Protein AF-0000000073278041 (afdb_homodimer)

Radius of gyration: 28.86 Å; Cα contacts (8 Å, |Δi|>4): 1407; chains: 2; bounding box: 75×80×63 Å

Nearest PDB structures (foldseek):
  3akk-assembly1_A  TM=7.877E-01  e=2.070E-10  Helicobacter pylori J99
  3akj-assembly1_A  TM=7.693E-01  e=2.182E-10  Helicobacter pylori J99
  3akl-assembly1_B  TM=7.565E-01  e=1.056E-09  Helicobacter pylori J99
  3akk-assembly2_D  TM=7.597E-01  e=1.984E-09  Helicobacter pylori J99
  3dnt-assembly2_B  TM=6.581E-01  e=1.490E-06  Escherichia coli K-12

pLDDT: mean 91.09, std 11.78, range [44.31, 98.88]

Secondary structure (DSSP, 8-state):
-BTTB--EEE-SS--TTSSPPEEEES-GGG--HHHHTTS--HHHHHHHHSPPTT-TTHHHHHHHHT-SS---HHHHHHHTTT--SS-SB----SS--TTS-TT--HHHH-TTTS----HHHHHHHH---TTTTS---GGG---GGGG---SS-EEEEEETTEEEEEEE---SSTT-S-HHHHHHHHHHHHHHTT--B--EEEEEETTEEEEEEE----SSEEEEEHHHHHHHH-S-GGG--HHHHHHHS-HHHHHHHHHHHHHHHHHT-S---TTS-EEEEETTT--EEEEPPB---TT-TTTT--GGGGGS-TTT--PBPSSSSSBHHHHHHHHHTT-HHHHHHHHHHHHHHGGGS--TT--HHHHHHHHHHHHHHHHHHHH-/-BTTB--EEE-SS--TTSSPPEEEES-GGG--HHHHTTS--HHHHHHHHSPPTT-TTHHHHHHHHT-SS---HHHHHHHTTT--SS-SB----SS--TTS-TT--HHHH-TTTS----HHHHHHHH---TTTTS---GGG---GGGG---SS-EEEEEETTEEEEEEE---SSTT-S-HHHHHHHHHHHHHHTT--B--EEEEEETTEEEEEEE----SSEEEEEHHHHHHHH-S-GGG--HHHHHHHS-HHHHHHHHHHHHHHHHHT-S---TTS-EEEEETTT--EEEEPPB---TT-TTTT--GGGGGS-TTT--PBPSSSSSBHHHHHHHHHTT-HHHHHHHHHHHHHHGGGS--TT--HHHHHHHHHHHHHHHHHHHH-

Solvent-accessible surface area (backbone atoms only — not comparable to full-atom values): 41383 Å² total; per-residue (Å²): 50,46,53,89,41,68,24,60,44,65,45,97,54,68,46,79,48,51,34,40,48,73,74,42,78,72,28,75,63,50,36,56,59,45,56,63,57,65,55,33,52,56,52,51,50,35,51,74,39,26,43,43,88,73,21,49,44,40,68,56,50,45,61,37,62,66,64,91,56,89,74,51,47,61,58,53,29,62,32,41,30,43,39,28,80,41,42,37,46,34,57,75,73,85,72,80,44,94,58,48,66,93,76,71,47,43,92,73,60,35,59,87,87,32,89,60,53,52,64,62,23,46,25,36,48,66,54,50,59,72,81,45,85,57,73,56,74,52,64,65,37,48,38,54,60,55,33,38,69,63,47,65,28,40,31,68,43,80,55,97,92,36,55,30,40,39,34,40,50,61,74,92,48,93,40,41,66,31,25,24,51,23,28,20,35,49,22,43,55,31,47,74,66,69,47,66,40,51,65,40,39,70,48,67,59,95,88,34,64,18,24,35,32,64,66,89,46,46,73,56,34,15,70,41,40,35,50,59,58,43,38,54,75,44,48,45,66,75,63,58,15,50,63,54,45,58,69,68,43,55,78,92,38,35,61,62,52,53,50,47,44,40,47,31,36,51,39,47,40,53,56,55,31,46,75,48,43,38,26,26,23,30,47,64,61,54,44,82,72,44,64,41,59,46,49,79,44,28,55,8,60,60,28,66,48,52,78,72,60,63,68,49,68,62,79,75,58,60,54,53,28,61,57,38,84,44,33,26,55,59,56,22,48,61,54,35,75,75,42,50,70,62,52,45,48,48,34,53,44,47,74,72,44,59,87,74,51,68,63,82,85,52,57,68,63,55,54,52,38,42,50,51,46,41,53,41,41,35,52,54,59,67,70,103,50,47,53,90,40,70,23,59,43,66,45,99,52,69,47,79,49,54,36,38,47,73,75,42,78,72,28,75,63,50,35,56,59,45,56,64,55,65,56,32,54,56,51,51,51,36,52,73,38,25,44,44,88,74,22,50,43,41,69,56,50,46,62,38,60,65,64,90,58,90,73,52,47,60,58,54,30,60,31,40,28,44,38,27,79,42,40,35,45,34,57,74,73,83,73,80,45,94,57,48,65,91,77,72,46,44,91,74,61,36,60,86,87,35,90,60,54,52,64,63,24,45,25,35,48,67,54,50,59,71,82,45,87,56,73,54,75,54,64,66,37,49,38,52,59,57,32,39,67,63,45,66,29,39,29,68,43,80,55,97,92,35,54,30,40,40,34,40,51,61,74,92,47,92,40,41,67,30,24,25,49,23,28,19,37,49,23,44,54,30,46,75,67,69,46,66,42,50,65,39,38,70,48,68,60,96,88,33,66,18,24,36,31,65,68,90,45,46,71,54,33,15,70,41,39,34,49,59,58,44,37,54,76,45,48,44,67,74,63,58,14,51,62,55,47,58,71,67,44,55,78,92,37,35,63,63,51,54,49,47,44,40,48,32,35,49,40,48,41,51,55,55,30,47,73,48,44,37,26,26,23,30,47,64,62,56,44,81,73,44,63,42,58,47,53,79,44,28,56,9,59,60,27,66,47,52,76,70,59,65,70,51,67,63,82,76,59,59,55,53,28,61,58,37,84,45,33,26,57,59,54,21,48,61,52,37,73,74,43,51,69,62,53,46,48,47,36,52,44,46,75,72,44,59,86,74,52,70,63,83,84,53,55,66,63,55,54,54,38,42,50,50,46,41,51,41,40,35,51,53,57,67,71,103

Structure (mmCIF, N/CA/C/O backbone):
data_AF-0000000073278041-model_v1
#
loop_
_entity.id
_entity.type
_entity.pdbx_description
1 polymer 'Protein kinase'
#
loop_
_atom_site.group_PDB
_atom_site.id
_atom_site.type_symbol
_atom_site.label_atom_id
_atom_site.label_alt_id
_atom_site.label_comp_id
_atom_site.label_asym_id
_atom_site.label_entity_id
_atom_site.label_seq_id
_atom_site.pdbx_PDB_ins_code
_atom_site.Cartn_x
_atom_site.Cartn_y
_atom_site.Cartn_z
_atom_site.occupancy
_atom_site.B_iso_or_equiv
_atom_site.auth_seq_id
_atom_site.auth_comp_id
_atom_site.auth_asym_id
_atom_site.auth_atom_id
_atom_site.pdbx_PDB_model_num
ATOM 1 N N . MET A 1 1 ? 20.578 -1.178 -20.719 1 97.44 1 MET A N 1
ATOM 2 C CA . MET A 1 1 ? 20.891 -2.129 -21.781 1 97.44 1 MET A CA 1
ATOM 3 C C . MET A 1 1 ? 19.859 -3.25 -21.844 1 97.44 1 MET A C 1
ATOM 5 O O . MET A 1 1 ? 19.328 -3.654 -20.812 1 97.44 1 MET A O 1
ATOM 9 N N . ASN A 1 2 ? 19.516 -3.744 -22.938 1 98.38 2 ASN A N 1
ATOM 10 C CA . ASN A 1 2 ? 18.859 -5.023 -23.188 1 98.38 2 ASN A CA 1
ATOM 11 C C . ASN A 1 2 ? 19.734 -5.953 -24.016 1 98.38 2 ASN A C 1
ATOM 13 O O . ASN A 1 2 ? 19.844 -5.797 -25.234 1 98.38 2 ASN A O 1
ATOM 17 N N . LYS A 1 3 ? 20.312 -6.914 -23.297 1 97.62 3 LYS A N 1
ATOM 18 C CA . LYS A 1 3 ? 21.406 -7.664 -23.906 1 97.62 3 LYS A CA 1
ATOM 19 C C . LYS A 1 3 ? 22.5 -6.73 -24.406 1 97.62 3 LYS A C 1
ATOM 21 O O . LYS A 1 3 ? 23.078 -5.977 -23.625 1 97.62 3 LYS A O 1
ATOM 26 N N . ASP A 1 4 ? 22.75 -6.707 -25.703 1 95.25 4 ASP A N 1
ATOM 27 C CA . ASP A 1 4 ? 23.828 -5.863 -26.219 1 95.25 4 ASP A CA 1
ATOM 28 C C . ASP A 1 4 ? 23.266 -4.57 -26.828 1 95.25 4 ASP A C 1
ATOM 30 O O . ASP A 1 4 ? 24.016 -3.785 -27.406 1 95.25 4 ASP A O 1
ATOM 34 N N . ILE A 1 5 ? 22.047 -4.27 -26.641 1 96.62 5 ILE A N 1
ATOM 35 C CA . ILE A 1 5 ? 21.391 -3.109 -27.234 1 96.62 5 ILE A CA 1
ATOM 36 C C . ILE A 1 5 ? 21.234 -2.01 -26.188 1 96.62 5 ILE A C 1
ATOM 38 O O . ILE A 1 5 ? 20.578 -2.211 -25.172 1 96.62 5 ILE A O 1
ATOM 42 N N . PRO A 1 6 ? 21.812 -0.836 -26.422 1 97.25 6 PRO A N 1
ATOM 43 C CA . PRO A 1 6 ? 21.516 0.283 -25.531 1 97.25 6 PRO A CA 1
ATOM 44 C C . PRO A 1 6 ? 20.047 0.702 -25.562 1 97.25 6 PRO A C 1
ATOM 46 O O . PRO A 1 6 ? 19.469 0.828 -26.641 1 97.25 6 PRO A O 1
ATOM 49 N N . VAL A 1 7 ? 19.484 0.922 -24.406 1 98.38 7 VAL A N 1
ATOM 50 C CA . VAL A 1 7 ? 18.062 1.232 -24.328 1 98.38 7 VAL A CA 1
ATOM 51 C C . VAL A 1 7 ? 17.875 2.705 -23.969 1 98.38 7 VAL A C 1
ATOM 53 O O . VAL A 1 7 ? 17.188 3.439 -24.688 1 98.38 7 VAL A O 1
ATOM 56 N N . LEU A 1 8 ? 18.438 3.174 -22.906 1 98.5 8 LEU A N 1
ATOM 57 C CA . LEU A 1 8 ? 18.328 4.562 -22.484 1 98.5 8 LEU A CA 1
ATOM 58 C C . LEU A 1 8 ? 19.516 4.945 -21.594 1 98.5 8 LEU A C 1
ATOM 60 O O . LEU A 1 8 ? 20.234 4.074 -21.094 1 98.5 8 LEU A O 1
ATOM 64 N N . ILE A 1 9 ? 19.766 6.273 -21.484 1 98.12 9 ILE A N 1
ATOM 65 C CA . ILE A 1 9 ? 20.75 6.852 -20.578 1 98.12 9 ILE A CA 1
ATOM 66 C C . ILE A 1 9 ? 20.047 7.609 -19.453 1 98.12 9 ILE A C 1
ATOM 68 O O . ILE A 1 9 ? 19.078 8.344 -19.719 1 98.12 9 ILE A O 1
ATOM 72 N N . PHE A 1 10 ? 20.422 7.352 -18.188 1 97.94 10 PHE A N 1
ATOM 73 C CA . PHE A 1 10 ? 19.781 8.039 -17.062 1 97.94 10 PHE A CA 1
ATOM 74 C C . PHE A 1 10 ? 20.812 8.555 -16.078 1 97.94 10 PHE A C 1
ATOM 76 O O . PHE A 1 10 ? 21.969 8.125 -16.109 1 97.94 10 PHE A O 1
ATOM 83 N N . SER A 1 11 ? 20.375 9.484 -15.211 1 96.69 11 SER A N 1
ATOM 84 C CA . SER A 1 11 ? 21.172 9.969 -14.094 1 96.69 11 SER A CA 1
ATOM 85 C C . SER A 1 11 ? 20.922 9.148 -12.836 1 96.69 11 SER A C 1
ATOM 87 O O . SER A 1 11 ? 19.766 8.805 -12.531 1 96.69 11 SER A O 1
ATOM 89 N N . ASP A 1 12 ? 22.016 8.805 -12.062 1 94.44 12 ASP A N 1
ATOM 90 C CA . ASP A 1 12 ? 21.844 8.039 -10.828 1 94.44 12 ASP A CA 1
ATOM 91 C C . ASP A 1 12 ? 21.562 8.961 -9.641 1 94.44 12 ASP A C 1
ATOM 93 O O . ASP A 1 12 ? 21.625 8.531 -8.492 1 94.44 12 ASP A O 1
ATOM 97 N N . LYS A 1 13 ? 21.281 10.234 -9.938 1 93.62 13 LYS A N 1
ATOM 98 C CA . LYS A 1 13 ? 20.859 11.188 -8.914 1 93.62 13 LYS A CA 1
ATOM 99 C C . LYS A 1 13 ? 19.375 11.484 -9.008 1 93.62 13 LYS A C 1
ATOM 101 O O . LYS A 1 13 ? 18.844 11.727 -10.094 1 93.62 13 LYS A O 1
ATOM 106 N N . LEU A 1 14 ? 18.75 11.508 -7.844 1 94.62 14 LEU A N 1
ATOM 107 C CA . LEU A 1 14 ? 17.328 11.758 -7.809 1 94.62 14 LEU A CA 1
ATOM 108 C C . LEU A 1 14 ? 17.016 13.211 -8.18 1 94.62 14 LEU A C 1
ATOM 110 O O . LEU A 1 14 ? 17.75 14.117 -7.801 1 94.62 14 LEU A O 1
ATOM 114 N N . ASN A 1 15 ? 15.945 13.453 -8.906 1 96.5 15 ASN A N 1
ATOM 115 C CA . ASN A 1 15 ? 15.445 14.805 -9.133 1 96.5 15 ASN A CA 1
ATOM 116 C C . ASN A 1 15 ? 14.422 15.211 -8.086 1 96.5 15 ASN A C 1
ATOM 118 O O . ASN A 1 15 ? 14.195 14.492 -7.113 1 96.5 15 ASN A O 1
ATOM 122 N N . ILE A 1 16 ? 13.727 16.344 -8.227 1 96.75 16 ILE A N 1
ATOM 123 C CA . ILE A 1 16 ? 12.859 16.922 -7.211 1 96.75 16 ILE A CA 1
ATOM 124 C C . ILE A 1 16 ? 11.57 16.125 -7.109 1 96.75 16 ILE A C 1
ATOM 126 O O . ILE A 1 16 ? 10.828 16.234 -6.125 1 96.75 16 ILE A O 1
ATOM 130 N N . ASN A 1 17 ? 11.242 15.336 -8.109 1 96.38 17 ASN A N 1
ATOM 131 C CA . ASN A 1 17 ? 10.086 14.453 -8.062 1 96.38 17 ASN A CA 1
ATOM 132 C C . ASN A 1 17 ? 10.438 13.109 -7.426 1 96.38 17 ASN A C 1
ATOM 134 O O . ASN A 1 17 ? 9.586 12.219 -7.34 1 96.38 17 ASN A O 1
ATOM 138 N N . GLY A 1 18 ? 11.68 12.969 -6.973 1 94.44 18 GLY A N 1
ATOM 139 C CA . GLY A 1 18 ? 12.102 11.734 -6.332 1 94.44 18 GLY A CA 1
ATOM 140 C C . GLY A 1 18 ? 12.289 10.594 -7.309 1 94.44 18 GLY A C 1
ATOM 141 O O . GLY A 1 18 ? 12.062 9.43 -6.965 1 94.44 18 GLY A O 1
ATOM 142 N N . ASP A 1 19 ? 12.586 10.883 -8.555 1 95.5 19 ASP A N 1
ATOM 143 C CA . ASP A 1 19 ? 12.852 9.875 -9.578 1 95.5 19 ASP A CA 1
ATOM 144 C C . ASP A 1 19 ? 14.219 10.086 -10.219 1 95.5 19 ASP A C 1
ATOM 146 O O . ASP A 1 19 ? 14.82 11.156 -10.07 1 95.5 19 ASP A O 1
ATOM 150 N N . TYR A 1 20 ? 14.773 9.055 -10.836 1 97.12 20 TYR A N 1
ATOM 151 C CA . TYR A 1 20 ? 16 9.156 -11.602 1 97.12 20 TYR A CA 1
ATOM 152 C C . TYR A 1 20 ? 15.727 9.68 -13.008 1 97.12 20 TYR A C 1
ATOM 154 O O . TYR A 1 20 ? 15.008 9.047 -13.781 1 97.12 20 TYR A O 1
ATOM 162 N N . PRO A 1 21 ? 16.266 10.805 -13.406 1 97.44 21 PRO A N 1
ATOM 163 C CA . PRO A 1 21 ? 15.953 11.398 -14.711 1 97.44 21 PRO A CA 1
ATOM 164 C C . PRO A 1 21 ? 16.484 10.578 -15.875 1 97.44 21 PRO A C 1
ATOM 166 O O . PRO A 1 21 ? 17.641 10.133 -15.844 1 97.44 21 PRO A O 1
ATOM 169 N N . ILE A 1 22 ? 15.672 10.32 -16.844 1 97.94 22 ILE A N 1
ATOM 170 C CA . ILE A 1 22 ? 16.109 9.758 -18.109 1 97.94 22 ILE A CA 1
ATOM 171 C C . ILE A 1 22 ? 16.672 10.859 -19 1 97.94 22 ILE A C 1
ATOM 173 O O . ILE A 1 22 ? 15.961 11.797 -19.375 1 97.94 22 ILE A O 1
ATOM 177 N N . ILE A 1 23 ? 17.859 10.773 -19.359 1 98 23 ILE A N 1
ATOM 178 C CA . ILE A 1 23 ? 18.578 11.789 -20.141 1 98 23 ILE A CA 1
ATOM 179 C C . ILE A 1 23 ? 18.281 11.602 -21.625 1 98 23 ILE A C 1
ATOM 181 O O . ILE A 1 23 ? 18.078 12.578 -22.344 1 98 23 ILE A O 1
ATOM 185 N N . LYS A 1 24 ? 18.328 10.352 -22.062 1 97.94 24 LYS A N 1
ATOM 186 C CA . LYS A 1 24 ? 18.125 10.031 -23.484 1 97.94 24 LYS A CA 1
ATOM 187 C C . LYS A 1 24 ? 17.531 8.633 -23.641 1 97.94 24 LYS A C 1
ATOM 189 O O . LYS A 1 24 ? 18.016 7.676 -23.031 1 97.94 24 LYS A O 1
ATOM 194 N N . ILE A 1 25 ? 16.516 8.555 -24.422 1 98.19 25 ILE A N 1
ATOM 195 C CA . ILE A 1 25 ? 16.016 7.254 -24.844 1 98.19 25 ILE A CA 1
ATOM 196 C C . ILE A 1 25 ? 16.641 6.859 -26.188 1 98.19 25 ILE A C 1
ATOM 198 O O . ILE A 1 25 ? 16.516 7.578 -27.172 1 98.19 25 ILE A O 1
ATOM 202 N N . ILE A 1 26 ? 17.312 5.824 -26.219 1 98.06 26 ILE A N 1
ATOM 203 C CA . ILE A 1 26 ? 18.047 5.387 -27.406 1 98.06 26 ILE A CA 1
ATOM 204 C C . ILE A 1 26 ? 17.188 4.426 -28.219 1 98.06 26 ILE A C 1
ATOM 206 O O . ILE A 1 26 ? 17.156 4.504 -29.453 1 98.06 26 ILE A O 1
ATOM 210 N N . ASN A 1 27 ? 16.562 3.461 -27.547 1 97.06 27 ASN A N 1
ATOM 211 C CA . ASN A 1 27 ? 15.711 2.473 -28.188 1 97.06 27 ASN A CA 1
ATOM 212 C C . ASN A 1 27 ? 14.352 2.377 -27.5 1 97.06 27 ASN A C 1
ATOM 214 O O . ASN A 1 27 ? 14.188 1.622 -26.547 1 97.06 27 ASN A O 1
ATOM 218 N N . GLU A 1 28 ? 13.406 3.01 -28.047 1 95.69 28 GLU A N 1
ATOM 219 C CA . GLU A 1 28 ? 12.078 3.096 -27.453 1 95.69 28 GLU A CA 1
ATOM 220 C C . GLU A 1 28 ? 11.391 1.732 -27.438 1 95.69 28 GLU A C 1
ATOM 222 O O . GLU A 1 28 ? 10.656 1.413 -26.5 1 95.69 28 GLU A O 1
ATOM 227 N N . GLN A 1 29 ? 11.641 0.968 -28.406 1 94.12 29 GLN A N 1
ATOM 228 C CA . GLN A 1 29 ? 10.984 -0.327 -28.547 1 94.12 29 GLN A CA 1
ATOM 229 C C . GLN A 1 29 ? 11.438 -1.3 -27.469 1 94.12 29 GLN A C 1
ATOM 231 O O . GLN A 1 29 ? 10.695 -2.205 -27.078 1 94.12 29 GLN A O 1
ATOM 236 N N . SER A 1 30 ? 12.594 -1.088 -26.938 1 95.62 30 SER A N 1
ATOM 237 C CA . SER A 1 30 ? 13.18 -2.021 -25.984 1 95.62 30 SER A CA 1
ATOM 238 C C . SER A 1 30 ? 13 -1.535 -24.562 1 95.62 30 SER A C 1
ATOM 240 O O . SER A 1 30 ? 13.57 -2.105 -23.625 1 95.62 30 SER A O 1
ATOM 242 N N . LEU A 1 31 ? 12.219 -0.479 -24.422 1 98.06 31 LEU A N 1
ATOM 243 C CA . LEU A 1 31 ? 11.977 -0.006 -23.062 1 98.06 31 LEU A CA 1
ATOM 244 C C . LEU A 1 31 ? 11.289 -1.081 -22.219 1 98.06 31 LEU A C 1
ATOM 246 O O . LEU A 1 31 ? 10.398 -1.776 -22.703 1 98.06 31 LEU A O 1
ATOM 250 N N . PRO A 1 32 ? 11.727 -1.247 -20.922 1 97.81 32 PRO A N 1
ATOM 251 C CA . PRO A 1 32 ? 11.008 -2.191 -20.062 1 97.81 32 PRO A CA 1
ATOM 252 C C . PRO A 1 32 ? 9.531 -1.847 -19.906 1 97.81 32 PRO A C 1
ATOM 254 O O . PRO A 1 32 ? 9.141 -0.689 -20.078 1 97.81 32 PRO A O 1
ATOM 257 N N . TYR A 1 33 ? 8.742 -2.781 -19.562 1 98.25 33 TYR A N 1
ATOM 258 C CA . TYR A 1 33 ? 7.289 -2.695 -19.547 1 98.25 33 TYR A CA 1
ATOM 259 C C . TYR A 1 33 ? 6.82 -1.512 -18.719 1 98.25 33 TYR A C 1
ATOM 261 O O . TYR A 1 33 ? 5.941 -0.755 -19.141 1 98.25 33 TYR A O 1
ATOM 269 N N . ILE A 1 34 ? 7.387 -1.271 -17.531 1 97.88 34 ILE A N 1
ATOM 270 C CA . ILE A 1 34 ? 6.992 -0.229 -16.594 1 97.88 34 ILE A CA 1
ATOM 271 C C . ILE A 1 34 ? 7.172 1.145 -17.234 1 97.88 34 ILE A C 1
ATOM 273 O O . ILE A 1 34 ? 6.301 2.012 -17.125 1 97.88 34 ILE A O 1
ATOM 277 N N . LEU A 1 35 ? 8.297 1.343 -17.891 1 97.94 35 LEU A N 1
ATOM 278 C CA . LEU A 1 35 ? 8.57 2.615 -18.562 1 97.94 35 LEU A CA 1
ATOM 279 C C . LEU A 1 35 ? 7.754 2.748 -19.844 1 97.94 35 LEU A C 1
ATOM 281 O O . LEU A 1 35 ? 7.188 3.811 -20.109 1 97.94 35 LEU A O 1
ATOM 285 N N . LYS A 1 36 ? 7.68 1.667 -20.578 1 97.69 36 LYS A N 1
ATOM 286 C CA . LYS A 1 36 ? 7.012 1.653 -21.875 1 97.69 36 LYS A CA 1
ATOM 287 C C . LYS A 1 36 ? 5.535 2.016 -21.75 1 97.69 36 LYS A C 1
ATOM 289 O O . LYS A 1 36 ? 4.984 2.719 -22.594 1 97.69 36 LYS A O 1
ATOM 294 N N . HIS A 1 37 ? 4.883 1.55 -20.734 1 97.31 37 HIS A N 1
ATOM 295 C CA . HIS A 1 37 ? 3.453 1.767 -20.547 1 97.31 37 HIS A CA 1
ATOM 296 C C . HIS A 1 37 ? 3.191 2.877 -19.547 1 97.31 37 HIS A C 1
ATOM 298 O O . HIS A 1 37 ? 2.062 3.041 -19.078 1 97.31 37 HIS A O 1
ATOM 304 N N . GLU A 1 38 ? 4.219 3.568 -19.047 1 95.31 38 GLU A N 1
ATOM 305 C CA . GLU A 1 38 ? 4.148 4.738 -18.172 1 95.31 38 GLU A CA 1
ATOM 306 C C . GLU A 1 38 ? 3.467 4.402 -16.844 1 95.31 38 GLU A C 1
ATOM 308 O O . GLU A 1 38 ? 2.654 5.184 -16.344 1 95.31 38 GLU A O 1
ATOM 313 N N . ILE A 1 39 ? 3.723 3.195 -16.406 1 95.62 39 ILE A N 1
ATOM 314 C CA . ILE A 1 39 ? 3.238 2.73 -15.117 1 95.62 39 ILE A CA 1
ATOM 315 C C . ILE A 1 39 ? 4.062 3.363 -14 1 95.62 39 ILE A C 1
ATOM 317 O O . ILE A 1 39 ? 3.598 3.48 -12.867 1 95.62 39 ILE A O 1
ATOM 321 N N . GLY A 1 40 ? 5.207 3.738 -14.211 1 96.69 40 GLY A N 1
ATOM 322 C CA . GLY A 1 40 ? 6.18 4.309 -13.289 1 96.69 40 GLY A CA 1
ATOM 323 C C . GLY A 1 40 ? 7.469 4.734 -13.977 1 96.69 40 GLY A C 1
ATOM 324 O O . GLY A 1 40 ? 7.613 4.574 -15.188 1 96.69 40 GLY A O 1
ATOM 325 N N . GLY A 1 41 ? 8.367 5.293 -13.203 1 96.88 41 GLY A N 1
ATOM 326 C CA . GLY A 1 41 ? 9.672 5.691 -13.711 1 96.88 41 GLY A CA 1
ATOM 327 C C . GLY A 1 41 ? 10.766 4.688 -13.398 1 96.88 41 GLY A C 1
ATOM 328 O O . GLY A 1 41 ? 10.484 3.514 -13.148 1 96.88 41 GLY A O 1
ATOM 329 N N . LEU A 1 42 ? 12.039 5.145 -13.484 1 97.88 42 LEU A N 1
ATOM 330 C CA . LEU A 1 42 ? 13.18 4.273 -13.258 1 97.88 42 LEU A CA 1
ATOM 331 C C . LEU A 1 42 ? 13.234 3.807 -11.812 1 97.88 42 LEU A C 1
ATOM 333 O O . LEU A 1 42 ? 13.594 2.66 -11.531 1 97.88 42 LEU A O 1
ATOM 337 N N . LYS A 1 43 ? 12.867 4.699 -10.953 1 96.12 43 LYS A N 1
ATOM 338 C CA . LYS A 1 43 ? 12.828 4.316 -9.539 1 96.12 43 LYS A CA 1
ATOM 339 C C . LYS A 1 43 ? 11.914 3.113 -9.32 1 96.12 43 LYS A C 1
ATOM 341 O O . LYS A 1 43 ? 12.258 2.197 -8.578 1 96.12 43 LYS A O 1
ATOM 346 N N . ASP A 1 44 ? 10.781 3.121 -9.938 1 96.25 44 ASP A N 1
ATOM 347 C CA . ASP A 1 44 ? 9.812 2.039 -9.812 1 96.25 44 ASP A CA 1
ATOM 348 C C . ASP A 1 44 ? 10.32 0.765 -10.484 1 96.25 44 ASP A C 1
ATOM 350 O O . ASP A 1 44 ? 10.109 -0.338 -9.977 1 96.25 44 ASP A O 1
ATOM 354 N N . TRP A 1 45 ? 10.961 0.939 -11.625 1 97.62 45 TRP A N 1
ATOM 355 C CA . TRP A 1 45 ? 11.539 -0.22 -12.297 1 97.62 45 TRP A CA 1
ATOM 356 C C . TRP A 1 45 ? 12.625 -0.862 -11.445 1 97.62 45 TRP A C 1
ATOM 358 O O . TRP A 1 45 ? 12.68 -2.088 -11.32 1 97.62 45 TRP A O 1
ATOM 368 N N . PHE A 1 46 ? 13.484 -0.031 -10.828 1 96.69 46 PHE A N 1
ATOM 369 C CA . PHE A 1 46 ? 14.523 -0.549 -9.945 1 96.69 46 PHE A CA 1
ATOM 370 C C . PHE A 1 46 ? 13.914 -1.333 -8.789 1 96.69 46 PHE A C 1
ATOM 372 O O . PHE A 1 46 ? 14.359 -2.441 -8.484 1 96.69 46 PHE A O 1
ATOM 379 N N . LYS A 1 47 ? 12.898 -0.801 -8.242 1 94.19 47 LYS A N 1
ATOM 380 C CA . LYS A 1 47 ? 12.25 -1.433 -7.098 1 94.19 47 LYS A CA 1
ATOM 381 C C . LYS A 1 47 ? 11.609 -2.76 -7.496 1 94.19 47 LYS A C 1
ATOM 383 O O . LYS A 1 47 ? 11.555 -3.693 -6.691 1 94.19 47 LYS A O 1
ATOM 388 N N . SER A 1 48 ? 11.094 -2.832 -8.695 1 94.88 48 SER A N 1
ATOM 389 C CA . SER A 1 48 ? 10.398 -4.023 -9.172 1 94.88 48 SER A CA 1
ATOM 390 C C . SER A 1 48 ? 11.359 -5.191 -9.344 1 94.88 48 SER A C 1
ATOM 392 O O . SER A 1 48 ? 10.938 -6.34 -9.484 1 94.88 48 SER A O 1
ATOM 394 N N . ARG A 1 49 ? 12.617 -4.926 -9.289 1 92.81 49 ARG A N 1
ATOM 395 C CA . ARG A 1 49 ? 13.562 -5.965 -9.688 1 92.81 49 ARG A CA 1
ATOM 396 C C . ARG A 1 49 ? 14.461 -6.359 -8.516 1 92.81 49 ARG A C 1
ATOM 398 O O . ARG A 1 49 ? 15.016 -7.457 -8.5 1 92.81 49 ARG A O 1
ATOM 405 N N . VAL A 1 50 ? 14.523 -5.477 -7.527 1 90.62 50 VAL A N 1
ATOM 406 C CA . VAL A 1 50 ? 15.477 -5.691 -6.441 1 90.62 50 VAL A CA 1
ATOM 407 C C . VAL A 1 50 ? 14.852 -6.586 -5.375 1 90.62 50 VAL A C 1
ATOM 409 O O . VAL A 1 50 ? 13.625 -6.703 -5.293 1 90.62 50 VAL A O 1
ATOM 412 N N . ILE A 1 51 ? 15.688 -7.191 -4.633 1 85.75 51 ILE A N 1
ATOM 413 C CA . ILE A 1 51 ? 15.273 -7.973 -3.471 1 85.75 51 ILE A CA 1
ATOM 414 C C . ILE A 1 51 ? 14.438 -7.109 -2.537 1 85.75 51 ILE A C 1
ATOM 416 O O . ILE A 1 51 ? 14.805 -5.973 -2.23 1 85.75 51 ILE A O 1
ATOM 420 N N . PRO A 1 52 ? 13.352 -7.617 -2.158 1 83.06 52 PRO A N 1
ATOM 421 C CA . PRO A 1 52 ? 12.469 -6.797 -1.328 1 83.06 52 PRO A CA 1
ATOM 422 C C . PRO A 1 52 ? 13.062 -6.5 0.049 1 83.06 52 PRO A C 1
ATOM 424 O O . PRO A 1 52 ? 13.828 -7.309 0.583 1 83.06 52 PRO A O 1
ATOM 427 N N . THR A 1 53 ? 12.602 -5.398 0.614 1 74.5 53 THR A N 1
ATOM 428 C CA . THR A 1 53 ? 13.133 -4.93 1.89 1 74.5 53 THR A CA 1
ATOM 429 C C . THR A 1 53 ? 12.688 -5.844 3.027 1 74.5 53 THR A C 1
ATOM 431 O O . THR A 1 53 ? 13.32 -5.875 4.086 1 74.5 53 THR A O 1
ATOM 434 N N . ASN A 1 54 ? 11.633 -6.547 2.793 1 71.94 54 ASN A N 1
ATOM 435 C CA . ASN A 1 54 ? 11.117 -7.414 3.846 1 71.94 54 ASN A CA 1
ATOM 436 C C . ASN A 1 54 ? 11.547 -8.867 3.641 1 71.94 54 ASN A C 1
ATOM 438 O O . ASN A 1 54 ? 10.969 -9.773 4.234 1 71.94 54 ASN A O 1
ATOM 442 N N . ARG A 1 55 ? 12.492 -9.016 2.76 1 75.06 55 ARG A N 1
ATOM 443 C CA . ARG A 1 55 ? 13.047 -10.359 2.568 1 75.06 55 ARG A CA 1
ATOM 444 C C . ARG A 1 55 ? 13.633 -10.898 3.867 1 75.06 55 ARG A C 1
ATOM 446 O O . ARG A 1 55 ? 14.305 -10.172 4.602 1 75.06 55 ARG A O 1
ATOM 453 N N . ASN A 1 56 ? 13.328 -12.109 4.152 1 69 56 ASN A N 1
ATOM 454 C CA . ASN A 1 56 ? 13.953 -12.75 5.305 1 69 56 ASN A CA 1
ATOM 455 C C . ASN A 1 56 ? 15.477 -12.688 5.223 1 69 56 ASN A C 1
ATOM 457 O O . ASN A 1 56 ? 16.047 -12.898 4.156 1 69 56 ASN A O 1
ATOM 461 N N . HIS A 1 57 ? 16.172 -12.281 6.246 1 68.69 57 HIS A N 1
ATOM 462 C CA . HIS A 1 57 ? 17.625 -12.273 6.414 1 68.69 57 HIS A CA 1
ATOM 463 C C . HIS A 1 57 ? 18.25 -11.141 5.613 1 68.69 57 HIS A C 1
ATOM 465 O O . HIS A 1 57 ? 19.453 -11.172 5.344 1 68.69 57 HIS A O 1
ATOM 471 N N . LEU A 1 58 ? 17.422 -10.18 5.121 1 71.88 58 LEU A N 1
ATOM 472 C CA . LEU A 1 58 ? 17.969 -9.07 4.34 1 71.88 58 LEU A CA 1
ATOM 473 C C . LEU A 1 58 ? 19.031 -8.312 5.121 1 71.88 58 LEU A C 1
ATOM 475 O O . LEU A 1 58 ? 20.031 -7.891 4.555 1 71.88 58 LEU A O 1
ATOM 479 N N . GLU A 1 59 ? 18.703 -8.18 6.422 1 72.06 59 GLU A N 1
ATOM 480 C CA . GLU A 1 59 ? 19.656 -7.453 7.266 1 72.06 59 GLU A CA 1
ATOM 481 C C . GLU A 1 59 ? 21.031 -8.102 7.238 1 72.06 59 GLU A C 1
ATOM 483 O O . GLU A 1 59 ? 22.047 -7.41 7.211 1 72.06 59 GLU A O 1
ATOM 488 N N . LYS A 1 60 ? 21.047 -9.43 7.199 1 72.75 60 LYS A N 1
ATOM 489 C CA . LYS A 1 60 ? 22.297 -10.172 7.137 1 72.75 60 LYS A CA 1
ATOM 490 C C . LYS A 1 60 ? 22.984 -9.961 5.793 1 72.75 60 LYS A C 1
ATOM 492 O O . LYS A 1 60 ? 24.219 -9.875 5.727 1 72.75 60 LYS A O 1
ATOM 497 N N . LEU A 1 61 ? 22.219 -9.891 4.844 1 72.38 61 LEU A N 1
ATOM 498 C CA . LEU A 1 61 ? 22.766 -9.633 3.512 1 72.38 61 LEU A CA 1
ATOM 499 C C . LEU A 1 61 ? 23.375 -8.234 3.436 1 72.38 61 LEU A C 1
ATOM 501 O O . LEU A 1 61 ? 24.484 -8.062 2.91 1 72.38 61 LEU A O 1
ATOM 505 N N . ILE A 1 62 ? 22.641 -7.246 3.994 1 74.62 62 ILE A N 1
ATOM 506 C CA . ILE A 1 62 ? 23.109 -5.859 3.998 1 74.62 62 ILE A CA 1
ATOM 507 C C . ILE A 1 62 ? 24.422 -5.758 4.758 1 74.62 62 ILE A C 1
ATOM 509 O O . ILE A 1 62 ? 25.344 -5.066 4.32 1 74.62 62 ILE A O 1
ATOM 513 N N . GLU A 1 63 ? 24.422 -6.383 5.867 1 73.69 63 GLU A N 1
ATOM 514 C CA . GLU A 1 63 ? 25.656 -6.391 6.664 1 73.69 63 GLU A CA 1
ATOM 515 C C . GLU A 1 63 ? 26.828 -6.953 5.863 1 73.69 63 GLU A C 1
ATOM 517 O O . GLU A 1 63 ? 27.953 -6.457 5.965 1 73.69 63 GLU A O 1
ATOM 522 N N . SER A 1 64 ? 26.484 -7.914 5.117 1 69.38 64 SER A N 1
ATOM 523 C CA . SER A 1 64 ? 27.531 -8.562 4.32 1 69.38 64 SER A CA 1
ATOM 524 C C . SER A 1 64 ? 28.016 -7.645 3.199 1 69.38 64 SER A C 1
ATOM 526 O O . SER A 1 64 ? 29.156 -7.758 2.748 1 69.38 64 SER A O 1
ATOM 528 N N . LEU A 1 65 ? 27.219 -6.668 2.801 1 71.75 65 LEU A N 1
ATOM 529 C CA . LEU A 1 65 ? 27.531 -5.805 1.667 1 71.75 65 LEU A CA 1
ATOM 530 C C . LEU A 1 65 ? 28.109 -4.48 2.137 1 71.75 65 LEU A C 1
ATOM 532 O O . LEU A 1 65 ? 28.594 -3.684 1.325 1 71.75 65 LEU A O 1
ATOM 536 N N . GLN A 1 66 ? 28.141 -4.102 3.445 1 69.06 66 GLN A N 1
ATOM 537 C CA . GLN A 1 66 ? 28.797 -2.969 4.098 1 69.06 66 GLN A CA 1
ATOM 538 C C . GLN A 1 66 ? 28.328 -1.646 3.488 1 69.06 66 GLN A C 1
ATOM 540 O O . GLN A 1 66 ? 29.156 -0.812 3.107 1 69.06 66 GLN A O 1
ATOM 545 N N . PHE A 1 67 ? 27.047 -1.44 3.406 1 70.25 67 PHE A N 1
ATOM 546 C CA . PHE A 1 67 ? 26.531 -0.154 2.969 1 70.25 67 PHE A CA 1
ATOM 547 C C . PHE A 1 67 ? 26.672 0.896 4.062 1 70.25 67 PHE A C 1
ATOM 549 O O . PHE A 1 67 ? 26.516 0.595 5.246 1 70.25 67 PHE A O 1
ATOM 556 N N . GLU A 1 68 ? 27.078 2.094 3.758 1 62.75 68 GLU A N 1
ATOM 557 C CA . GLU A 1 68 ? 27.25 3.189 4.707 1 62.75 68 GLU A CA 1
ATOM 558 C C . GLU A 1 68 ? 25.906 3.744 5.152 1 62.75 68 GLU A C 1
ATOM 560 O O . GLU A 1 68 ? 25.75 4.18 6.297 1 62.75 68 GLU A O 1
ATOM 565 N N . LYS A 1 69 ? 25.031 3.846 4.258 1 69.88 69 LYS A N 1
ATOM 566 C CA . LYS A 1 69 ? 23.672 4.336 4.508 1 69.88 69 LYS A CA 1
ATOM 567 C C . LYS A 1 69 ? 22.625 3.332 4.027 1 69.88 69 LYS A C 1
ATOM 569 O O . LYS A 1 69 ? 22.969 2.297 3.455 1 69.88 69 LYS A O 1
ATOM 574 N N . LYS A 1 70 ? 21.391 3.629 4.395 1 76.88 70 LYS A N 1
ATOM 575 C CA . LYS A 1 70 ? 20.328 2.748 3.906 1 76.88 70 LYS A CA 1
ATOM 576 C C . LYS A 1 70 ? 20.328 2.695 2.381 1 76.88 70 LYS A C 1
ATOM 578 O O . LYS A 1 70 ? 20.125 3.715 1.72 1 76.88 70 LYS A O 1
ATOM 583 N N . PRO A 1 71 ? 20.688 1.545 1.846 1 85.62 71 PRO A N 1
ATOM 584 C CA . PRO A 1 71 ? 20.828 1.454 0.391 1 85.62 71 PRO A CA 1
ATOM 585 C C . PRO A 1 71 ? 19.5 1.607 -0.345 1 85.62 71 PRO A C 1
ATOM 587 O O . PRO A 1 71 ? 18.469 1.166 0.152 1 85.62 71 PRO A O 1
ATOM 590 N N . THR A 1 72 ? 19.562 2.307 -1.484 1 87.5 72 THR A N 1
ATOM 591 C CA . THR A 1 72 ? 18.406 2.385 -2.383 1 87.5 72 THR A CA 1
ATOM 592 C C . THR A 1 72 ? 18.328 1.146 -3.271 1 87.5 72 THR A C 1
ATOM 594 O O . THR A 1 72 ? 19.25 0.33 -3.287 1 87.5 72 THR A O 1
ATOM 597 N N . ALA A 1 73 ? 17.25 1.027 -3.955 1 91.56 73 ALA A N 1
ATOM 598 C CA . ALA A 1 73 ? 17.109 -0.069 -4.91 1 91.56 73 ALA A CA 1
ATOM 599 C C . ALA A 1 73 ? 18.234 -0.031 -5.945 1 91.56 73 ALA A C 1
ATOM 601 O O . ALA A 1 73 ? 18.797 -1.068 -6.293 1 91.56 73 ALA A O 1
ATOM 602 N N . LEU A 1 74 ? 18.562 1.168 -6.43 1 92.75 74 LEU A N 1
ATOM 603 C CA . LEU A 1 74 ? 19.609 1.316 -7.422 1 92.75 74 LEU A CA 1
ATOM 604 C C . LEU A 1 74 ? 20.969 0.886 -6.852 1 92.75 74 LEU A C 1
ATOM 606 O O . LEU A 1 74 ? 21.781 0.304 -7.562 1 92.75 74 LEU A O 1
ATOM 610 N N . ASP A 1 75 ? 21.203 1.139 -5.574 1 88.25 75 ASP A N 1
ATOM 611 C CA . ASP A 1 75 ? 22.453 0.734 -4.926 1 88.25 75 ASP A CA 1
ATOM 612 C C . ASP A 1 75 ? 22.625 -0.782 -4.973 1 88.25 75 ASP A C 1
ATOM 614 O O . ASP A 1 75 ? 23.719 -1.278 -5.238 1 88.25 75 ASP A O 1
ATOM 618 N N . TYR A 1 76 ? 21.547 -1.501 -4.77 1 86.44 76 TYR A N 1
ATOM 619 C CA . TYR A 1 76 ? 21.594 -2.957 -4.855 1 86.44 76 TYR A CA 1
ATOM 620 C C . TYR A 1 76 ? 21.891 -3.408 -6.281 1 86.44 76 TYR A C 1
ATOM 622 O O . TYR A 1 76 ? 22.719 -4.297 -6.5 1 86.44 76 TYR A O 1
ATOM 630 N N . LEU A 1 77 ? 21.234 -2.764 -7.18 1 90.5 77 LEU A N 1
ATOM 631 C CA . LEU A 1 77 ? 21.359 -3.182 -8.57 1 90.5 77 LEU A CA 1
ATOM 632 C C . LEU A 1 77 ? 22.766 -2.91 -9.094 1 90.5 77 LEU A C 1
ATOM 634 O O . LEU A 1 77 ? 23.266 -3.641 -9.953 1 90.5 77 LEU A O 1
ATOM 638 N N . LYS A 1 78 ? 23.406 -1.88 -8.562 1 87.62 78 LYS A N 1
ATOM 639 C CA . LYS A 1 78 ? 24.766 -1.553 -8.984 1 87.62 78 LYS A CA 1
ATOM 640 C C . LYS A 1 78 ? 25.734 -2.668 -8.625 1 87.62 78 LYS A C 1
ATOM 642 O O . LYS A 1 78 ? 26.781 -2.822 -9.258 1 87.62 78 LYS A O 1
ATOM 647 N N . LEU A 1 79 ? 25.391 -3.459 -7.664 1 84.06 79 LEU A N 1
ATOM 648 C CA . LEU A 1 79 ? 26.281 -4.512 -7.195 1 84.06 79 LEU A CA 1
ATOM 649 C C . LEU A 1 79 ? 26.375 -5.641 -8.219 1 84.06 79 LEU A C 1
ATOM 651 O O . LEU A 1 79 ? 27.422 -6.289 -8.344 1 84.06 79 LEU A O 1
ATOM 655 N N . ASN A 1 80 ? 25.375 -5.922 -8.914 1 87.56 80 ASN A N 1
ATOM 656 C CA . ASN A 1 80 ? 25.422 -6.973 -9.922 1 87.56 80 ASN A CA 1
ATOM 657 C C . ASN A 1 80 ? 25 -6.449 -11.297 1 87.56 80 ASN A C 1
ATOM 659 O O . ASN A 1 80 ? 24.562 -7.219 -12.148 1 87.56 80 ASN A O 1
ATOM 663 N N . ASN A 1 81 ? 24.953 -5.137 -11.406 1 91.12 81 ASN A N 1
ATOM 664 C CA . ASN A 1 81 ? 24.688 -4.438 -12.656 1 91.12 81 ASN A CA 1
ATOM 665 C C . ASN A 1 81 ? 23.25 -4.672 -13.133 1 91.12 81 ASN A C 1
ATOM 667 O O . ASN A 1 81 ? 22.953 -4.57 -14.328 1 91.12 81 ASN A O 1
ATOM 671 N N . GLY A 1 82 ? 22.375 -5.062 -12.227 1 93.06 82 GLY A N 1
ATOM 672 C CA . GLY A 1 82 ? 20.969 -5.199 -12.531 1 93.06 82 GLY A CA 1
ATOM 673 C C . GLY A 1 82 ? 20.625 -6.488 -13.258 1 93.06 82 GLY A C 1
ATOM 674 O O . GLY A 1 82 ? 19.5 -6.676 -13.711 1 93.06 82 GLY A O 1
ATOM 675 N N . PHE A 1 83 ? 21.672 -7.422 -13.414 1 94.81 83 PHE A N 1
ATOM 676 C CA . PHE A 1 83 ? 21.406 -8.703 -14.047 1 94.81 83 PHE A CA 1
ATOM 677 C C . PHE A 1 83 ? 20.375 -9.492 -13.25 1 94.81 83 PHE A C 1
ATOM 679 O O . PHE A 1 83 ? 20.359 -9.43 -12.016 1 94.81 83 PHE A O 1
ATOM 686 N N . SER A 1 84 ? 19.484 -10.18 -13.977 1 95.5 84 SER A N 1
ATOM 687 C CA . SER A 1 84 ? 18.438 -10.961 -13.312 1 95.5 84 SER A CA 1
ATOM 688 C C . SER A 1 84 ? 18.109 -12.227 -14.094 1 95.5 84 SER A C 1
ATOM 690 O O . SER A 1 84 ? 18.625 -12.43 -15.195 1 95.5 84 SER A O 1
ATOM 692 N N . LEU A 1 85 ? 17.375 -13.031 -13.492 1 96.62 85 LEU A N 1
ATOM 693 C CA . LEU A 1 85 ? 16.906 -14.242 -14.148 1 96.62 85 LEU A CA 1
ATOM 694 C C . LEU A 1 85 ? 15.43 -14.109 -14.547 1 96.62 85 LEU A C 1
ATOM 696 O O . LEU A 1 85 ? 14.695 -15.094 -14.57 1 96.62 85 LEU A O 1
ATOM 700 N N . ASN A 1 86 ? 14.984 -12.859 -14.812 1 97.5 86 ASN A N 1
ATOM 701 C CA . ASN A 1 86 ? 13.641 -12.602 -15.305 1 97.5 86 ASN A CA 1
ATOM 702 C C . ASN A 1 86 ? 13.656 -12.047 -16.734 1 97.5 86 ASN A C 1
ATOM 704 O O . ASN A 1 86 ? 12.742 -12.297 -17.516 1 97.5 86 ASN A O 1
ATOM 708 N N . ASP A 1 87 ? 14.633 -11.219 -16.953 1 97.75 87 ASP A N 1
ATOM 709 C CA . ASP A 1 87 ? 14.703 -10.602 -18.266 1 97.75 87 ASP A CA 1
ATOM 710 C C . ASP A 1 87 ? 16.156 -10.344 -18.672 1 97.75 87 ASP A C 1
ATOM 712 O O . ASP A 1 87 ? 17.078 -10.906 -18.078 1 97.75 87 ASP A O 1
ATOM 716 N N . SER A 1 88 ? 16.328 -9.555 -19.766 1 98.06 88 SER A N 1
ATOM 717 C CA . SER A 1 88 ? 17.672 -9.391 -20.328 1 98.06 88 SER A CA 1
ATOM 718 C C . SER A 1 88 ? 18.156 -7.961 -20.172 1 98.06 88 SER A C 1
ATOM 720 O O . SER A 1 88 ? 19.062 -7.527 -20.891 1 98.06 88 SER A O 1
ATOM 722 N N . TYR A 1 89 ? 17.516 -7.191 -19.25 1 98.06 89 TYR A N 1
ATOM 723 C CA . TYR A 1 89 ? 17.953 -5.824 -19 1 98.06 89 TYR A CA 1
ATOM 724 C C . TYR A 1 89 ? 19.094 -5.797 -17.984 1 98.06 89 TYR A C 1
ATOM 726 O O . TYR A 1 89 ? 19.172 -6.652 -17.109 1 98.06 89 TYR A O 1
ATOM 734 N N . TRP A 1 90 ? 19.984 -4.844 -18.109 1 96.44 90 TRP A N 1
ATOM 735 C CA . TRP A 1 90 ? 21.062 -4.621 -17.141 1 96.44 90 TRP A CA 1
ATOM 736 C C . TRP A 1 90 ? 21.594 -3.193 -17.25 1 96.44 90 TRP A C 1
ATOM 738 O O . TRP A 1 90 ? 21.172 -2.428 -18.109 1 96.44 90 TRP A O 1
ATOM 748 N N . ILE A 1 91 ? 22.344 -2.777 -16.266 1 95.19 91 ILE A N 1
ATOM 749 C CA . ILE A 1 91 ? 22.828 -1.403 -16.172 1 95.19 91 ILE A CA 1
ATOM 750 C C . ILE A 1 91 ? 24.328 -1.356 -16.453 1 95.19 91 ILE A C 1
ATOM 752 O O . ILE A 1 91 ? 25.109 -2.045 -15.789 1 95.19 91 ILE A O 1
ATOM 756 N N . LYS A 1 92 ? 24.703 -0.611 -17.422 1 93.5 92 LYS A N 1
ATOM 757 C CA . LYS A 1 92 ? 26.109 -0.387 -17.75 1 93.5 92 LYS A CA 1
ATOM 758 C C . LYS A 1 92 ? 26.547 1.022 -17.359 1 93.5 92 LYS A C 1
ATOM 760 O O . LYS A 1 92 ? 26 2.008 -17.859 1 93.5 92 LYS A O 1
ATOM 765 N N . PRO A 1 93 ? 27.484 1.168 -16.453 1 90.75 93 PRO A N 1
ATOM 766 C CA . PRO A 1 93 ? 27.984 2.504 -16.125 1 90.75 93 PRO A CA 1
ATOM 767 C C . PRO A 1 93 ? 28.688 3.17 -17.312 1 90.75 93 PRO A C 1
ATOM 769 O O . PRO A 1 93 ? 29.375 2.494 -18.094 1 90.75 93 PRO A O 1
ATOM 772 N N . LEU A 1 94 ? 28.438 4.422 -17.516 1 88.69 94 LEU A N 1
ATOM 773 C CA . LEU A 1 94 ? 29.109 5.152 -18.594 1 88.69 94 LEU A CA 1
ATOM 774 C C . LEU A 1 94 ? 30.547 5.48 -18.219 1 88.69 94 LEU A C 1
ATOM 776 O O . LEU A 1 94 ? 31.422 5.496 -19.078 1 88.69 94 LEU A O 1
ATOM 780 N N . ASP A 1 95 ? 30.703 5.93 -16.969 1 78.12 95 ASP A N 1
ATOM 781 C CA . ASP A 1 95 ? 32.062 6.156 -16.484 1 78.12 95 ASP A CA 1
ATOM 782 C C . ASP A 1 95 ? 32.625 4.883 -15.883 1 78.12 95 ASP A C 1
ATOM 784 O O . ASP A 1 95 ? 32.094 4.328 -14.93 1 78.12 95 ASP A O 1
ATOM 788 N N . ILE A 1 96 ? 33.438 4.219 -16.766 1 63.81 96 ILE A N 1
ATOM 789 C CA . ILE A 1 96 ? 34 2.938 -16.328 1 63.81 96 ILE A CA 1
ATOM 790 C C . ILE A 1 96 ? 34.969 3.16 -15.188 1 63.81 96 ILE A C 1
ATOM 792 O O . ILE A 1 96 ? 36.062 3.73 -15.383 1 63.81 96 ILE A O 1
ATOM 796 N N . SER A 1 97 ? 34.406 3.406 -14.062 1 62.75 97 SER A N 1
ATOM 797 C CA . SER A 1 97 ? 35.281 3.48 -12.891 1 62.75 97 SER A CA 1
ATOM 798 C C . SER A 1 97 ? 35.812 2.102 -12.508 1 62.75 97 SER A C 1
ATOM 800 O O . SER A 1 97 ? 35.344 1.087 -13.039 1 62.75 97 SER A O 1
ATOM 802 N N . SER A 1 98 ? 36.781 2.082 -11.633 1 61.5 98 SER A N 1
ATOM 803 C CA . SER A 1 98 ? 37.5 0.914 -11.141 1 61.5 98 SER A CA 1
ATOM 804 C C . SER A 1 98 ? 36.562 -0.073 -10.461 1 61.5 98 SER A C 1
ATOM 806 O O . SER A 1 98 ? 36.938 -1.219 -10.203 1 61.5 98 SER A O 1
ATOM 808 N N . MET A 1 99 ? 35.219 0.279 -10.453 1 66.06 99 MET A N 1
ATOM 809 C CA . MET A 1 99 ? 34.312 -0.604 -9.727 1 66.06 99 MET A CA 1
ATOM 810 C C . MET A 1 99 ? 33.75 -1.668 -10.648 1 66.06 99 MET A C 1
ATOM 812 O O . MET A 1 99 ? 33.281 -2.711 -10.188 1 66.06 99 MET A O 1
ATOM 816 N N . TYR A 1 100 ? 33.969 -1.405 -11.992 1 75.5 100 TYR A N 1
ATOM 817 C CA . TYR A 1 100 ? 33.375 -2.363 -12.922 1 75.5 100 TYR A CA 1
ATOM 818 C C . TYR A 1 100 ? 34.438 -2.957 -13.836 1 75.5 100 TYR A C 1
ATOM 820 O O . TYR A 1 100 ? 35.438 -2.289 -14.18 1 75.5 100 TYR A O 1
ATOM 828 N N . PRO A 1 101 ? 34.219 -4.195 -14.148 1 77.69 101 PRO A N 1
ATOM 829 C CA . PRO A 1 101 ? 35.188 -4.812 -15.062 1 77.69 101 PRO A CA 1
ATOM 830 C C . PRO A 1 101 ? 35.25 -4.113 -16.422 1 77.69 101 PRO A C 1
ATOM 832 O O . PRO A 1 101 ? 34.219 -3.664 -16.922 1 77.69 101 PRO A O 1
ATOM 835 N N . LYS A 1 102 ? 36.438 -4.105 -16.891 1 79.31 102 LYS A N 1
ATOM 836 C CA . LYS A 1 102 ? 36.656 -3.449 -18.188 1 79.31 102 LYS A CA 1
ATOM 837 C C . LYS A 1 102 ? 35.938 -4.191 -19.312 1 79.31 102 LYS A C 1
ATOM 839 O O . LYS A 1 102 ? 35.594 -3.59 -20.328 1 79.31 102 LYS A O 1
ATOM 844 N N . ASP A 1 103 ? 35.688 -5.453 -19.047 1 86.12 103 ASP A N 1
ATOM 845 C CA . ASP A 1 103 ? 35.062 -6.266 -20.094 1 86.12 103 ASP A CA 1
ATOM 846 C C . ASP A 1 103 ? 33.594 -6.535 -19.797 1 86.12 103 ASP A C 1
ATOM 848 O O . ASP A 1 103 ? 33.031 -7.547 -20.234 1 86.12 103 ASP A O 1
ATOM 852 N N . LEU A 1 104 ? 33.031 -5.68 -19.031 1 90 104 LEU A N 1
ATOM 853 C CA . LEU A 1 104 ? 31.609 -5.832 -18.672 1 90 104 LEU A CA 1
ATOM 854 C C . LEU A 1 104 ? 30.734 -5.812 -19.906 1 90 104 LEU A C 1
ATOM 856 O O . LEU A 1 104 ? 30.719 -4.824 -20.641 1 90 104 LEU A O 1
ATOM 860 N N . CYS A 1 105 ? 30.078 -6.938 -20.172 1 92.62 105 CYS A N 1
ATOM 861 C CA . CYS A 1 105 ? 29.172 -7.066 -21.312 1 92.62 105 CYS A CA 1
ATOM 862 C C . CYS A 1 105 ? 28.141 -8.172 -21.062 1 92.62 105 CYS A C 1
ATOM 864 O O . CYS A 1 105 ? 28.312 -8.984 -20.156 1 92.62 105 CYS A O 1
ATOM 866 N N . TRP A 1 106 ? 27.125 -8.227 -21.844 1 95.44 106 TRP A N 1
ATOM 867 C CA . TRP A 1 106 ? 26.031 -9.164 -21.672 1 95.44 106 TRP A CA 1
ATOM 868 C C . TRP A 1 106 ? 26.516 -10.602 -21.797 1 95.44 106 TRP A C 1
ATOM 870 O O . TRP A 1 106 ? 26.219 -11.445 -20.953 1 95.44 106 TRP A O 1
ATOM 880 N N . ASP A 1 107 ? 27.234 -10.906 -22.812 1 94.69 107 ASP A N 1
ATOM 881 C CA . ASP A 1 107 ? 27.625 -12.266 -23.156 1 94.69 107 ASP A CA 1
ATOM 882 C C . ASP A 1 107 ? 28.391 -12.922 -22 1 94.69 107 ASP A C 1
ATOM 884 O O . ASP A 1 107 ? 28.219 -14.109 -21.734 1 94.69 107 ASP A O 1
ATOM 888 N N . LYS A 1 108 ? 29.141 -12.164 -21.312 1 92.5 108 LYS A N 1
ATOM 889 C CA . LYS A 1 108 ? 30.047 -12.711 -20.297 1 92.5 108 LYS A CA 1
ATOM 890 C C . LYS A 1 108 ? 29.375 -12.719 -18.922 1 92.5 108 LYS A C 1
ATOM 892 O O . LYS A 1 108 ? 29.75 -13.508 -18.047 1 92.5 108 LYS A O 1
ATOM 897 N N . TYR A 1 109 ? 28.359 -11.852 -18.781 1 92.19 109 TYR A N 1
ATOM 898 C CA . TYR A 1 109 ? 27.969 -11.633 -17.391 1 92.19 109 TYR A CA 1
ATOM 899 C C . TYR A 1 109 ? 26.5 -11.969 -17.172 1 92.19 109 TYR A C 1
ATOM 901 O O . TYR A 1 109 ? 26.016 -11.984 -16.031 1 92.19 109 TYR A O 1
ATOM 909 N N . ASN A 1 110 ? 25.766 -12.258 -18.266 1 94.69 110 ASN A N 1
ATOM 910 C CA . ASN A 1 110 ? 24.375 -12.602 -18.016 1 94.69 110 ASN A CA 1
ATOM 911 C C . ASN A 1 110 ? 24.25 -13.852 -17.156 1 94.69 110 ASN A C 1
ATOM 913 O O . ASN A 1 110 ? 25.094 -14.742 -17.219 1 94.69 110 ASN A O 1
ATOM 917 N N . LEU A 1 111 ? 23.219 -13.984 -16.453 1 94.06 111 LEU A N 1
ATOM 918 C CA . LEU A 1 111 ? 23.078 -15.016 -15.438 1 94.06 111 LEU A CA 1
ATOM 919 C C . LEU A 1 111 ? 22.5 -16.297 -16.031 1 94.06 111 LEU A C 1
ATOM 921 O O . LEU A 1 111 ? 22.516 -17.344 -15.391 1 94.06 111 LEU A O 1
ATOM 925 N N . TYR A 1 112 ? 21.953 -16.234 -17.25 1 95.38 112 TYR A N 1
ATOM 926 C CA . TYR A 1 112 ? 21.359 -17.406 -17.891 1 95.38 112 TYR A CA 1
ATOM 927 C C . TYR A 1 112 ? 22.438 -18.359 -18.375 1 95.38 112 TYR A C 1
ATOM 929 O O . TYR A 1 112 ? 22.312 -19.578 -18.219 1 95.38 112 TYR A O 1
ATOM 937 N N . ASP A 1 113 ? 23.5 -17.797 -18.938 1 93.44 113 ASP A N 1
ATOM 938 C CA . ASP A 1 113 ? 24.484 -18.609 -19.641 1 93.44 113 ASP A CA 1
ATOM 939 C C . ASP A 1 113 ? 25.734 -18.812 -18.781 1 93.44 113 ASP A C 1
ATOM 941 O O . ASP A 1 113 ? 26.531 -19.719 -19.031 1 93.44 113 ASP A O 1
ATOM 945 N N . ASN A 1 114 ? 25.891 -17.906 -17.828 1 90.69 114 ASN A N 1
ATOM 946 C CA . ASN A 1 114 ? 27.156 -17.906 -17.094 1 90.69 114 ASN A CA 1
ATOM 947 C C . ASN A 1 114 ? 26.984 -18.359 -15.656 1 90.69 114 ASN A C 1
ATOM 949 O O . ASN A 1 114 ? 25.875 -18.281 -15.102 1 90.69 114 ASN A O 1
ATOM 953 N N . LYS A 1 115 ? 28.094 -18.812 -15.07 1 86.56 115 LYS A N 1
ATOM 954 C CA . LYS A 1 115 ? 28.094 -19.203 -13.664 1 86.56 115 LYS A CA 1
ATOM 955 C C . LYS A 1 115 ? 28 -17.984 -12.758 1 86.56 115 LYS A C 1
ATOM 957 O O . LYS A 1 115 ? 28.391 -16.875 -13.148 1 86.56 115 LYS A O 1
ATOM 962 N N . PHE A 1 116 ? 27.312 -18.188 -11.648 1 84.5 116 PHE A N 1
ATOM 963 C CA . PHE A 1 116 ? 27.266 -17.094 -10.672 1 84.5 116 PHE A CA 1
ATOM 964 C C . PHE A 1 116 ? 27.609 -17.609 -9.281 1 84.5 116 PHE A C 1
ATOM 966 O O . PHE A 1 116 ? 27.656 -18.812 -9.055 1 84.5 116 PHE A O 1
ATOM 973 N N . GLU A 1 117 ? 27.953 -16.625 -8.469 1 76.69 117 GLU A N 1
ATOM 974 C CA . GLU A 1 117 ? 28.344 -16.938 -7.094 1 76.69 117 GLU A CA 1
ATOM 975 C C . GLU A 1 117 ? 27.125 -17.375 -6.266 1 76.69 117 GLU A C 1
ATOM 977 O O . GLU A 1 117 ? 26.156 -16.625 -6.152 1 76.69 117 GLU A O 1
ATOM 982 N N . GLU A 1 118 ? 27.312 -18.5 -5.625 1 78.44 118 GLU A N 1
ATOM 983 C CA . GLU A 1 118 ? 26.188 -19.047 -4.863 1 78.44 118 GLU A CA 1
ATOM 984 C C . GLU A 1 118 ? 26.266 -18.625 -3.398 1 78.44 118 GLU A C 1
ATOM 986 O O . GLU A 1 118 ? 25.312 -18.812 -2.641 1 78.44 118 GLU A O 1
ATOM 991 N N . ALA A 1 119 ? 27.266 -17.953 -3.105 1 71.69 119 ALA A N 1
ATOM 992 C CA . ALA A 1 119 ? 27.516 -17.594 -1.71 1 71.69 119 ALA A CA 1
ATOM 993 C C . ALA A 1 119 ? 26.391 -16.719 -1.16 1 71.69 119 ALA A C 1
ATOM 995 O O . ALA A 1 119 ? 25.938 -16.922 -0.031 1 71.69 119 ALA A O 1
ATOM 996 N N . LEU A 1 120 ? 26 -15.812 -1.985 1 76.88 120 LEU A N 1
ATOM 997 C CA . LEU A 1 120 ? 24.922 -14.938 -1.527 1 76.88 120 LEU A CA 1
ATOM 998 C C . LEU A 1 120 ? 23.625 -15.719 -1.354 1 76.88 120 LEU A C 1
ATOM 1000 O O . LEU A 1 120 ? 22.797 -15.391 -0.49 1 76.88 120 LEU A O 1
ATOM 1004 N N . GLY A 1 121 ? 23.484 -16.688 -2.117 1 75.12 121 GLY A N 1
ATOM 1005 C CA . GLY A 1 121 ? 22.344 -17.562 -1.987 1 75.12 121 GLY A CA 1
ATOM 1006 C C . GLY A 1 121 ? 22.297 -18.281 -0.659 1 75.12 121 GLY A C 1
ATOM 1007 O O . GLY A 1 121 ? 21.219 -18.531 -0.112 1 75.12 121 GLY A O 1
ATOM 1008 N N . LEU A 1 122 ? 23.422 -18.609 -0.156 1 72.5 122 LEU A N 1
ATOM 1009 C CA . LEU A 1 122 ? 23.516 -19.25 1.155 1 72.5 122 LEU A CA 1
ATOM 1010 C C . LEU A 1 122 ? 23.016 -18.297 2.248 1 72.5 122 LEU A C 1
ATOM 1012 O O . LEU A 1 122 ? 22.359 -18.734 3.197 1 72.5 122 LEU A O 1
ATOM 1016 N N . VAL A 1 123 ? 23.266 -17.078 2.029 1 73.69 123 VAL A N 1
ATOM 1017 C CA . VAL A 1 123 ? 22.844 -16.078 3.006 1 73.69 123 VAL A CA 1
ATOM 1018 C C . VAL A 1 123 ? 21.328 -15.891 2.93 1 73.69 123 VAL A C 1
ATOM 1020 O O . VAL A 1 123 ? 20.641 -15.914 3.953 1 73.69 123 VAL A O 1
ATOM 1023 N N . THR A 1 124 ? 20.844 -15.758 1.776 1 74.5 124 THR A N 1
ATOM 1024 C CA . THR A 1 124 ? 19.422 -15.477 1.604 1 74.5 124 THR A CA 1
ATOM 1025 C C . THR A 1 124 ? 18.594 -16.703 1.944 1 74.5 124 THR A C 1
ATOM 1027 O O . THR A 1 124 ? 17.453 -16.578 2.395 1 74.5 124 THR A O 1
ATOM 1030 N N . PHE A 1 125 ? 19.219 -17.859 1.815 1 76.88 125 PHE A N 1
ATOM 1031 C CA . PHE A 1 125 ? 18.5 -19.109 2.045 1 76.88 125 PHE A CA 1
ATOM 1032 C C . PHE A 1 125 ? 18.594 -19.516 3.51 1 76.88 125 PHE A C 1
ATOM 1034 O O . PHE A 1 125 ? 17.594 -19.922 4.105 1 76.88 125 PHE A O 1
ATOM 1041 N N . PHE A 1 126 ? 19.75 -19.375 4.156 1 71.75 126 PHE A N 1
ATOM 1042 C CA . PHE A 1 126 ? 19.984 -19.922 5.488 1 71.75 126 PHE A CA 1
ATOM 1043 C C . PHE A 1 126 ? 20.031 -18.828 6.531 1 71.75 126 PHE A C 1
ATOM 1045 O O . PHE A 1 126 ? 19.906 -19.078 7.73 1 71.75 126 PHE A O 1
ATOM 1052 N N . GLY A 1 127 ? 20.234 -17.656 6.199 1 66.88 127 GLY A N 1
ATOM 1053 C CA . GLY A 1 127 ? 20.422 -16.562 7.137 1 66.88 127 GLY A CA 1
ATOM 1054 C C . GLY A 1 127 ? 21.797 -16.562 7.785 1 66.88 127 GLY A C 1
ATOM 1055 O O . GLY A 1 127 ? 22.016 -15.875 8.781 1 66.88 127 GLY A O 1
ATOM 1056 N N . ASN A 1 128 ? 22.609 -17.578 7.594 1 59.88 128 ASN A N 1
ATOM 1057 C CA . ASN A 1 128 ? 23.922 -17.719 8.219 1 59.88 128 ASN A CA 1
ATOM 1058 C C . ASN A 1 128 ? 25 -16.969 7.438 1 59.88 128 ASN A C 1
ATOM 1060 O O . ASN A 1 128 ? 25.234 -17.25 6.258 1 59.88 128 ASN A O 1
ATOM 1064 N N . ASN A 1 129 ? 25.469 -15.891 7.941 1 56.59 129 ASN A N 1
ATOM 1065 C CA . ASN A 1 129 ? 26.516 -15.117 7.266 1 56.59 129 ASN A CA 1
ATOM 1066 C C . ASN A 1 129 ? 27.906 -15.703 7.516 1 56.59 129 ASN A C 1
ATOM 1068 O O . ASN A 1 129 ? 28.906 -15.156 7.059 1 56.59 129 ASN A O 1
ATOM 1072 N N . THR A 1 130 ? 28.031 -16.719 8.422 1 49.38 130 THR A N 1
ATOM 1073 C CA . THR A 1 130 ? 29.344 -17.219 8.805 1 49.38 130 THR A CA 1
ATOM 1074 C C . THR A 1 130 ? 30.031 -17.891 7.629 1 49.38 130 THR A C 1
ATOM 1076 O O . THR A 1 130 ? 31.266 -17.922 7.562 1 49.38 130 THR A O 1
ATOM 1079 N N . SER A 1 131 ? 29.234 -18.547 6.938 1 47.62 131 SER A N 1
ATOM 1080 C CA . SER A 1 131 ? 29.875 -19.328 5.879 1 47.62 131 SER A CA 1
ATOM 1081 C C . SER A 1 131 ? 30.484 -18.422 4.824 1 47.62 131 SER A C 1
ATOM 1083 O O . SER A 1 131 ? 31.234 -18.891 3.959 1 47.62 131 SER A O 1
ATOM 1085 N N . LEU A 1 132 ? 29.953 -17.266 4.793 1 53 132 LEU A N 1
ATOM 1086 C CA . LEU A 1 132 ? 30.578 -16.328 3.863 1 53 132 LEU A CA 1
ATOM 1087 C C . LEU A 1 132 ? 31.859 -15.742 4.453 1 53 132 LEU A C 1
ATOM 1089 O O . LEU A 1 132 ? 31.875 -15.352 5.621 1 53 132 LEU A O 1
ATOM 1093 N N . GLY A 1 133 ? 32.938 -16.469 4.512 1 46.09 133 GLY A N 1
ATOM 1094 C CA . GLY A 1 133 ? 34.25 -15.984 4.93 1 46.09 133 GLY A CA 1
ATOM 1095 C C . GLY A 1 133 ? 34.312 -14.477 5.086 1 46.09 133 GLY A C 1
ATOM 1096 O O . GLY A 1 133 ? 35.344 -13.859 4.902 1 46.09 133 GLY A O 1
ATOM 1097 N N . GLY A 1 134 ? 33.344 -13.836 5.594 1 44.31 134 GLY A N 1
ATOM 1098 C CA . GLY A 1 134 ? 33.25 -12.43 5.957 1 44.31 134 GLY A CA 1
ATOM 1099 C C . GLY A 1 134 ? 32.75 -11.547 4.832 1 44.31 134 GLY A C 1
ATOM 1100 O O . GLY A 1 134 ? 31.547 -11.508 4.562 1 44.31 134 GLY A O 1
ATOM 1101 N N . THR A 1 135 ? 33.75 -10.672 4.141 1 45.62 135 THR A N 1
ATOM 1102 C CA . THR A 1 135 ? 33.531 -9.555 3.229 1 45.62 135 THR A CA 1
ATOM 1103 C C . THR A 1 135 ? 33.25 -10.055 1.813 1 45.62 135 THR A C 1
ATOM 1105 O O . THR A 1 135 ? 34.062 -10.82 1.258 1 45.62 135 THR A O 1
ATOM 1108 N N . VAL A 1 136 ? 31.984 -10.188 1.439 1 47.66 136 VAL A N 1
ATOM 1109 C CA . VAL A 1 136 ? 31.781 -10.352 0.005 1 47.66 136 VAL A CA 1
ATOM 1110 C C . VAL A 1 136 ? 32.438 -9.203 -0.748 1 47.66 136 VAL A C 1
ATOM 1112 O O . VAL A 1 136 ? 32.25 -8.031 -0.411 1 47.66 136 VAL A O 1
ATOM 1115 N N . ASN A 1 137 ? 33.5 -9.484 -1.332 1 45.47 137 ASN A N 1
ATOM 1116 C CA . ASN A 1 137 ? 34.094 -8.438 -2.172 1 45.47 137 ASN A CA 1
ATOM 1117 C C . ASN A 1 137 ? 33.062 -7.875 -3.143 1 45.47 137 ASN A C 1
ATOM 1119 O O . ASN A 1 137 ? 32.406 -8.625 -3.889 1 45.47 137 ASN A O 1
ATOM 1123 N N . THR A 1 138 ? 32.469 -6.699 -2.936 1 47.97 138 THR A N 1
ATOM 1124 C CA . THR A 1 138 ? 31.344 -5.906 -3.422 1 47.97 138 THR A CA 1
ATOM 1125 C C . THR A 1 138 ? 31.328 -5.875 -4.949 1 47.97 138 THR A C 1
ATOM 1127 O O . THR A 1 138 ? 30.266 -6.016 -5.562 1 47.97 138 THR A O 1
ATOM 1130 N N . PRO A 1 139 ? 32.375 -5.234 -5.684 1 49.38 139 PRO A N 1
ATOM 1131 C CA . PRO A 1 139 ? 32.219 -4.695 -7.035 1 49.38 139 PRO A CA 1
ATOM 1132 C C . PRO A 1 139 ? 31.906 -5.781 -8.07 1 49.38 139 PRO A C 1
ATOM 1134 O O . PRO A 1 139 ? 31.703 -5.477 -9.242 1 49.38 139 PRO A O 1
ATOM 1137 N N . LYS A 1 140 ? 31.641 -7.031 -7.574 1 59.22 140 LYS A N 1
ATOM 1138 C CA . LYS A 1 140 ? 31.562 -8.008 -8.656 1 59.22 140 LYS A CA 1
ATOM 1139 C C . LYS A 1 140 ? 30.766 -9.234 -8.227 1 59.22 140 LYS A C 1
ATOM 1141 O O . LYS A 1 140 ? 31.188 -10.375 -8.445 1 59.22 140 LYS A O 1
ATOM 1146 N N . VAL A 1 141 ? 29.547 -8.742 -7.664 1 65.06 141 VAL A N 1
ATOM 1147 C CA . VAL A 1 141 ? 28.828 -9.922 -7.207 1 65.06 141 VAL A CA 1
ATOM 1148 C C . VAL A 1 141 ? 27.938 -10.445 -8.328 1 65.06 141 VAL A C 1
ATOM 1150 O O . VAL A 1 141 ? 26.984 -9.766 -8.742 1 65.06 141 VAL A O 1
ATOM 1153 N N . SER A 1 142 ? 28.406 -11.461 -8.992 1 80.25 142 SER A N 1
ATOM 1154 C CA . SER A 1 142 ? 27.531 -12.156 -9.945 1 80.25 142 SER A CA 1
ATOM 1155 C C . SER A 1 142 ? 26.547 -13.07 -9.219 1 80.25 142 SER A C 1
ATOM 1157 O O . SER A 1 142 ? 26.875 -14.219 -8.906 1 80.25 142 SER A O 1
ATOM 1159 N N . SER A 1 143 ? 25.469 -12.523 -8.734 1 84.81 143 SER A N 1
ATOM 1160 C CA . SER A 1 143 ? 24.484 -13.305 -8.008 1 84.81 143 SER A CA 1
ATOM 1161 C C . SER A 1 143 ? 23.062 -12.891 -8.383 1 84.81 143 SER A C 1
ATOM 1163 O O . SER A 1 143 ? 22.75 -11.695 -8.453 1 84.81 143 SER A O 1
ATOM 1165 N N . PRO A 1 144 ? 22.266 -13.836 -8.594 1 90.12 144 PRO A N 1
ATOM 1166 C CA . PRO A 1 144 ? 20.875 -13.516 -8.898 1 90.12 144 PRO A CA 1
ATOM 1167 C C . PRO A 1 144 ? 20.078 -13.109 -7.66 1 90.12 144 PRO A C 1
ATOM 1169 O O . PRO A 1 144 ? 18.938 -12.625 -7.781 1 90.12 144 PRO A O 1
ATOM 1172 N N . GLU A 1 145 ? 20.578 -13.25 -6.504 1 86.56 145 GLU A N 1
ATOM 1173 C CA . GLU A 1 145 ? 19.844 -13.078 -5.258 1 86.56 145 GLU A CA 1
ATOM 1174 C C . GLU A 1 145 ? 19.422 -11.625 -5.062 1 86.56 145 GLU A C 1
ATOM 1176 O O . GLU A 1 145 ? 18.375 -11.344 -4.473 1 86.56 145 GLU A O 1
ATOM 1181 N N . LEU A 1 146 ? 20.172 -10.727 -5.609 1 86.06 146 LEU A N 1
ATOM 1182 C CA . LEU A 1 146 ? 19.922 -9.305 -5.43 1 86.06 146 LEU A CA 1
ATOM 1183 C C . LEU A 1 146 ? 18.734 -8.852 -6.289 1 86.06 146 LEU A C 1
ATOM 1185 O O . LEU A 1 146 ? 18.188 -7.77 -6.07 1 86.06 146 LEU A O 1
ATOM 1189 N N . THR A 1 147 ? 18.391 -9.68 -7.238 1 90.69 147 THR A N 1
ATOM 1190 C CA . THR A 1 147 ? 17.297 -9.344 -8.133 1 90.69 147 THR A CA 1
ATOM 1191 C C . THR A 1 147 ? 16.203 -10.414 -8.086 1 90.69 147 THR A C 1
ATOM 1193 O O . THR A 1 147 ? 15.477 -10.602 -9.062 1 90.69 147 THR A O 1
ATOM 1196 N N . THR A 1 148 ? 16.156 -11.172 -7.078 1 89.12 148 THR A N 1
ATOM 1197 C CA . THR A 1 148 ? 15.102 -12.156 -6.883 1 89.12 148 THR A CA 1
ATOM 1198 C C . THR A 1 148 ? 14.047 -11.633 -5.922 1 89.12 148 THR A C 1
ATOM 1200 O O . THR A 1 148 ? 14.352 -11.281 -4.777 1 89.12 148 THR A O 1
ATOM 1203 N N . GLN A 1 149 ? 12.859 -11.594 -6.367 1 86.62 149 GLN A N 1
ATOM 1204 C CA . GLN A 1 149 ?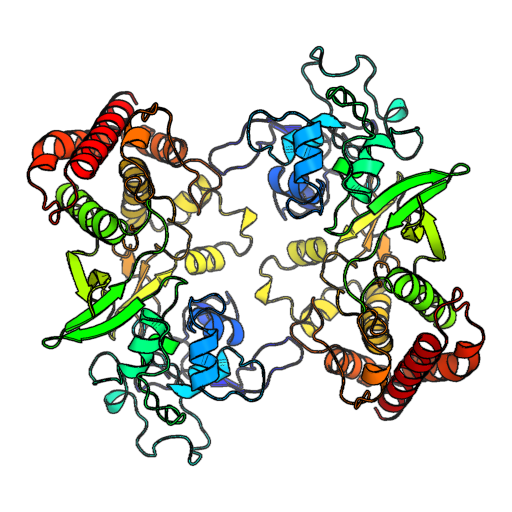 11.766 -11.047 -5.578 1 86.62 149 GLN A CA 1
ATOM 1205 C C . GLN A 1 149 ? 11.164 -12.109 -4.664 1 86.62 149 GLN A C 1
ATOM 1207 O O . GLN A 1 149 ? 11.555 -13.281 -4.715 1 86.62 149 GLN A O 1
ATOM 1212 N N . GLY A 1 150 ? 10.281 -11.617 -3.748 1 85.94 150 GLY A N 1
ATOM 1213 C CA . GLY A 1 150 ? 9.625 -12.516 -2.809 1 85.94 150 GLY A CA 1
ATOM 1214 C C . GLY A 1 150 ? 10.234 -12.469 -1.419 1 85.94 150 GLY A C 1
ATOM 1215 O O . GLY A 1 150 ? 11.453 -12.32 -1.271 1 85.94 150 GLY A O 1
ATOM 1216 N N . VAL A 1 151 ? 9.445 -12.797 -0.436 1 79.44 151 VAL A N 1
ATOM 1217 C CA . VAL A 1 151 ? 9.836 -12.578 0.954 1 79.44 151 VAL A CA 1
ATOM 1218 C C . VAL A 1 151 ? 10.438 -13.859 1.527 1 79.44 151 VAL A C 1
ATOM 1220 O O . VAL A 1 151 ? 11.273 -13.812 2.432 1 79.44 151 VAL A O 1
ATOM 1223 N N . MET A 1 152 ? 10.07 -15.008 1.012 1 80.31 152 MET A N 1
ATOM 1224 C CA . MET A 1 152 ? 10.477 -16.281 1.594 1 80.31 152 MET A CA 1
ATOM 1225 C C . MET A 1 152 ? 11.93 -16.594 1.254 1 80.31 152 MET A C 1
ATOM 1227 O O . MET A 1 152 ? 12.484 -16.047 0.303 1 80.31 152 MET A O 1
ATOM 1231 N N . ASN A 1 153 ? 12.484 -17.484 2.041 1 85.19 153 ASN A N 1
ATOM 1232 C CA . ASN A 1 153 ? 13.867 -17.906 1.813 1 85.19 153 ASN A CA 1
ATOM 1233 C C . ASN A 1 153 ? 14 -18.719 0.532 1 85.19 153 ASN A C 1
ATOM 1235 O O . ASN A 1 153 ? 13.352 -19.766 0.382 1 85.19 153 ASN A O 1
ATOM 1239 N N . LYS A 1 154 ? 14.812 -18.219 -0.361 1 90.44 154 LYS A N 1
ATOM 1240 C CA . LYS A 1 154 ? 15.031 -18.922 -1.618 1 90.44 154 LYS A CA 1
ATOM 1241 C C . LYS A 1 154 ? 16.375 -18.547 -2.238 1 90.44 154 LYS A C 1
ATOM 1243 O O . LYS A 1 154 ? 16.953 -17.516 -1.899 1 90.44 154 LYS A O 1
ATOM 1248 N N . ALA A 1 155 ? 16.812 -19.438 -3.074 1 91.56 155 ALA A N 1
ATOM 1249 C CA . ALA A 1 155 ? 18.078 -19.219 -3.77 1 91.56 155 ALA A CA 1
ATOM 1250 C C . ALA A 1 155 ? 18.109 -19.953 -5.102 1 91.56 155 ALA A C 1
ATOM 1252 O O . ALA A 1 155 ? 17.594 -21.078 -5.215 1 91.56 155 ALA A O 1
ATOM 1253 N N . TRP A 1 156 ? 18.719 -19.344 -6.043 1 93.31 156 TRP A N 1
ATOM 1254 C CA . TRP A 1 156 ? 18.984 -20 -7.324 1 93.31 156 TRP A CA 1
ATOM 1255 C C . TRP A 1 156 ? 20.266 -20.828 -7.266 1 93.31 156 TRP A C 1
ATOM 1257 O O . TRP A 1 156 ? 21.266 -20.391 -6.699 1 93.31 156 TRP A O 1
ATOM 1267 N N . ARG A 1 157 ? 20.188 -21.969 -7.848 1 91.81 157 ARG A N 1
ATOM 1268 C CA . ARG A 1 157 ? 21.344 -22.844 -7.949 1 91.81 157 ARG A CA 1
ATOM 1269 C C . ARG A 1 157 ? 21.484 -23.406 -9.359 1 91.81 157 ARG A C 1
ATOM 1271 O O . ARG A 1 157 ? 20.484 -23.609 -10.047 1 91.81 157 ARG A O 1
ATOM 1278 N N . ARG A 1 158 ? 22.734 -23.547 -9.703 1 90.69 158 ARG A N 1
ATOM 1279 C CA . ARG A 1 158 ? 23.016 -24.234 -10.961 1 90.69 158 ARG A CA 1
ATOM 1280 C C . ARG A 1 158 ? 23.453 -25.672 -10.711 1 90.69 158 ARG A C 1
ATOM 1282 O O . ARG A 1 158 ? 24.484 -25.922 -10.086 1 90.69 158 ARG A O 1
ATOM 1289 N N . THR A 1 159 ? 22.625 -26.562 -11.094 1 87.31 159 THR A N 1
ATOM 1290 C CA . THR A 1 159 ? 22.922 -27.984 -10.961 1 87.31 159 THR A CA 1
ATOM 1291 C C . THR A 1 159 ? 22.75 -28.703 -12.297 1 87.31 159 THR A C 1
ATOM 1293 O O . THR A 1 159 ? 21.672 -28.656 -12.906 1 87.31 159 THR A O 1
ATOM 1296 N N . ASP A 1 160 ? 23.812 -29.469 -12.75 1 87 160 ASP A N 1
ATOM 1297 C CA . ASP A 1 160 ? 23.797 -30.25 -13.984 1 87 160 ASP A CA 1
ATOM 1298 C C . ASP A 1 160 ? 23.312 -29.406 -15.156 1 87 160 ASP A C 1
ATOM 1300 O O . ASP A 1 160 ? 22.422 -29.812 -15.898 1 87 160 ASP A O 1
ATOM 1304 N N . ASN A 1 161 ? 23.688 -28.172 -15.227 1 86.56 161 ASN A N 1
ATOM 1305 C CA . ASN A 1 161 ? 23.438 -27.219 -16.312 1 86.56 161 ASN A CA 1
ATOM 1306 C C . ASN A 1 161 ? 22 -26.719 -16.297 1 86.56 161 ASN A C 1
ATOM 1308 O O . ASN A 1 161 ? 21.516 -26.219 -17.312 1 86.56 161 ASN A O 1
ATOM 1312 N N . LYS A 1 162 ? 21.344 -27 -15.195 1 93.25 162 LYS A N 1
ATOM 1313 C CA . LYS A 1 162 ? 20 -26.469 -15.016 1 93.25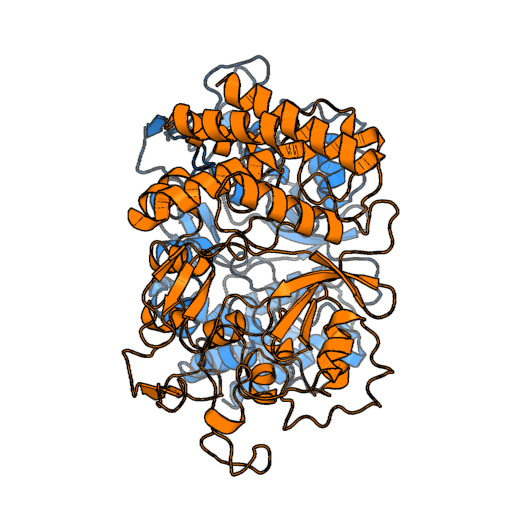 162 LYS A CA 1
ATOM 1314 C C . LYS A 1 162 ? 19.984 -25.359 -13.961 1 93.25 162 LYS A C 1
ATOM 1316 O O . LYS A 1 162 ? 20.75 -25.406 -13 1 93.25 162 LYS A O 1
ATOM 1321 N N . LEU A 1 163 ? 19.188 -24.406 -14.273 1 95.38 163 LEU A N 1
ATOM 1322 C CA . LEU A 1 163 ? 18.938 -23.375 -13.281 1 95.38 163 LEU A CA 1
ATOM 1323 C C . LEU A 1 163 ? 17.719 -23.719 -12.43 1 95.38 163 LEU A C 1
ATOM 1325 O O . LEU A 1 163 ? 16.609 -23.844 -12.953 1 95.38 163 LEU A O 1
ATOM 1329 N N . LEU A 1 164 ? 17.984 -23.906 -11.133 1 96.06 164 LEU A N 1
ATOM 1330 C CA . LEU A 1 164 ? 16.953 -24.375 -10.211 1 96.06 164 LEU A CA 1
ATOM 1331 C C . LEU A 1 164 ? 16.703 -23.344 -9.109 1 96.06 164 LEU A C 1
ATOM 1333 O O . LEU A 1 164 ? 17.656 -22.719 -8.617 1 96.06 164 LEU A O 1
ATOM 1337 N N . LEU A 1 165 ? 15.484 -23.172 -8.805 1 96.12 165 LEU A N 1
ATOM 1338 C CA . LEU A 1 165 ? 15.109 -22.359 -7.656 1 96.12 165 LEU A CA 1
ATOM 1339 C C . LEU A 1 165 ? 14.789 -23.234 -6.453 1 96.12 165 LEU A C 1
ATOM 1341 O O . LEU A 1 165 ? 13.938 -24.125 -6.535 1 96.12 165 LEU A O 1
ATOM 1345 N N . TYR A 1 166 ? 15.516 -23.031 -5.379 1 94.12 166 TYR A N 1
ATOM 1346 C CA . TYR A 1 166 ? 15.266 -23.688 -4.102 1 94.12 166 TYR A CA 1
ATOM 1347 C C . TYR A 1 166 ? 14.516 -22.766 -3.15 1 94.12 166 TYR A C 1
ATOM 1349 O O . TYR A 1 166 ? 14.922 -21.625 -2.932 1 94.12 166 TYR A O 1
ATOM 1357 N N . LYS A 1 167 ? 13.406 -23.203 -2.652 1 93.12 167 LYS A N 1
ATOM 1358 C CA . LYS A 1 167 ? 12.609 -22.391 -1.729 1 93.12 167 LYS A CA 1
ATOM 1359 C C . LYS A 1 167 ? 12.352 -23.141 -0.427 1 93.12 167 LYS A C 1
ATOM 1361 O O . LYS A 1 167 ? 11.906 -24.297 -0.445 1 93.12 167 LYS A O 1
ATOM 1366 N N . ARG A 1 168 ? 12.656 -22.469 0.598 1 86.81 168 ARG A N 1
ATOM 1367 C CA . ARG A 1 168 ? 12.445 -23.062 1.914 1 86.81 168 ARG A CA 1
ATOM 1368 C C . ARG A 1 168 ? 11.148 -22.562 2.539 1 86.81 168 ARG A C 1
ATOM 1370 O O . ARG A 1 168 ? 10.766 -21.406 2.354 1 86.81 168 ARG A O 1
ATOM 1377 N N . GLY A 1 169 ? 10.453 -23.438 3.209 1 78.25 169 GLY A N 1
ATOM 1378 C CA . GLY A 1 169 ? 9.273 -23 3.947 1 78.25 169 GLY A CA 1
ATOM 1379 C C . GLY A 1 169 ? 9.609 -22.406 5.297 1 78.25 169 GLY A C 1
ATOM 1380 O O . GLY A 1 169 ? 10.781 -22.234 5.637 1 78.25 169 GLY A O 1
ATOM 1381 N N . ASN A 1 170 ? 8.594 -21.922 5.914 1 73.81 170 ASN A N 1
ATOM 1382 C CA . ASN A 1 170 ? 8.734 -21.406 7.273 1 73.81 170 ASN A CA 1
ATOM 1383 C C . ASN A 1 170 ? 8.992 -22.531 8.273 1 73.81 170 ASN A C 1
ATOM 1385 O O . ASN A 1 170 ? 8.508 -23.656 8.094 1 73.81 170 ASN A O 1
ATOM 1389 N N . ILE A 1 171 ? 9.875 -22.219 9.188 1 70.31 171 ILE A N 1
ATOM 1390 C CA . ILE A 1 171 ? 10.203 -23.234 10.188 1 70.31 171 ILE A CA 1
ATOM 1391 C C . ILE A 1 171 ? 9.938 -22.688 11.586 1 70.31 171 ILE A C 1
ATOM 1393 O O . ILE A 1 171 ? 9.695 -21.484 11.758 1 70.31 171 ILE A O 1
ATOM 1397 N N . GLY A 1 172 ? 9.906 -23.531 12.562 1 65.19 172 GLY A N 1
ATOM 1398 C CA . GLY A 1 172 ? 9.93 -23.094 13.945 1 65.19 172 GLY A CA 1
ATOM 1399 C C . GLY A 1 172 ? 8.648 -23.422 14.695 1 65.19 172 GLY A C 1
ATOM 1400 O O . GLY A 1 172 ? 8.594 -23.297 15.922 1 65.19 172 GLY A O 1
ATOM 1401 N N . ALA A 1 173 ? 7.582 -23.719 13.883 1 60.56 173 ALA A N 1
ATOM 1402 C CA . ALA A 1 173 ? 6.367 -24.125 14.586 1 60.56 173 ALA A CA 1
ATOM 1403 C C . ALA A 1 173 ? 5.879 -25.484 14.094 1 60.56 173 ALA A C 1
ATOM 1405 O O . ALA A 1 173 ? 6.258 -25.922 13.008 1 60.56 173 ALA A O 1
ATOM 1406 N N . ALA A 1 174 ? 5.188 -26.203 14.984 1 57.12 174 ALA A N 1
ATOM 1407 C CA . ALA A 1 174 ? 4.727 -27.562 14.742 1 57.12 174 ALA A CA 1
ATOM 1408 C C . ALA A 1 174 ? 3.941 -27.656 13.43 1 57.12 174 ALA A C 1
ATOM 1410 O O . ALA A 1 174 ? 3.965 -28.688 12.758 1 57.12 174 ALA A O 1
ATOM 1411 N N . ASN A 1 175 ? 3.436 -26.672 13.125 1 68.62 175 ASN A N 1
ATOM 1412 C CA . ASN A 1 175 ? 2.541 -26.703 11.969 1 68.62 175 ASN A CA 1
ATOM 1413 C C . ASN A 1 175 ? 3.227 -26.156 10.719 1 68.62 175 ASN A C 1
ATOM 1415 O O . ASN A 1 175 ? 2.572 -25.922 9.703 1 68.62 175 ASN A O 1
ATOM 1419 N N . LEU A 1 176 ? 4.508 -26.062 10.953 1 72.38 176 LEU A N 1
ATOM 1420 C CA . LEU A 1 176 ? 5.23 -25.5 9.82 1 72.38 176 LEU A CA 1
ATOM 1421 C C . LEU A 1 176 ? 6.039 -26.578 9.102 1 72.38 176 LEU A C 1
ATOM 1423 O O . LEU A 1 176 ? 5.898 -27.766 9.391 1 72.38 176 LEU A O 1
ATOM 1427 N N . ASP A 1 177 ? 6.562 -26.344 7.992 1 83.25 177 ASP A N 1
ATOM 1428 C CA . ASP A 1 177 ? 7.48 -27.156 7.211 1 83.25 177 ASP A CA 1
ATOM 1429 C C . ASP A 1 177 ? 6.719 -28.156 6.336 1 83.25 177 ASP A C 1
ATOM 1431 O O . ASP A 1 177 ? 7.105 -29.312 6.227 1 83.25 177 ASP A O 1
ATOM 1435 N N . LYS A 1 178 ? 5.578 -27.766 5.789 1 92.31 178 LYS A N 1
ATOM 1436 C CA . LYS A 1 178 ? 4.844 -28.594 4.848 1 92.31 178 LYS A CA 1
ATOM 1437 C C . LYS A 1 178 ? 4.66 -27.891 3.508 1 92.31 178 LYS A C 1
ATOM 1439 O O . LYS A 1 178 ? 4.074 -28.453 2.578 1 92.31 178 LYS A O 1
ATOM 1444 N N . GLU A 1 179 ? 5.176 -26.688 3.416 1 94.12 179 GLU A N 1
ATOM 1445 C CA . GLU A 1 179 ? 5.023 -25.906 2.197 1 94.12 179 GLU A CA 1
ATOM 1446 C C . GLU A 1 179 ? 5.695 -26.578 1.011 1 94.12 179 GLU A C 1
ATOM 1448 O O . GLU A 1 179 ? 5.219 -26.484 -0.122 1 94.12 179 GLU A O 1
ATOM 1453 N N . HIS A 1 180 ? 6.848 -27.312 1.295 1 95.06 180 HIS A N 1
ATOM 1454 C CA . HIS A 1 180 ? 7.52 -28 0.199 1 95.06 180 HIS A CA 1
ATOM 1455 C C . HIS A 1 180 ? 6.672 -29.156 -0.325 1 95.06 180 HIS A C 1
ATOM 1457 O O . HIS A 1 180 ? 6.664 -29.422 -1.527 1 95.06 180 HIS A O 1
ATOM 1463 N N . PHE A 1 181 ? 5.875 -29.781 0.555 1 96.69 181 PHE A N 1
ATOM 1464 C CA . PHE A 1 181 ? 4.938 -30.812 0.118 1 96.69 181 PHE A CA 1
ATOM 1465 C C . PHE A 1 181 ? 3.795 -30.203 -0.683 1 96.69 181 PHE A C 1
ATOM 1467 O O . PHE A 1 181 ? 3.48 -30.672 -1.78 1 96.69 181 PHE A O 1
ATOM 1474 N N . SER A 1 182 ? 3.211 -29.156 -0.099 1 97.44 182 SER A N 1
ATOM 1475 C CA . SER A 1 182 ? 2.051 -28.547 -0.735 1 97.44 182 SER A CA 1
ATOM 1476 C C . SER A 1 182 ? 2.398 -28 -2.119 1 97.44 182 SER A C 1
ATOM 1478 O O . SER A 1 182 ? 1.624 -28.156 -3.064 1 97.44 182 SER A O 1
ATOM 1480 N N . GLU A 1 183 ? 3.555 -27.391 -2.242 1 97.44 183 GLU A N 1
ATOM 1481 C CA . GLU A 1 183 ? 4.023 -26.859 -3.52 1 97.44 183 GLU A CA 1
ATOM 1482 C C . GLU A 1 183 ? 4.125 -27.953 -4.57 1 97.44 183 GLU A C 1
ATOM 1484 O O . GLU A 1 183 ? 3.613 -27.812 -5.684 1 97.44 183 GLU A O 1
ATOM 1489 N N . SER A 1 184 ? 4.738 -29.062 -4.211 1 98.25 184 SER A N 1
ATOM 1490 C CA . SER A 1 184 ? 4.973 -30.172 -5.137 1 98.25 184 SER A CA 1
ATOM 1491 C C . SER A 1 184 ? 3.676 -30.906 -5.457 1 98.25 184 SER A C 1
ATOM 1493 O O . SER A 1 184 ? 3.395 -31.203 -6.621 1 98.25 184 SER A O 1
ATOM 1495 N N . ILE A 1 185 ? 2.887 -31.125 -4.441 1 98.69 185 ILE A N 1
ATOM 1496 C CA . ILE A 1 185 ? 1.633 -31.844 -4.625 1 98.69 185 ILE A CA 1
ATOM 1497 C C . ILE A 1 185 ? 0.669 -31 -5.457 1 98.69 185 ILE A C 1
ATOM 1499 O O . ILE A 1 185 ? 0.001 -31.516 -6.355 1 98.69 185 ILE A O 1
ATOM 1503 N N . ALA A 1 186 ? 0.607 -29.719 -5.219 1 98.69 186 ALA A N 1
ATOM 1504 C CA . ALA A 1 186 ? -0.241 -28.828 -6.004 1 98.69 186 ALA A CA 1
ATOM 1505 C C . ALA A 1 186 ? 0.154 -28.844 -7.477 1 98.69 186 ALA A C 1
ATOM 1507 O O . ALA A 1 186 ? -0.709 -28.812 -8.359 1 98.69 186 ALA A O 1
ATOM 1508 N N . SER A 1 187 ? 1.445 -28.906 -7.719 1 98.5 187 SER A N 1
ATOM 1509 C CA . SER A 1 187 ? 1.901 -28.984 -9.102 1 98.5 187 SER A CA 1
ATOM 1510 C C . SER A 1 187 ? 1.457 -30.281 -9.766 1 98.5 187 SER A C 1
ATOM 1512 O O . SER A 1 187 ? 1.099 -30.281 -10.945 1 98.5 187 SER A O 1
ATOM 1514 N N . GLU A 1 188 ? 1.454 -31.391 -9.023 1 98.69 188 GLU A N 1
ATOM 1515 C CA . GLU A 1 188 ? 0.958 -32.656 -9.539 1 98.69 188 GLU A CA 1
ATOM 1516 C C . GLU A 1 188 ? -0.536 -32.594 -9.844 1 98.69 188 GLU A C 1
ATOM 1518 O O . GLU A 1 188 ? -0.991 -33.094 -10.867 1 98.69 188 GLU A O 1
ATOM 1523 N N . ILE A 1 189 ? -1.26 -31.953 -8.961 1 98.81 189 ILE A N 1
ATOM 1524 C CA . ILE A 1 189 ? -2.699 -31.797 -9.148 1 98.81 189 ILE A CA 1
ATOM 1525 C C . ILE A 1 189 ? -2.973 -30.953 -10.391 1 98.81 189 ILE A C 1
ATOM 1527 O O . ILE A 1 189 ? -3.826 -31.312 -11.211 1 98.81 189 ILE A O 1
ATOM 1531 N N . GLY A 1 190 ? -2.268 -29.844 -10.555 1 98.69 190 GLY A N 1
ATOM 1532 C CA . GLY A 1 190 ? -2.396 -29.031 -11.758 1 98.69 190 GLY A CA 1
ATOM 1533 C C . GLY A 1 190 ? -2.104 -29.812 -13.023 1 98.69 190 GLY A C 1
ATOM 1534 O O . GLY A 1 190 ? -2.816 -29.672 -14.023 1 98.69 190 GLY A O 1
ATOM 1535 N N . LYS A 1 191 ? -1.078 -30.672 -12.938 1 98.19 191 LYS A N 1
ATOM 1536 C CA . LYS A 1 191 ? -0.667 -31.484 -14.086 1 98.19 191 LYS A CA 1
ATOM 1537 C C . LYS A 1 191 ? -1.785 -32.406 -14.523 1 98.19 191 LYS A C 1
ATOM 1539 O O . LYS A 1 191 ? -2.111 -32.5 -15.711 1 98.19 191 LYS A O 1
ATOM 1544 N N . ILE A 1 192 ? -2.398 -33.156 -13.648 1 98.19 192 ILE A N 1
ATOM 1545 C CA . ILE A 1 192 ? -3.416 -34.125 -14.039 1 98.19 192 ILE A CA 1
ATOM 1546 C C . ILE A 1 192 ? -4.656 -33.375 -14.547 1 98.19 192 ILE A C 1
ATOM 1548 O O . ILE A 1 192 ? -5.453 -33.938 -15.305 1 98.19 192 ILE A O 1
ATOM 1552 N N . LEU A 1 193 ? -4.855 -32.094 -14.148 1 98.62 193 LEU A N 1
ATOM 1553 C CA . LEU A 1 193 ? -5.984 -31.297 -14.617 1 98.62 193 LEU A CA 1
ATOM 1554 C C . LEU A 1 193 ? -5.688 -30.672 -15.977 1 98.62 193 LEU A C 1
ATOM 1556 O O . LEU A 1 193 ? -6.551 -30.016 -16.562 1 98.62 193 LEU A O 1
ATOM 1560 N N . GLY A 1 194 ? -4.43 -30.828 -16.453 1 98.12 194 GLY A N 1
ATOM 1561 C CA . GLY A 1 194 ? -4.035 -30.281 -17.734 1 98.12 194 GLY A CA 1
ATOM 1562 C C . GLY A 1 194 ? -3.719 -28.797 -17.688 1 98.12 194 GLY A C 1
ATOM 1563 O O . GLY A 1 194 ? -3.758 -28.109 -18.703 1 98.12 194 GLY A O 1
ATOM 1564 N N . LEU A 1 195 ? -3.504 -28.266 -16.484 1 98.56 195 LEU A N 1
ATOM 1565 C CA . LEU A 1 195 ? -3.139 -26.875 -16.328 1 98.56 195 LEU A CA 1
ATOM 1566 C C . LEU A 1 195 ? -1.646 -26.672 -16.562 1 98.56 195 LEU A C 1
ATOM 1568 O O . LEU A 1 195 ? -0.851 -27.594 -16.359 1 98.56 195 LEU A O 1
ATOM 1572 N N . ASN A 1 196 ? -1.28 -25.5 -17.047 1 98.25 196 ASN A N 1
ATOM 1573 C CA . ASN A 1 196 ? 0.123 -25.141 -17.188 1 98.25 196 ASN A CA 1
ATOM 1574 C C . ASN A 1 196 ? 0.739 -24.734 -15.859 1 98.25 196 ASN A C 1
ATOM 1576 O O . ASN A 1 196 ? 0.774 -23.547 -15.508 1 98.25 196 ASN A O 1
ATOM 1580 N N . CYS A 1 197 ? 1.271 -25.688 -15.133 1 97.94 197 CYS A N 1
ATOM 1581 C CA . CYS A 1 197 ? 1.92 -25.484 -13.844 1 97.94 197 CYS A CA 1
ATOM 1582 C C . CYS A 1 197 ? 3.404 -25.828 -13.922 1 97.94 197 CYS A C 1
ATOM 1584 O O . CYS A 1 197 ? 3.789 -26.812 -14.562 1 97.94 197 CYS A O 1
ATOM 1586 N N . ILE A 1 198 ? 4.18 -25.031 -13.297 1 98 198 ILE A N 1
ATOM 1587 C CA . ILE A 1 198 ? 5.582 -25.406 -13.148 1 98 198 ILE A CA 1
ATOM 1588 C C . ILE A 1 198 ? 5.695 -26.688 -12.328 1 98 198 ILE A C 1
ATOM 1590 O O . ILE A 1 198 ? 5.066 -26.812 -11.281 1 98 198 ILE A O 1
ATOM 1594 N N . PRO A 1 199 ? 6.461 -27.656 -12.828 1 98.25 199 PRO A N 1
ATOM 1595 C CA . PRO A 1 199 ? 6.703 -28.844 -12 1 98.25 199 PRO A CA 1
ATOM 1596 C C . PRO A 1 199 ? 7.59 -28.547 -10.797 1 98.25 199 PRO A C 1
ATOM 1598 O O . PRO A 1 199 ? 8.602 -27.859 -10.922 1 98.25 199 PRO A O 1
ATOM 1601 N N . TYR A 1 200 ? 7.148 -28.969 -9.68 1 98.19 200 TYR A N 1
ATOM 1602 C CA . TYR A 1 200 ? 7.934 -28.875 -8.453 1 98.19 200 TYR A CA 1
ATOM 1603 C C . TYR A 1 200 ? 8.234 -30.266 -7.891 1 98.19 200 TYR A C 1
ATOM 1605 O O . TYR A 1 200 ? 7.492 -31.219 -8.125 1 98.19 200 TYR A O 1
ATOM 1613 N N . TRP A 1 201 ? 9.359 -30.406 -7.168 1 97.31 201 TRP A N 1
ATOM 1614 C CA . TRP A 1 201 ? 9.633 -31.578 -6.352 1 97.31 201 TRP A CA 1
ATOM 1615 C C . TRP A 1 201 ? 10.25 -31.188 -5.016 1 97.31 201 TRP A C 1
ATOM 1617 O O . TRP A 1 201 ? 10.656 -30.031 -4.828 1 97.31 201 TRP A O 1
ATOM 1627 N N . THR A 1 202 ? 10.172 -32.125 -4.055 1 96.38 202 THR A N 1
ATOM 1628 C CA . THR A 1 202 ? 10.758 -31.891 -2.738 1 96.38 202 THR A CA 1
ATOM 1629 C C . THR A 1 202 ? 12.227 -32.312 -2.727 1 96.38 202 THR A C 1
ATOM 1631 O O . THR A 1 202 ? 12.609 -33.281 -3.387 1 96.38 202 THR A O 1
ATOM 1634 N N . ASP A 1 203 ? 13.008 -31.531 -2.076 1 94.25 203 ASP A N 1
ATOM 1635 C CA . ASP A 1 203 ? 14.422 -31.844 -1.888 1 94.25 203 ASP A CA 1
ATOM 1636 C C . ASP A 1 203 ? 14.922 -31.344 -0.531 1 94.25 203 ASP A C 1
ATOM 1638 O O . ASP A 1 203 ? 14.141 -30.828 0.266 1 94.25 203 ASP A O 1
ATOM 1642 N N . LYS A 1 204 ? 16.109 -31.672 -0.25 1 92.44 204 LYS A N 1
ATOM 1643 C CA . LYS A 1 204 ? 16.781 -31.156 0.932 1 92.44 204 LYS A CA 1
ATOM 1644 C C . LYS A 1 204 ? 18.062 -30.422 0.552 1 92.44 204 LYS A C 1
ATOM 1646 O O . LYS A 1 204 ? 18.797 -30.859 -0.335 1 92.44 204 LYS A O 1
ATOM 1651 N N . TRP A 1 205 ? 18.234 -29.312 1.09 1 89.69 205 TRP A N 1
ATOM 1652 C CA . TRP A 1 205 ? 19.484 -28.562 0.969 1 89.69 205 TRP A CA 1
ATOM 1653 C C . TRP A 1 205 ? 20.062 -28.25 2.344 1 89.69 205 TRP A C 1
ATOM 1655 O O . TRP A 1 205 ? 19.453 -27.5 3.117 1 89.69 205 TRP A O 1
ATOM 1665 N N . HIS A 1 206 ? 21.188 -28.781 2.676 1 86.94 206 HIS A N 1
ATOM 1666 C CA . HIS A 1 206 ? 21.812 -28.703 3.996 1 86.94 206 HIS A CA 1
ATOM 1667 C C . HIS A 1 206 ? 20.812 -29.094 5.09 1 86.94 206 HIS A C 1
ATOM 1669 O O . HIS A 1 206 ? 20.609 -28.328 6.035 1 86.94 206 HIS A O 1
ATOM 1675 N N . ASN A 1 207 ? 20.094 -30.109 4.926 1 86.38 207 ASN A N 1
ATOM 1676 C CA . ASN A 1 207 ? 19.188 -30.75 5.875 1 86.38 207 ASN A CA 1
ATOM 1677 C C . ASN A 1 207 ? 17.922 -29.938 6.086 1 86.38 207 ASN A C 1
ATOM 1679 O O . ASN A 1 207 ? 17.219 -30.109 7.086 1 86.38 207 ASN A O 1
ATOM 1683 N N . GLN A 1 208 ? 17.734 -29.016 5.176 1 88.25 208 GLN A N 1
ATOM 1684 C CA . GLN A 1 208 ? 16.469 -28.266 5.203 1 88.25 208 GLN A CA 1
ATOM 1685 C C . GLN A 1 208 ? 15.562 -28.672 4.047 1 88.25 208 GLN A C 1
ATOM 1687 O O . GLN A 1 208 ? 16.016 -28.75 2.9 1 88.25 208 GLN A O 1
ATOM 1692 N N . ASN A 1 209 ? 14.367 -28.938 4.387 1 92.31 209 ASN A N 1
ATOM 1693 C CA . ASN A 1 209 ? 13.391 -29.266 3.352 1 92.31 209 ASN A CA 1
ATOM 1694 C C . ASN A 1 209 ? 13.125 -28.078 2.432 1 92.31 209 ASN A C 1
ATOM 1696 O O . ASN A 1 209 ? 13.047 -26.938 2.893 1 92.31 209 ASN A O 1
ATOM 1700 N N . CYS A 1 210 ? 13.07 -28.328 1.165 1 94.19 210 CYS A N 1
ATOM 1701 C CA . CYS A 1 210 ? 12.789 -27.25 0.228 1 94.19 210 CYS A CA 1
ATOM 1702 C C . CYS A 1 210 ? 12.008 -27.766 -0.979 1 94.19 210 CYS A C 1
ATOM 1704 O O . CYS A 1 210 ? 12.016 -28.969 -1.259 1 94.19 210 CYS A O 1
ATOM 1706 N N . SER A 1 211 ? 11.25 -26.953 -1.538 1 96.19 211 SER A N 1
ATOM 1707 C CA . SER A 1 211 ? 10.688 -27.188 -2.863 1 96.19 211 SER A CA 1
ATOM 1708 C C . SER A 1 211 ? 11.625 -26.688 -3.959 1 96.19 211 SER A C 1
ATOM 1710 O O . SER A 1 211 ? 12.289 -25.672 -3.797 1 96.19 211 SER A O 1
ATOM 1712 N N . VAL A 1 212 ? 11.703 -27.438 -5.066 1 97.06 212 VAL A N 1
ATOM 1713 C CA . VAL A 1 212 ? 12.633 -27.109 -6.145 1 97.06 212 VAL A CA 1
ATOM 1714 C C . VAL A 1 212 ? 11.883 -27.062 -7.477 1 97.06 212 VAL A C 1
ATOM 1716 O O . VAL A 1 212 ? 11 -27.891 -7.727 1 97.06 212 VAL A O 1
ATOM 1719 N N . CYS A 1 213 ? 12.195 -26.156 -8.289 1 97.88 213 CYS A N 1
ATOM 1720 C CA . CYS A 1 213 ? 11.672 -26.094 -9.648 1 97.88 213 CYS A CA 1
ATOM 1721 C C . CYS A 1 213 ? 12.711 -25.516 -10.602 1 97.88 213 CYS A C 1
ATOM 1723 O O . CYS A 1 213 ? 13.68 -24.906 -10.172 1 97.88 213 CYS A O 1
ATOM 1725 N N . GLU A 1 214 ? 12.555 -25.766 -11.828 1 97.69 214 GLU A N 1
ATOM 1726 C CA . GLU A 1 214 ? 13.383 -25.172 -12.867 1 97.69 214 GLU A CA 1
ATOM 1727 C C . GLU A 1 214 ? 12.898 -23.766 -13.227 1 97.69 214 GLU A C 1
ATOM 1729 O O . GLU A 1 214 ? 11.711 -23.469 -13.094 1 97.69 214 GLU A O 1
ATOM 1734 N N . ILE A 1 215 ? 13.812 -22.922 -13.617 1 97.56 215 ILE A N 1
ATOM 1735 C CA . ILE A 1 215 ? 13.469 -21.578 -14.094 1 97.56 215 ILE A CA 1
ATOM 1736 C C . ILE A 1 215 ? 12.5 -21.688 -15.266 1 97.56 215 ILE A C 1
ATOM 1738 O O . ILE A 1 215 ? 12.602 -22.594 -16.094 1 97.56 215 ILE A O 1
ATOM 1742 N N . PHE A 1 216 ? 11.516 -20.734 -15.391 1 98.12 216 PHE A N 1
ATOM 1743 C CA . PHE A 1 216 ? 10.578 -20.797 -16.516 1 98.12 216 PHE A CA 1
ATOM 1744 C C . PHE A 1 216 ? 10.75 -19.609 -17.438 1 98.12 216 PHE A C 1
ATOM 1746 O O . PHE A 1 216 ? 9.961 -19.422 -18.359 1 98.12 216 PHE A O 1
ATOM 1753 N N . THR A 1 217 ? 11.734 -18.734 -17.125 1 98.19 217 THR A N 1
ATOM 1754 C CA . THR A 1 217 ? 12.117 -17.641 -18.016 1 98.19 217 THR A CA 1
ATOM 1755 C C . THR A 1 217 ? 13.422 -17.969 -18.75 1 98.19 217 THR A C 1
ATOM 1757 O O . THR A 1 217 ? 14.062 -18.969 -18.453 1 98.19 217 THR A O 1
ATOM 1760 N N . ASN A 1 218 ? 13.766 -17.234 -19.734 1 97.94 218 ASN A N 1
ATOM 1761 C CA . ASN A 1 218 ? 15.047 -17.281 -20.438 1 97.94 218 ASN A CA 1
ATOM 1762 C C . ASN A 1 218 ? 15.422 -15.914 -21.016 1 97.94 218 ASN A C 1
ATOM 1764 O O . ASN A 1 218 ? 14.797 -14.906 -20.672 1 97.94 218 ASN A O 1
ATOM 1768 N N . LYS A 1 219 ? 16.422 -15.891 -21.797 1 97.38 219 LYS A N 1
ATOM 1769 C CA . LYS A 1 219 ? 16.953 -14.625 -22.297 1 97.38 219 LYS A CA 1
ATOM 1770 C C . LYS A 1 219 ? 15.922 -13.898 -23.156 1 97.38 219 LYS A C 1
ATOM 1772 O O . LYS A 1 219 ? 15.938 -12.664 -23.25 1 97.38 219 LYS A O 1
ATOM 1777 N N . ASP A 1 220 ? 14.992 -14.625 -23.703 1 98.19 220 ASP A N 1
ATOM 1778 C CA . ASP A 1 220 ? 14.07 -14.031 -24.656 1 98.19 220 ASP A CA 1
ATOM 1779 C C . ASP A 1 220 ? 12.672 -13.883 -24.047 1 98.19 220 ASP A C 1
ATOM 1781 O O . ASP A 1 220 ? 11.852 -13.117 -24.562 1 98.19 220 ASP A O 1
ATOM 1785 N N . LYS A 1 221 ? 12.375 -14.695 -23.047 1 98.62 221 LYS A N 1
ATOM 1786 C CA . LYS A 1 221 ? 11.062 -14.695 -22.422 1 98.62 221 LYS A CA 1
ATOM 1787 C C . LYS A 1 221 ? 11.164 -14.414 -20.922 1 98.62 221 LYS A C 1
ATOM 1789 O O . LYS A 1 221 ? 11.922 -15.078 -20.219 1 98.62 221 LYS A O 1
ATOM 1794 N N . GLY A 1 222 ? 10.461 -13.359 -20.531 1 98.44 222 GLY A N 1
ATOM 1795 C CA . GLY A 1 222 ? 10.43 -12.992 -19.125 1 98.44 222 GLY A CA 1
ATOM 1796 C C . GLY A 1 222 ? 9.055 -13.156 -18.5 1 98.44 222 GLY A C 1
ATOM 1797 O O . GLY A 1 222 ? 8.125 -13.625 -19.156 1 98.44 222 GLY A O 1
ATOM 1798 N N . TYR A 1 223 ? 8.969 -12.867 -17.297 1 98.56 223 TYR A N 1
ATOM 1799 C CA . TYR A 1 223 ? 7.738 -12.922 -16.5 1 98.56 223 TYR A CA 1
ATOM 1800 C C . TYR A 1 223 ? 7.258 -11.523 -16.141 1 98.56 223 TYR A C 1
ATOM 1802 O O . TYR A 1 223 ? 8.031 -10.703 -15.641 1 98.56 223 TYR A O 1
ATOM 1810 N N . LEU A 1 224 ? 6.008 -11.227 -16.438 1 98.56 224 LEU A N 1
ATOM 1811 C CA . LEU A 1 224 ? 5.352 -9.977 -16.062 1 98.56 224 LEU A CA 1
ATOM 1812 C C . LEU A 1 224 ? 4.27 -10.219 -15.008 1 98.56 224 LEU A C 1
ATOM 1814 O O . LEU A 1 224 ? 3.191 -10.719 -15.336 1 98.56 224 LEU A O 1
ATOM 1818 N N . PRO A 1 225 ? 4.574 -9.836 -13.75 1 98.25 225 PRO A N 1
ATOM 1819 C CA . PRO A 1 225 ? 3.508 -9.945 -12.75 1 98.25 225 PRO A CA 1
ATOM 1820 C C . PRO A 1 225 ? 2.223 -9.242 -13.18 1 98.25 225 PRO A C 1
ATOM 1822 O O . PRO A 1 225 ? 2.275 -8.172 -13.797 1 98.25 225 PRO A O 1
ATOM 1825 N N . PHE A 1 226 ? 1.131 -9.812 -12.812 1 98.69 226 PHE A N 1
ATOM 1826 C CA . PHE A 1 226 ? -0.192 -9.359 -13.219 1 98.69 226 PHE A CA 1
ATOM 1827 C C . PHE A 1 226 ? -0.43 -7.922 -12.773 1 98.69 226 PHE A C 1
ATOM 1829 O O . PHE A 1 226 ? -1.106 -7.156 -13.469 1 98.69 226 PHE A O 1
ATOM 1836 N N . ARG A 1 227 ? 0.172 -7.516 -11.688 1 98 227 ARG A N 1
ATOM 1837 C CA . ARG A 1 227 ? -0.003 -6.176 -11.133 1 98 227 ARG A CA 1
ATOM 1838 C C . ARG A 1 227 ? 0.371 -5.109 -12.164 1 98 227 ARG A C 1
ATOM 1840 O O . ARG A 1 227 ? -0.322 -4.098 -12.297 1 98 227 ARG A O 1
ATOM 1847 N N . TYR A 1 228 ? 1.444 -5.324 -12.875 1 98.12 228 TYR A N 1
ATOM 1848 C CA . TYR A 1 228 ? 1.899 -4.316 -13.828 1 98.12 228 TYR A CA 1
ATOM 1849 C C . TYR A 1 228 ? 0.987 -4.266 -15.047 1 98.12 228 TYR A C 1
ATOM 1851 O O . TYR A 1 228 ? 0.759 -3.197 -15.617 1 98.12 228 TYR A O 1
ATOM 1859 N N . PHE A 1 229 ? 0.482 -5.422 -15.406 1 98.56 229 PHE A N 1
ATOM 1860 C CA . PHE A 1 229 ? -0.515 -5.469 -16.469 1 98.56 229 PHE A CA 1
ATOM 1861 C C . PHE A 1 229 ? -1.737 -4.637 -16.094 1 98.56 229 PHE A C 1
ATOM 1863 O O . PHE A 1 229 ? -2.193 -3.809 -16.891 1 98.56 229 PHE A O 1
ATOM 1870 N N . LEU A 1 230 ? -2.227 -4.766 -14.875 1 98.44 230 LEU A N 1
ATOM 1871 C CA . LEU A 1 230 ? -3.402 -4.031 -14.422 1 98.44 230 LEU A CA 1
ATOM 1872 C C . LEU A 1 230 ? -3.107 -2.537 -14.336 1 98.44 230 LEU A C 1
ATOM 1874 O O . LEU A 1 230 ? -3.936 -1.712 -14.727 1 98.44 230 LEU A O 1
ATOM 1878 N N . GLU A 1 231 ? -1.95 -2.207 -13.781 1 97.94 231 GLU A N 1
ATOM 1879 C CA . GLU A 1 231 ? -1.583 -0.799 -13.648 1 97.94 231 GLU A CA 1
ATOM 1880 C C . GLU A 1 231 ? -1.563 -0.106 -15.008 1 97.94 231 GLU A C 1
ATOM 1882 O O . GLU A 1 231 ? -1.892 1.077 -15.109 1 97.94 231 GLU A O 1
ATOM 1887 N N . ALA A 1 232 ? -1.156 -0.852 -16.031 1 97.88 232 ALA A N 1
ATOM 1888 C CA . ALA A 1 232 ? -1.102 -0.302 -17.391 1 97.88 232 ALA A CA 1
ATOM 1889 C C . ALA A 1 232 ? -2.504 -0.055 -17.938 1 97.88 232 ALA A C 1
ATOM 1891 O O . ALA A 1 232 ? -2.723 0.893 -18.703 1 97.88 232 ALA A O 1
ATOM 1892 N N . ILE A 1 233 ? -3.422 -0.916 -17.562 1 97.75 233 ILE A N 1
ATOM 1893 C CA . ILE A 1 233 ? -4.789 -0.827 -18.078 1 97.75 233 ILE A CA 1
ATOM 1894 C C . ILE A 1 233 ? -5.574 0.197 -17.25 1 97.75 233 ILE A C 1
ATOM 1896 O O . ILE A 1 233 ? -6.316 1.009 -17.812 1 97.75 233 ILE A O 1
ATOM 1900 N N . GLU A 1 234 ? -5.473 0.104 -15.977 1 97.25 234 GLU A N 1
ATOM 1901 C CA . GLU A 1 234 ? -6.23 0.922 -15.031 1 97.25 234 GLU A CA 1
ATOM 1902 C C . GLU A 1 234 ? -5.398 1.264 -13.805 1 97.25 234 GLU A C 1
ATOM 1904 O O . GLU A 1 234 ? -5.305 0.465 -12.867 1 97.25 234 GLU A O 1
ATOM 1909 N N . PRO A 1 235 ? -4.824 2.477 -13.781 1 95.75 235 PRO A N 1
ATOM 1910 C CA . PRO A 1 235 ? -3.938 2.848 -12.68 1 95.75 235 PRO A CA 1
ATOM 1911 C C . PRO A 1 235 ? -4.66 2.906 -11.336 1 95.75 235 PRO A C 1
ATOM 1913 O O . PRO A 1 235 ? -4.027 2.789 -10.281 1 95.75 235 PRO A O 1
ATOM 1916 N N . ASN A 1 236 ? -5.961 3.117 -11.32 1 95.62 236 ASN A N 1
ATOM 1917 C CA . ASN A 1 236 ? -6.73 3.135 -10.086 1 95.62 236 ASN A CA 1
ATOM 1918 C C . ASN A 1 236 ? -7.02 1.721 -9.586 1 95.62 236 ASN A C 1
ATOM 1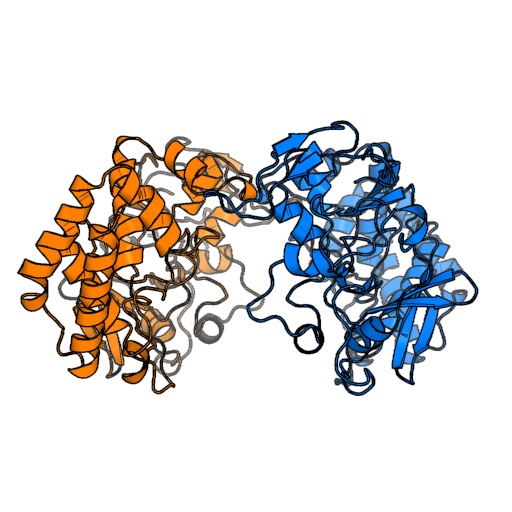920 O O . ASN A 1 236 ? -7.98 1.087 -10.023 1 95.62 236 ASN A O 1
ATOM 1924 N N . ARG A 1 237 ? -6.281 1.246 -8.648 1 95.19 237 ARG A N 1
ATOM 1925 C CA . ARG A 1 237 ? -6.328 -0.122 -8.148 1 95.19 237 ARG A CA 1
ATOM 1926 C C . ARG A 1 237 ? -7.707 -0.454 -7.59 1 95.19 237 ARG A C 1
ATOM 1928 O O . ARG A 1 237 ? -8.086 -1.625 -7.508 1 95.19 237 ARG A O 1
ATOM 1935 N N . LYS A 1 238 ? -8.406 0.543 -7.117 1 94.69 238 LYS A N 1
ATOM 1936 C CA . LYS A 1 238 ? -9.727 0.327 -6.516 1 94.69 238 LYS A CA 1
ATOM 1937 C C . LYS A 1 238 ? -10.727 -0.185 -7.551 1 94.69 238 LYS A C 1
ATOM 1939 O O . LYS A 1 238 ? -11.781 -0.698 -7.191 1 94.69 238 LYS A O 1
ATOM 1944 N N . LYS A 1 239 ? -10.391 -0.064 -8.789 1 95.38 239 LYS A N 1
ATOM 1945 C CA . LYS A 1 239 ? -11.258 -0.507 -9.875 1 95.38 239 LYS A CA 1
ATOM 1946 C C . LYS A 1 239 ? -10.922 -1.937 -10.297 1 95.38 239 LYS A C 1
ATOM 1948 O O . LYS A 1 239 ? -11.586 -2.502 -11.172 1 95.38 239 LYS A O 1
ATOM 1953 N N . TRP A 1 240 ? -9.906 -2.531 -9.641 1 97.44 240 TRP A N 1
ATOM 1954 C CA . TRP A 1 240 ? -9.453 -3.867 -10.016 1 97.44 240 TRP A CA 1
ATOM 1955 C C . TRP A 1 240 ? -10.391 -4.934 -9.461 1 97.44 240 TRP A C 1
ATOM 1957 O O . TRP A 1 240 ? -9.945 -5.918 -8.867 1 97.44 240 TRP A O 1
ATOM 1967 N N . GLY A 1 241 ? -11.695 -4.773 -9.609 1 96.69 241 GLY A N 1
ATOM 1968 C CA . GLY A 1 241 ? -12.648 -5.809 -9.25 1 96.69 241 GLY A CA 1
ATOM 1969 C C . GLY A 1 241 ? -12.562 -7.035 -10.133 1 96.69 241 GLY A C 1
ATOM 1970 O O . GLY A 1 241 ? -12.195 -6.938 -11.305 1 96.69 241 GLY A O 1
ATOM 1971 N N . PHE A 1 242 ? -13 -8.133 -9.617 1 98.25 242 PHE A N 1
ATOM 1972 C CA . PHE A 1 242 ? -12.828 -9.422 -10.266 1 98.25 242 PHE A CA 1
ATOM 1973 C C . PHE A 1 242 ? -13.477 -9.422 -11.648 1 98.25 242 PHE A C 1
ATOM 1975 O O . PHE A 1 242 ? -12.836 -9.773 -12.641 1 98.25 242 PHE A O 1
ATOM 1982 N N . ALA A 1 243 ? -14.695 -8.961 -11.75 1 97.94 243 ALA A N 1
ATOM 1983 C CA . ALA A 1 243 ? -15.414 -8.961 -13.023 1 97.94 243 ALA A CA 1
ATOM 1984 C C . ALA A 1 243 ? -14.758 -8.016 -14.016 1 97.94 243 ALA A C 1
ATOM 1986 O O . ALA A 1 243 ? -14.648 -8.328 -15.203 1 97.94 243 ALA A O 1
ATOM 1987 N N . ASN A 1 244 ? -14.328 -6.812 -13.555 1 97.88 244 ASN A N 1
ATOM 1988 C CA . ASN A 1 244 ? -13.633 -5.871 -14.422 1 97.88 244 ASN A CA 1
ATOM 1989 C C . ASN A 1 244 ? -12.352 -6.477 -14.992 1 97.88 244 ASN A C 1
ATOM 1991 O O . ASN A 1 244 ? -12.078 -6.363 -16.188 1 97.88 244 ASN A O 1
ATOM 1995 N N . VAL A 1 245 ? -11.609 -7.125 -14.117 1 98.44 245 VAL A N 1
ATOM 1996 C CA . VAL A 1 245 ? -10.32 -7.695 -14.484 1 98.44 245 VAL A CA 1
ATOM 1997 C C . VAL A 1 245 ? -10.516 -8.773 -15.547 1 98.44 245 VAL A C 1
ATOM 1999 O O . VAL A 1 245 ? -9.758 -8.844 -16.516 1 98.44 245 VAL A O 1
ATOM 2002 N N . ILE A 1 246 ? -11.547 -9.602 -15.383 1 98.5 246 ILE A N 1
ATOM 2003 C CA . ILE A 1 246 ? -11.836 -10.633 -16.359 1 98.5 246 ILE A CA 1
ATOM 2004 C C . ILE A 1 246 ? -12.008 -10 -17.75 1 98.5 246 ILE A C 1
ATOM 2006 O O . ILE A 1 246 ? -11.516 -10.531 -18.75 1 98.5 246 ILE A O 1
ATOM 2010 N N . GLU A 1 247 ? -12.633 -8.852 -17.781 1 98.19 247 GLU A N 1
ATOM 2011 C CA . GLU A 1 247 ? -12.914 -8.188 -19.062 1 98.19 247 GLU A CA 1
ATOM 2012 C C . GLU A 1 247 ? -11.648 -7.605 -19.672 1 98.19 247 GLU A C 1
ATOM 2014 O O . GLU A 1 247 ? -11.57 -7.434 -20.891 1 98.19 247 GLU A O 1
ATOM 2019 N N . TRP A 1 248 ? -10.656 -7.312 -18.844 1 98.38 248 TRP A N 1
ATOM 2020 C CA . TRP A 1 248 ? -9.453 -6.641 -19.312 1 98.38 248 TRP A CA 1
ATOM 2021 C C . TRP A 1 248 ? -8.445 -7.652 -19.859 1 98.38 248 TRP A C 1
ATOM 2023 O O . TRP A 1 248 ? -7.547 -7.293 -20.609 1 98.38 248 TRP A O 1
ATOM 2033 N N . ILE A 1 249 ? -8.539 -8.922 -19.406 1 98.56 249 ILE A N 1
ATOM 2034 C CA . ILE A 1 249 ? -7.594 -9.953 -19.828 1 98.56 249 ILE A CA 1
ATOM 2035 C C . ILE A 1 249 ? -7.82 -10.289 -21.297 1 98.56 249 ILE A C 1
ATOM 2037 O O . ILE A 1 249 ? -8.961 -10.5 -21.719 1 98.56 249 ILE A O 1
ATOM 2041 N N . PRO A 1 250 ? -6.719 -10.297 -22.109 1 98.12 250 PRO A N 1
ATOM 2042 C CA . PRO A 1 250 ? -6.875 -10.719 -23.5 1 98.12 250 PRO A CA 1
ATOM 2043 C C . PRO A 1 250 ? -7.602 -12.055 -23.641 1 98.12 250 PRO A C 1
ATOM 2045 O O . PRO A 1 250 ? -7.379 -12.969 -22.828 1 98.12 250 PRO A O 1
ATOM 2048 N N . LYS A 1 251 ? -8.414 -12.141 -24.641 1 98 251 LYS A N 1
ATOM 2049 C CA . LYS A 1 251 ? -9.281 -13.297 -24.844 1 98 251 LYS A CA 1
ATOM 2050 C C . LYS A 1 251 ? -8.477 -14.594 -24.844 1 98 251 LYS A C 1
ATOM 2052 O O . LYS A 1 251 ? -8.906 -15.602 -24.281 1 98 251 LYS A O 1
ATOM 2057 N N . GLU A 1 252 ? -7.297 -14.539 -25.391 1 97.75 252 GLU A N 1
ATOM 2058 C CA . GLU A 1 252 ? -6.473 -15.734 -25.562 1 97.75 252 GLU A CA 1
ATOM 2059 C C . GLU A 1 252 ? -5.949 -16.25 -24.219 1 97.75 252 GLU A C 1
ATOM 2061 O O . GLU A 1 252 ? -5.523 -17.391 -24.109 1 97.75 252 GLU A O 1
ATOM 2066 N N . PHE A 1 253 ? -5.93 -15.383 -23.25 1 98.19 253 PHE A N 1
ATOM 2067 C CA . PHE A 1 253 ? -5.359 -15.75 -21.969 1 98.19 253 PHE A CA 1
ATOM 2068 C C . PHE A 1 253 ? -6.453 -15.922 -20.922 1 98.19 253 PHE A C 1
ATOM 2070 O O . PHE A 1 253 ? -6.184 -16.359 -19.797 1 98.19 253 PHE A O 1
ATOM 2077 N N . LYS A 1 254 ? -7.703 -15.586 -21.203 1 98.25 254 LYS A N 1
ATOM 2078 C CA . LYS A 1 254 ? -8.789 -15.477 -20.234 1 98.25 254 LYS A CA 1
ATOM 2079 C C . LYS A 1 254 ? -9.094 -16.828 -19.578 1 98.25 254 LYS A C 1
ATOM 2081 O O . LYS A 1 254 ? -9.266 -16.922 -18.375 1 98.25 254 LYS A O 1
ATOM 2086 N N . GLN A 1 255 ? -9.125 -17.828 -20.391 1 98.5 255 GLN A N 1
ATOM 2087 C CA . GLN A 1 255 ? -9.461 -19.156 -19.859 1 98.5 255 GLN A CA 1
ATOM 2088 C C . GLN A 1 255 ? -8.414 -19.641 -18.859 1 98.5 255 GLN A C 1
ATOM 2090 O O . GLN A 1 255 ? -8.742 -20.266 -17.859 1 98.5 255 GLN A O 1
ATOM 2095 N N . ASP A 1 256 ? -7.109 -19.406 -19.172 1 98.75 256 ASP A N 1
ATOM 2096 C CA . ASP A 1 256 ? -6.047 -19.766 -18.25 1 98.75 256 ASP A CA 1
ATOM 2097 C C . ASP A 1 256 ? -6.254 -19.094 -16.891 1 98.75 256 ASP A C 1
ATOM 2099 O O . ASP A 1 256 ? -6.078 -19.719 -15.844 1 98.75 256 ASP A O 1
ATOM 2103 N N . PHE A 1 257 ? -6.684 -17.859 -16.969 1 98.81 257 PHE A N 1
ATOM 2104 C CA . PHE A 1 257 ? -6.941 -17.109 -15.75 1 98.81 257 PHE A CA 1
ATOM 2105 C C . PHE A 1 257 ? -8.117 -17.703 -14.984 1 98.81 257 PHE A C 1
ATOM 2107 O O . PHE A 1 257 ? -8.031 -17.906 -13.773 1 98.81 257 PHE A O 1
ATOM 2114 N N . LEU A 1 258 ? -9.18 -17.938 -15.672 1 98.88 258 LEU A N 1
ATOM 2115 C CA . LEU A 1 258 ? -10.367 -18.484 -15.031 1 98.88 258 LEU A CA 1
ATOM 2116 C C . LEU A 1 258 ? -10.078 -19.859 -14.438 1 98.88 258 LEU A C 1
ATOM 2118 O O . LEU A 1 258 ? -10.531 -20.172 -13.336 1 98.88 258 LEU A O 1
ATOM 2122 N N . ASP A 1 259 ? -9.281 -20.688 -15.141 1 98.88 259 ASP A N 1
ATOM 2123 C CA . ASP A 1 259 ? -8.883 -22 -14.625 1 98.88 259 ASP A CA 1
ATOM 2124 C C . ASP A 1 259 ? -8.07 -21.844 -13.336 1 98.88 259 ASP A C 1
ATOM 2126 O O . ASP A 1 259 ? -8.219 -22.641 -12.406 1 98.88 259 ASP A O 1
ATOM 2130 N N . MET A 1 260 ? -7.195 -20.828 -13.289 1 98.81 260 MET A N 1
ATOM 2131 C CA . MET A 1 260 ? -6.387 -20.578 -12.102 1 98.81 260 MET A CA 1
ATOM 2132 C C . MET A 1 260 ? -7.27 -20.281 -10.891 1 98.81 260 MET A C 1
ATOM 2134 O O . MET A 1 260 ? -7.016 -20.797 -9.797 1 98.81 260 MET A O 1
ATOM 2138 N N . ILE A 1 261 ? -8.328 -19.5 -11.141 1 98.81 261 ILE A N 1
ATOM 2139 C CA . ILE A 1 261 ? -9.227 -19.125 -10.062 1 98.81 261 ILE A CA 1
ATOM 2140 C C . ILE A 1 261 ? -9.891 -20.359 -9.477 1 98.81 261 ILE A C 1
ATOM 2142 O O . ILE A 1 261 ? -9.93 -20.531 -8.258 1 98.81 261 ILE A O 1
ATOM 2146 N N . VAL A 1 262 ? -10.383 -21.234 -10.312 1 98.88 262 VAL A N 1
ATOM 2147 C CA . VAL A 1 262 ? -11.047 -22.453 -9.844 1 98.88 262 VAL A CA 1
ATOM 2148 C C . VAL A 1 262 ? -10.023 -23.391 -9.203 1 98.88 262 VAL A C 1
ATOM 2150 O O . VAL A 1 262 ? -10.297 -24 -8.172 1 98.88 262 VAL A O 1
ATOM 2153 N N . PHE A 1 263 ? -8.844 -23.484 -9.781 1 98.88 263 PHE A N 1
ATOM 2154 C CA . PHE A 1 263 ? -7.754 -24.297 -9.227 1 98.88 263 PHE A CA 1
ATOM 2155 C C . PHE A 1 263 ? -7.387 -23.812 -7.828 1 98.88 263 PHE A C 1
ATOM 2157 O O . PHE A 1 263 ? -7.207 -24.609 -6.914 1 98.88 263 PHE A O 1
ATOM 2164 N N . ASP A 1 264 ? -7.305 -22.438 -7.645 1 98.69 264 ASP A N 1
ATOM 2165 C CA . ASP A 1 264 ? -6.98 -21.859 -6.344 1 98.69 264 ASP A CA 1
ATOM 2166 C C . ASP A 1 264 ? -8 -22.281 -5.289 1 98.69 264 ASP A C 1
ATOM 2168 O O . ASP A 1 264 ? -7.648 -22.516 -4.129 1 98.69 264 ASP A O 1
ATOM 2172 N N . TYR A 1 265 ? -9.258 -22.375 -5.715 1 98.56 265 TYR A N 1
ATOM 2173 C CA . TYR A 1 265 ? -10.289 -22.844 -4.809 1 98.56 265 TYR A CA 1
ATOM 2174 C C . TYR A 1 265 ? -10.078 -24.312 -4.465 1 98.56 265 TYR A C 1
ATOM 2176 O O . TYR A 1 265 ? -10.133 -24.703 -3.295 1 98.56 265 TYR A O 1
ATOM 2184 N N . ILE A 1 266 ? -9.781 -25.125 -5.457 1 98.81 266 ILE A N 1
ATOM 2185 C CA . ILE A 1 266 ? -9.617 -26.562 -5.277 1 98.81 266 ILE A CA 1
ATOM 2186 C C . ILE A 1 266 ? -8.492 -26.828 -4.289 1 98.81 266 ILE A C 1
ATOM 2188 O O . ILE A 1 266 ? -8.648 -27.641 -3.363 1 98.81 266 ILE A O 1
ATOM 2192 N N . ILE A 1 267 ? -7.402 -26.078 -4.453 1 98.69 267 ILE A N 1
ATOM 2193 C CA . ILE A 1 267 ? -6.254 -26.375 -3.607 1 98.69 267 ILE A CA 1
ATOM 2194 C C . ILE A 1 267 ? -6.227 -25.438 -2.412 1 98.69 267 ILE A C 1
ATOM 2196 O O . ILE A 1 267 ? -5.316 -25.5 -1.583 1 98.69 267 ILE A O 1
ATOM 2200 N N . GLU A 1 268 ? -7.137 -24.5 -2.348 1 97.94 268 GLU A N 1
ATOM 2201 C CA . GLU A 1 268 ? -7.215 -23.484 -1.301 1 97.94 268 GLU A CA 1
ATOM 2202 C C . GLU A 1 268 ? -5.922 -22.672 -1.212 1 97.94 268 GLU A C 1
ATOM 2204 O O . GLU A 1 268 ? -5.312 -22.594 -0.143 1 97.94 268 GLU A O 1
ATOM 2209 N N . ASN A 1 269 ? -5.566 -22.141 -2.361 1 97.56 269 ASN A N 1
ATOM 2210 C CA . ASN A 1 269 ? -4.391 -21.281 -2.389 1 97.56 269 ASN A CA 1
ATOM 2211 C C . ASN A 1 269 ? -4.656 -19.953 -1.676 1 97.56 269 ASN A C 1
ATOM 2213 O O . ASN A 1 269 ? -5.578 -19.219 -2.033 1 97.56 269 ASN A O 1
ATOM 2217 N N . ARG A 1 270 ? -3.809 -19.625 -0.737 1 94.5 270 ARG A N 1
ATOM 2218 C CA . ARG A 1 270 ? -4.055 -18.453 0.095 1 94.5 270 ARG A CA 1
ATOM 2219 C C . ARG A 1 270 ? -3.088 -17.312 -0.251 1 94.5 270 ARG A C 1
ATOM 2221 O O . ARG A 1 270 ? -3.115 -16.25 0.376 1 94.5 270 ARG A O 1
ATOM 2228 N N . ASP A 1 271 ? -2.238 -17.484 -1.232 1 94.88 271 ASP A N 1
ATOM 2229 C CA . ASP A 1 271 ? -1.201 -16.484 -1.489 1 94.88 271 ASP A CA 1
ATOM 2230 C C . ASP A 1 271 ? -1.152 -16.109 -2.969 1 94.88 271 ASP A C 1
ATOM 2232 O O . ASP A 1 271 ? -0.075 -15.883 -3.521 1 94.88 271 ASP A O 1
ATOM 2236 N N . ARG A 1 272 ? -2.275 -16.188 -3.607 1 97.56 272 ARG A N 1
ATOM 2237 C CA . ARG A 1 272 ? -2.365 -15.789 -5.008 1 97.56 272 ARG A CA 1
ATOM 2238 C C . ARG A 1 272 ? -2.465 -14.273 -5.141 1 97.56 272 ARG A C 1
ATOM 2240 O O . ARG A 1 272 ? -3.438 -13.758 -5.695 1 97.56 272 ARG A O 1
ATOM 2247 N N . HIS A 1 273 ? -1.501 -13.562 -4.629 1 96.44 273 HIS A N 1
ATOM 2248 C CA . HIS A 1 273 ? -1.485 -12.117 -4.793 1 96.44 273 HIS A CA 1
ATOM 2249 C C . HIS A 1 273 ? -1.048 -11.727 -6.199 1 96.44 273 HIS A C 1
ATOM 2251 O O . HIS A 1 273 ? -0.595 -12.57 -6.973 1 96.44 273 HIS A O 1
ATOM 2257 N N . LEU A 1 274 ? -1.079 -10.539 -6.562 1 97.62 274 LEU A N 1
ATOM 2258 C CA . LEU A 1 274 ? -0.965 -10.031 -7.93 1 97.62 274 LEU A CA 1
ATOM 2259 C C . LEU A 1 274 ? 0.452 -10.219 -8.461 1 97.62 274 LEU A C 1
ATOM 2261 O O . LEU A 1 274 ? 0.694 -10.07 -9.656 1 97.62 274 LEU A O 1
ATOM 2265 N N . GLY A 1 275 ? 1.36 -10.594 -7.609 1 96.88 275 GLY A N 1
ATOM 2266 C CA . GLY A 1 275 ? 2.727 -10.891 -8.008 1 96.88 275 GLY A CA 1
ATOM 2267 C C . GLY A 1 275 ? 2.949 -12.359 -8.32 1 96.88 275 GLY A C 1
ATOM 2268 O O . GLY A 1 275 ? 3.971 -12.727 -8.906 1 96.88 275 GLY A O 1
ATOM 2269 N N . ASN A 1 276 ? 1.985 -13.211 -8.039 1 97.12 276 ASN A N 1
ATOM 2270 C CA . ASN A 1 276 ? 2.189 -14.656 -8.102 1 97.12 276 ASN A CA 1
ATOM 2271 C C . ASN A 1 276 ? 1.512 -15.266 -9.328 1 97.12 276 ASN A C 1
ATOM 2273 O O . ASN A 1 276 ? 1.329 -16.484 -9.406 1 97.12 276 ASN A O 1
ATOM 2277 N N . PHE A 1 277 ? 1.08 -14.461 -10.203 1 98.38 277 PHE A N 1
ATOM 2278 C CA . PHE A 1 277 ? 0.607 -14.875 -11.516 1 98.38 277 PHE A CA 1
ATOM 2279 C C . PHE A 1 277 ? 0.736 -13.727 -12.516 1 98.38 277 PHE A C 1
ATOM 2281 O O . PHE A 1 277 ? 0.959 -12.578 -12.125 1 98.38 277 PHE A O 1
ATOM 2288 N N . GLY A 1 278 ? 0.645 -14.062 -13.758 1 98.62 278 GLY A N 1
ATOM 2289 C CA . GLY A 1 278 ? 0.82 -13.039 -14.781 1 98.62 278 GLY A CA 1
ATOM 2290 C C . GLY A 1 278 ? 1.069 -13.617 -16.156 1 98.62 278 GLY A C 1
ATOM 2291 O O . GLY A 1 278 ? 0.413 -14.578 -16.562 1 98.62 278 GLY A O 1
ATOM 2292 N N . PHE A 1 279 ? 2.012 -13.031 -16.859 1 98.88 279 PHE A N 1
ATOM 2293 C CA . PHE A 1 279 ? 2.195 -13.391 -18.25 1 98.88 279 PHE A CA 1
ATOM 2294 C C . PHE A 1 279 ? 3.668 -13.641 -18.562 1 98.88 279 PHE A C 1
ATOM 2296 O O . PHE A 1 279 ? 4.547 -13.086 -17.906 1 98.88 279 PHE A O 1
ATOM 2303 N N . ILE A 1 280 ? 3.881 -14.484 -19.5 1 98.81 280 ILE A N 1
ATOM 2304 C CA . ILE A 1 280 ? 5.172 -14.523 -20.172 1 98.81 280 ILE A CA 1
ATOM 2305 C C . ILE A 1 280 ? 5.262 -13.375 -21.188 1 98.81 280 ILE A C 1
ATOM 2307 O O . ILE A 1 280 ? 4.305 -13.109 -21.922 1 98.81 280 ILE A O 1
ATOM 2311 N N . ILE A 1 281 ? 6.332 -12.68 -21.172 1 98.56 281 ILE A N 1
ATOM 2312 C CA . ILE A 1 281 ? 6.492 -11.547 -22.078 1 98.56 281 ILE A CA 1
ATOM 2313 C C . ILE A 1 281 ? 7.754 -11.727 -22.906 1 98.56 281 ILE A C 1
ATOM 2315 O O . ILE A 1 281 ? 8.688 -12.414 -22.484 1 98.56 281 ILE A O 1
ATOM 2319 N N . ASP A 1 282 ? 7.75 -11.117 -24.047 1 98.56 282 ASP A N 1
ATOM 2320 C CA . ASP A 1 282 ? 8.945 -11.055 -24.891 1 98.56 282 ASP A CA 1
ATOM 2321 C C . ASP A 1 282 ? 9.938 -10.023 -24.359 1 98.56 282 ASP A C 1
ATOM 2323 O O . ASP A 1 282 ? 9.625 -8.828 -24.312 1 98.56 282 ASP A O 1
ATOM 2327 N N . ASN A 1 283 ? 11.133 -10.43 -24.016 1 98 283 ASN A N 1
ATOM 2328 C CA . ASN A 1 283 ? 12.109 -9.539 -23.391 1 98 283 ASN A CA 1
ATOM 2329 C C . ASN A 1 283 ? 12.656 -8.523 -24.375 1 98 283 ASN A C 1
ATOM 2331 O O . ASN A 1 283 ? 13.273 -7.527 -23.984 1 98 283 ASN A O 1
ATOM 2335 N N . ASN A 1 284 ? 12.477 -8.742 -25.656 1 97 284 ASN A N 1
ATOM 2336 C CA . ASN A 1 284 ? 12.969 -7.828 -26.688 1 97 284 ASN A CA 1
ATOM 2337 C C . ASN A 1 284 ? 11.945 -6.746 -27.016 1 97 284 ASN A C 1
ATOM 2339 O O . ASN A 1 284 ? 12.312 -5.594 -27.25 1 97 284 ASN A O 1
ATOM 2343 N N . THR A 1 285 ? 10.625 -7.094 -26.953 1 96.5 285 THR A N 1
ATOM 2344 C CA . THR A 1 285 ? 9.594 -6.168 -27.422 1 96.5 285 THR A CA 1
ATOM 2345 C C . THR A 1 285 ? 8.664 -5.781 -26.266 1 96.5 285 THR A C 1
ATOM 2347 O O . THR A 1 285 ? 7.902 -4.82 -26.375 1 96.5 285 THR A O 1
ATOM 2350 N N . GLN A 1 286 ? 8.648 -6.578 -25.234 1 97.31 286 GLN A N 1
ATOM 2351 C CA . GLN A 1 286 ? 7.789 -6.398 -24.062 1 97.31 286 GLN A CA 1
ATOM 2352 C C . GLN A 1 286 ? 6.332 -6.695 -24.391 1 97.31 286 GLN A C 1
ATOM 2354 O O . GLN A 1 286 ? 5.422 -6.184 -23.734 1 97.31 286 GLN A O 1
ATOM 2359 N N . GLU A 1 287 ? 6.074 -7.496 -25.453 1 97.75 287 GLU A N 1
ATOM 2360 C CA . GLU A 1 287 ? 4.727 -7.949 -25.797 1 97.75 287 GLU A CA 1
ATOM 2361 C C . GLU A 1 287 ? 4.348 -9.188 -24.984 1 97.75 287 GLU A C 1
ATOM 2363 O O . GLU A 1 287 ? 5.195 -10.031 -24.703 1 97.75 287 GLU A O 1
ATOM 2368 N N . LEU A 1 288 ? 3.072 -9.297 -24.688 1 98.31 288 LEU A N 1
ATOM 2369 C CA . LEU A 1 288 ? 2.578 -10.484 -24 1 98.31 288 LEU A CA 1
ATOM 2370 C C . LEU A 1 288 ? 2.605 -11.695 -24.922 1 98.31 288 LEU A C 1
ATOM 2372 O O . LEU A 1 288 ? 2.197 -11.609 -26.078 1 98.31 288 LEU A O 1
ATOM 2376 N N . LEU A 1 289 ? 3.102 -12.797 -24.391 1 98.62 289 LEU A N 1
ATOM 2377 C CA . LEU A 1 289 ? 3.209 -14 -25.219 1 98.62 289 LEU A CA 1
ATOM 2378 C C . LEU A 1 289 ? 2.197 -15.055 -24.781 1 98.62 289 LEU A C 1
ATOM 2380 O O . LEU A 1 289 ? 1.582 -15.719 -25.609 1 98.62 289 LEU A O 1
ATOM 2384 N N . SER A 1 290 ? 2.006 -15.234 -23.516 1 98.5 290 SER A N 1
ATOM 2385 C CA . SER A 1 290 ? 1.091 -16.219 -22.953 1 98.5 290 SER A CA 1
ATOM 2386 C C . SER A 1 290 ? 0.828 -15.969 -21.484 1 98.5 290 SER A C 1
ATOM 2388 O O . SER A 1 290 ? 1.487 -15.125 -20.859 1 98.5 290 SER A O 1
ATOM 2390 N N . PHE A 1 291 ? -0.209 -16.609 -20.984 1 98.69 291 PHE A N 1
ATOM 2391 C CA . PHE A 1 291 ? -0.352 -16.688 -19.531 1 98.69 291 PHE A CA 1
ATOM 2392 C C . PHE A 1 291 ? 0.788 -17.484 -18.922 1 98.69 291 PHE A C 1
ATOM 2394 O O . PHE A 1 291 ? 1.195 -18.516 -19.453 1 98.69 291 PHE A O 1
ATOM 2401 N N . ALA A 1 292 ? 1.416 -17 -17.891 1 98.81 292 ALA A N 1
ATOM 2402 C CA . ALA A 1 292 ? 2.553 -17.672 -17.266 1 98.81 292 ALA A CA 1
ATOM 2403 C C . ALA A 1 292 ? 2.125 -18.984 -16.609 1 98.81 292 ALA A C 1
ATOM 2405 O O . ALA A 1 292 ? 0.971 -19.125 -16.203 1 98.81 292 ALA A O 1
ATOM 2406 N N . PRO A 1 293 ? 3.037 -19.953 -16.562 1 98.75 293 PRO A N 1
ATOM 2407 C CA . PRO A 1 293 ? 2.699 -21.141 -15.773 1 98.75 293 PRO A CA 1
ATOM 2408 C C . PRO A 1 293 ? 2.391 -20.812 -14.312 1 98.75 293 PRO A C 1
ATOM 2410 O O . PRO A 1 293 ? 2.959 -19.875 -13.758 1 98.75 293 PRO A O 1
ATOM 2413 N N . LEU A 1 294 ? 1.447 -21.531 -13.75 1 98.69 294 LEU A N 1
ATOM 2414 C CA . LEU A 1 294 ? 1.135 -21.328 -12.336 1 98.69 294 LEU A CA 1
ATOM 2415 C C . LEU A 1 294 ? 2.309 -21.75 -11.453 1 98.69 294 LEU A C 1
ATOM 2417 O O . LEU A 1 294 ? 2.922 -22.797 -11.688 1 98.69 294 LEU A O 1
ATOM 2421 N N . PHE A 1 295 ? 2.666 -20.891 -10.539 1 98 295 PHE A N 1
ATOM 2422 C CA . PHE A 1 295 ? 3.775 -21.125 -9.625 1 98 295 PHE A CA 1
ATOM 2423 C C . PHE A 1 295 ? 3.447 -20.609 -8.227 1 98 295 PHE A C 1
ATOM 2425 O O . PHE A 1 295 ? 2.43 -19.953 -8.031 1 98 295 PHE A O 1
ATOM 2432 N N . ASP A 1 296 ? 4.238 -20.938 -7.32 1 95.69 296 ASP A N 1
ATOM 2433 C CA . ASP A 1 296 ? 4.18 -20.438 -5.953 1 95.69 296 ASP A CA 1
ATOM 2434 C C . ASP A 1 296 ? 2.855 -20.812 -5.289 1 95.69 296 ASP A C 1
ATOM 2436 O O . ASP A 1 296 ? 2.119 -19.938 -4.832 1 95.69 296 ASP A O 1
ATOM 2440 N N . GLN A 1 297 ? 2.656 -22.078 -5.156 1 95.44 297 GLN A N 1
ATOM 2441 C CA . GLN A 1 297 ? 1.437 -22.594 -4.531 1 95.44 297 GLN A CA 1
ATOM 2442 C C . GLN A 1 297 ? 1.738 -23.234 -3.186 1 95.44 297 GLN A C 1
ATOM 2444 O O . GLN A 1 297 ? 1.038 -24.172 -2.77 1 95.44 297 GLN A O 1
ATOM 2449 N N . GLY A 1 298 ? 2.783 -22.844 -2.582 1 94.69 298 GLY A N 1
ATOM 2450 C CA . GLY A 1 298 ? 3.213 -23.469 -1.34 1 94.69 298 GLY A CA 1
ATOM 2451 C C . GLY A 1 298 ? 2.248 -23.25 -0.193 1 94.69 298 GLY A C 1
ATOM 2452 O O . GLY A 1 298 ? 2.174 -24.047 0.734 1 94.69 298 GLY A O 1
ATOM 2453 N N . TYR A 1 299 ? 1.547 -22.141 -0.252 1 94.69 299 TYR A N 1
ATOM 2454 C CA . TYR A 1 299 ? 0.568 -21.828 0.784 1 94.69 299 TYR A CA 1
ATOM 2455 C C . TYR A 1 299 ? -0.825 -22.297 0.373 1 94.69 299 TYR A C 1
ATOM 2457 O O . TYR A 1 299 ? -1.779 -21.516 0.401 1 94.69 299 TYR A O 1
ATOM 2465 N N . SER A 1 300 ? -0.892 -23.531 0.013 1 96.94 300 SER A N 1
ATOM 2466 C CA . SER A 1 300 ? -2.137 -24.203 -0.362 1 96.94 300 SER A CA 1
ATOM 2467 C C . SER A 1 300 ? -2.273 -25.547 0.33 1 96.94 300 SER A C 1
ATOM 2469 O O . SER A 1 300 ? -1.45 -25.906 1.177 1 96.94 300 SER A O 1
ATOM 2471 N N . LEU A 1 301 ? -3.359 -26.203 0.11 1 98.06 301 LEU A N 1
ATOM 2472 C CA . LEU A 1 301 ? -3.611 -27.547 0.595 1 98.06 301 LEU A CA 1
ATOM 2473 C C . LEU A 1 301 ? -3.477 -27.625 2.113 1 98.06 301 LEU A C 1
ATOM 2475 O O . LEU A 1 301 ? -2.971 -28.609 2.652 1 98.06 301 LEU A O 1
ATOM 2479 N N . MET A 1 302 ? -3.762 -26.5 2.73 1 96.12 302 MET A N 1
ATOM 2480 C CA . MET A 1 302 ? -3.742 -26.391 4.188 1 96.12 302 MET A CA 1
ATOM 2481 C C . MET A 1 302 ? -2.373 -26.766 4.742 1 96.12 302 MET A C 1
ATOM 2483 O O . MET A 1 302 ? -2.275 -27.562 5.676 1 96.12 302 MET A O 1
ATOM 2487 N N . ALA A 1 303 ? -1.383 -26.188 4.164 1 94.06 303 ALA A N 1
ATOM 2488 C CA . ALA A 1 303 ? 0.009 -26.469 4.504 1 94.06 303 ALA A CA 1
ATOM 2489 C C . ALA A 1 303 ? 0.298 -26.156 5.965 1 94.06 303 ALA A C 1
ATOM 2491 O O . ALA A 1 303 ? 1.244 -26.688 6.551 1 94.06 303 ALA A O 1
ATOM 2492 N N . ASN A 1 304 ? -0.486 -25.297 6.621 1 91.5 304 ASN A N 1
ATOM 2493 C CA . ASN A 1 304 ? -0.272 -24.938 8.016 1 91.5 304 ASN A CA 1
ATOM 2494 C C . ASN A 1 304 ? -1.231 -25.672 8.945 1 91.5 304 ASN A C 1
ATOM 2496 O O . ASN A 1 304 ? -1.367 -25.312 10.117 1 91.5 304 ASN A O 1
ATOM 2500 N N . ALA A 1 305 ? -1.828 -26.672 8.461 1 91.19 305 ALA A N 1
ATOM 2501 C CA . ALA A 1 305 ? -2.838 -27.375 9.234 1 91.19 305 ALA A CA 1
ATOM 2502 C C . ALA A 1 305 ? -2.203 -28.469 10.086 1 91.19 305 ALA A C 1
ATOM 2504 O O . ALA A 1 305 ? -1.165 -29.031 9.719 1 91.19 305 ALA A O 1
ATOM 2505 N N . LEU A 1 306 ? -2.824 -28.719 11.172 1 92.81 306 LEU A N 1
ATOM 2506 C CA . LEU A 1 306 ? -2.631 -29.969 11.898 1 92.81 306 LEU A CA 1
ATOM 2507 C C . LEU A 1 306 ? -3.662 -31.016 11.477 1 92.81 306 LEU A C 1
ATOM 2509 O O . LEU A 1 306 ? -4.613 -30.703 10.758 1 92.81 306 LEU A O 1
ATOM 2513 N N . GLU A 1 307 ? -3.352 -32.188 11.859 1 93.5 307 GLU A N 1
ATOM 2514 C CA . GLU A 1 307 ? -4.203 -33.281 11.43 1 93.5 307 GLU A CA 1
ATOM 2515 C C . GLU A 1 307 ? -5.672 -33 11.75 1 93.5 307 GLU A C 1
ATOM 2517 O O . GLU A 1 307 ? -6.547 -33.219 10.906 1 93.5 307 GLU A O 1
ATOM 2522 N N . GLU A 1 308 ? -5.961 -32.375 12.867 1 94.06 308 GLU A N 1
ATOM 2523 C CA . GLU A 1 308 ? -7.324 -32.156 13.344 1 94.06 308 GLU A CA 1
ATOM 2524 C C . GLU A 1 308 ? -8.016 -31.062 12.523 1 94.06 308 GLU A C 1
ATOM 2526 O O . GLU A 1 308 ? -9.25 -30.984 12.5 1 94.06 308 GLU A O 1
ATOM 2531 N N . ASP A 1 309 ? -7.234 -30.266 11.836 1 93.88 309 ASP A N 1
ATOM 2532 C CA . ASP A 1 309 ? -7.797 -29.156 11.07 1 93.88 309 ASP A CA 1
ATOM 2533 C C . ASP A 1 309 ? -8.586 -29.672 9.867 1 93.88 309 ASP A C 1
ATOM 2535 O O . ASP A 1 309 ? -9.469 -28.969 9.359 1 93.88 309 ASP A O 1
ATOM 2539 N N . PHE A 1 310 ? -8.352 -30.891 9.461 1 95.88 310 PHE A N 1
ATOM 2540 C CA . PHE A 1 310 ? -9.047 -31.453 8.312 1 95.88 310 PHE A CA 1
ATOM 2541 C C . PHE A 1 310 ? -10.414 -31.984 8.719 1 95.88 310 PHE A C 1
ATOM 2543 O O . PHE A 1 310 ? -11.203 -32.406 7.863 1 95.88 310 PHE A O 1
ATOM 2550 N N . ASN A 1 311 ? -10.703 -31.859 10.031 1 95.06 311 ASN A N 1
ATOM 2551 C CA . ASN A 1 311 ? -12 -32.312 10.516 1 95.06 311 ASN A CA 1
ATOM 2552 C C . ASN A 1 311 ? -13.031 -31.188 10.5 1 95.06 311 ASN A C 1
ATOM 2554 O O . ASN A 1 311 ? -14.219 -31.438 10.727 1 95.06 311 ASN A O 1
ATOM 2558 N N . LYS A 1 312 ? -12.633 -30.062 10.195 1 93.81 312 LYS A N 1
ATOM 2559 C CA . LYS A 1 312 ? -13.586 -28.969 10.125 1 93.81 312 LYS A CA 1
ATOM 2560 C C . LYS A 1 312 ? -14.516 -29.109 8.922 1 93.81 312 LYS A C 1
ATOM 2562 O O . LYS A 1 312 ? -14.359 -30.031 8.125 1 93.81 312 LYS A O 1
ATOM 2567 N N . ASP A 1 313 ? -15.5 -28.25 8.867 1 95.38 313 ASP A N 1
ATOM 2568 C CA . ASP A 1 313 ? -16.391 -28.25 7.715 1 95.38 313 ASP A CA 1
ATOM 2569 C C . ASP A 1 313 ? -15.688 -27.719 6.473 1 95.38 313 ASP A C 1
ATOM 2571 O O . ASP A 1 313 ? -15.703 -26.516 6.211 1 95.38 313 ASP A O 1
ATOM 2575 N N . LEU A 1 314 ? -15.125 -28.578 5.691 1 96.5 314 LEU A N 1
ATOM 2576 C CA . LEU A 1 314 ? -14.305 -28.234 4.539 1 96.5 314 LEU A CA 1
ATOM 2577 C C . LEU A 1 314 ? -15.172 -27.688 3.406 1 96.5 314 LEU A C 1
ATOM 2579 O O . LEU A 1 314 ? -14.664 -27.047 2.486 1 96.5 314 LEU A O 1
ATOM 2583 N N . LYS A 1 315 ? -16.484 -27.922 3.463 1 95.25 315 LYS A N 1
ATOM 2584 C CA . LYS A 1 315 ? -17.391 -27.359 2.467 1 95.25 315 LYS A CA 1
ATOM 2585 C C . LYS A 1 315 ? -17.5 -25.844 2.617 1 95.25 315 LYS A C 1
ATOM 2587 O O . LYS A 1 315 ? -17.547 -25.125 1.622 1 95.25 315 LYS A O 1
ATOM 2592 N N . GLU A 1 316 ? -17.469 -25.438 3.859 1 93.88 316 GLU A N 1
ATOM 2593 C CA . GLU A 1 316 ? -17.625 -24.016 4.156 1 93.88 316 GLU A CA 1
ATOM 2594 C C . GLU A 1 316 ? -16.266 -23.328 4.27 1 93.88 316 GLU A C 1
ATOM 2596 O O . GLU A 1 316 ? -16.172 -22.109 4.133 1 93.88 316 GLU A O 1
ATOM 2601 N N . TYR A 1 317 ? -15.281 -24.109 4.445 1 95.06 317 TYR A N 1
ATOM 2602 C CA . TYR A 1 317 ? -13.953 -23.547 4.645 1 95.06 317 TYR A CA 1
ATOM 2603 C C . TYR A 1 317 ? -13.422 -22.938 3.357 1 95.06 317 TYR A C 1
ATOM 2605 O O . TYR A 1 317 ? -13.266 -23.625 2.35 1 95.06 317 TYR A O 1
ATOM 2613 N N . SER A 1 318 ? -13.188 -21.641 3.35 1 95.5 318 SER A N 1
ATOM 2614 C CA . SER A 1 318 ? -12.602 -20.906 2.227 1 95.5 318 SER A CA 1
ATOM 2615 C C . SER A 1 318 ? -11.945 -19.609 2.689 1 95.5 318 SER A C 1
ATOM 2617 O O . SER A 1 318 ? -12.547 -18.844 3.432 1 95.5 318 SER A O 1
ATOM 2619 N N . GLU A 1 319 ? -10.734 -19.469 2.252 1 92.88 319 GLU A N 1
ATOM 2620 C CA . GLU A 1 319 ? -9.992 -18.266 2.617 1 92.88 319 GLU A CA 1
ATOM 2621 C C . GLU A 1 319 ? -10.172 -17.172 1.575 1 92.88 319 GLU A C 1
ATOM 2623 O O . GLU A 1 319 ? -10.586 -17.438 0.446 1 92.88 319 GLU A O 1
ATOM 2628 N N . SER A 1 320 ? -9.852 -15.945 2.033 1 92.5 320 SER A N 1
ATOM 2629 C CA . SER A 1 320 ? -9.914 -14.805 1.123 1 92.5 320 SER A CA 1
ATOM 2630 C C . SER A 1 320 ? -8.844 -14.898 0.048 1 92.5 320 SER A C 1
ATOM 2632 O O . SER A 1 320 ? -7.699 -15.266 0.333 1 92.5 320 SER A O 1
ATOM 2634 N N . HIS A 1 321 ? -9.273 -14.617 -1.141 1 94.81 321 HIS A N 1
ATOM 2635 C CA . HIS A 1 321 ? -8.305 -14.523 -2.229 1 94.81 321 HIS A CA 1
ATOM 2636 C C . HIS A 1 321 ? -7.492 -13.234 -2.125 1 94.81 321 HIS A C 1
ATOM 2638 O O . HIS A 1 321 ? -8.055 -12.141 -2.043 1 94.81 321 HIS A O 1
ATOM 2644 N N . PRO A 1 322 ? -6.227 -13.32 -2.127 1 93.69 322 PRO A N 1
ATOM 2645 C CA . PRO A 1 322 ? -5.402 -12.148 -1.842 1 93.69 322 PRO A CA 1
ATOM 2646 C C . PRO A 1 322 ? -5.523 -11.062 -2.914 1 93.69 322 PRO A C 1
ATOM 2648 O O . PRO A 1 322 ? -5.27 -9.891 -2.645 1 93.69 322 PRO A O 1
ATOM 2651 N N . SER A 1 323 ? -5.898 -11.406 -4.102 1 95.88 323 SER A N 1
ATOM 2652 C CA . SER A 1 323 ? -5.945 -10.445 -5.199 1 95.88 323 SER A CA 1
ATOM 2653 C C . SER A 1 323 ? -7.32 -9.789 -5.305 1 95.88 323 SER A C 1
ATOM 2655 O O . SER A 1 323 ? -7.449 -8.688 -5.832 1 95.88 323 SER A O 1
ATOM 2657 N N . PHE A 1 324 ? -8.297 -10.688 -4.844 1 93.25 324 PHE A N 1
ATOM 2658 C CA . PHE A 1 324 ? -9.664 -10.227 -5.035 1 93.25 324 PHE A CA 1
ATOM 2659 C C . PHE A 1 324 ? -10.445 -10.273 -3.723 1 93.25 324 PHE A C 1
ATOM 2661 O O . PHE A 1 324 ? -10.094 -11.031 -2.814 1 93.25 324 PHE A O 1
ATOM 2668 N N . VAL A 1 325 ? -10.773 -9.336 -2.977 1 85.69 325 VAL A N 1
ATOM 2669 C CA . VAL A 1 325 ? -11.43 -9.039 -1.709 1 85.69 325 VAL A CA 1
ATOM 2670 C C . VAL A 1 325 ? -12.312 -10.211 -1.293 1 85.69 325 VAL A C 1
ATOM 2672 O O . VAL A 1 325 ? -12.445 -10.508 -0.102 1 85.69 325 VAL A O 1
ATOM 2675 N N . LEU A 1 326 ? -12.75 -11.094 -2.154 1 93.56 326 LEU A N 1
ATOM 2676 C CA . LEU A 1 326 ? -13.703 -12.164 -1.878 1 93.56 326 LEU A CA 1
ATOM 2677 C C . LEU A 1 326 ? -12.977 -13.477 -1.579 1 93.56 326 LEU A C 1
ATOM 2679 O O . LEU A 1 326 ? -11.773 -13.586 -1.802 1 93.56 326 LEU A O 1
ATOM 2683 N N . GLU A 1 327 ? -13.734 -14.43 -1.067 1 95.88 327 GLU A N 1
ATOM 2684 C CA . GLU A 1 327 ? -13.18 -15.75 -0.773 1 95.88 327 GLU A CA 1
ATOM 2685 C C . GLU A 1 327 ? -12.961 -16.562 -2.051 1 95.88 327 GLU A C 1
ATOM 2687 O O . GLU A 1 327 ? -13.648 -16.344 -3.051 1 95.88 327 GLU A O 1
ATOM 2692 N N . ASN A 1 328 ? -12.086 -17.531 -1.964 1 97.62 328 ASN A N 1
ATOM 2693 C CA . ASN A 1 328 ? -11.828 -18.438 -3.08 1 97.62 328 ASN A CA 1
ATOM 2694 C C . ASN A 1 328 ? -13.109 -19.094 -3.576 1 97.62 328 ASN A C 1
ATOM 2696 O O . ASN A 1 328 ? -13.336 -19.188 -4.785 1 97.62 328 ASN A O 1
ATOM 2700 N N . LYS A 1 329 ? -13.961 -19.469 -2.635 1 97.69 329 LYS A N 1
ATOM 2701 C CA . LYS A 1 329 ? -15.188 -20.203 -2.975 1 97.69 329 LYS A CA 1
ATOM 2702 C C . LYS A 1 329 ? -16.125 -19.328 -3.809 1 97.69 329 LYS A C 1
ATOM 2704 O O . LYS A 1 329 ? -16.734 -19.812 -4.77 1 97.69 329 LYS A O 1
ATOM 2709 N N . ASP A 1 330 ? -16.25 -18.062 -3.496 1 97.25 330 ASP A N 1
ATOM 2710 C CA . ASP A 1 330 ? -17.156 -17.156 -4.188 1 97.25 330 ASP A CA 1
ATOM 2711 C C . ASP A 1 330 ? -16.656 -16.859 -5.602 1 97.25 330 ASP A C 1
ATOM 2713 O O . ASP A 1 330 ? -17.453 -16.828 -6.547 1 97.25 330 ASP A O 1
ATOM 2717 N N . LEU A 1 331 ? -15.414 -16.641 -5.742 1 98.38 331 LEU A N 1
ATOM 2718 C CA . LEU A 1 331 ? -14.836 -16.391 -7.059 1 98.38 331 LEU A CA 1
ATOM 2719 C C . LEU A 1 331 ? -14.961 -17.609 -7.953 1 98.38 331 LEU A C 1
ATOM 2721 O O . LEU A 1 331 ? -15.336 -17.5 -9.117 1 98.38 331 LEU A O 1
ATOM 2725 N N . ALA A 1 332 ? -14.609 -18.781 -7.355 1 98.56 332 ALA A N 1
ATOM 2726 C CA . ALA A 1 332 ? -14.719 -20.031 -8.109 1 98.56 332 ALA A CA 1
ATOM 2727 C C . ALA A 1 332 ? -16.156 -20.266 -8.57 1 98.56 332 ALA A C 1
ATOM 2729 O O . ALA A 1 332 ? -16.391 -20.641 -9.719 1 98.56 332 ALA A O 1
ATOM 2730 N N . LYS A 1 333 ? -17.109 -20.062 -7.648 1 98.5 333 LYS A N 1
ATOM 2731 C CA . LYS A 1 333 ? -18.516 -20.234 -7.996 1 98.5 333 LYS A CA 1
ATOM 2732 C C . LYS A 1 333 ? -18.906 -19.359 -9.172 1 98.5 333 LYS A C 1
ATOM 2734 O O . LYS A 1 333 ? -19.594 -19.812 -10.094 1 98.5 333 LYS A O 1
ATOM 2739 N N . TYR A 1 334 ? -18.484 -18.109 -9.141 1 98.44 334 TYR A N 1
ATOM 2740 C CA . TYR A 1 334 ? -18.766 -17.172 -10.211 1 98.44 334 TYR A CA 1
ATOM 2741 C C . TYR A 1 334 ? -18.25 -17.688 -11.555 1 98.44 334 TYR A C 1
ATOM 2743 O O . TYR A 1 334 ? -18.938 -17.578 -12.57 1 98.44 334 TYR A O 1
ATOM 2751 N N . VAL A 1 335 ? -17.062 -18.312 -11.539 1 98.81 335 VAL A N 1
ATOM 2752 C CA . VAL A 1 335 ? -16.438 -18.812 -12.75 1 98.81 335 VAL A CA 1
ATOM 2753 C C . VAL A 1 335 ? -17.125 -20.109 -13.188 1 98.81 335 VAL A C 1
ATOM 2755 O O . VAL A 1 335 ? -17.453 -20.266 -14.367 1 98.81 335 VAL A O 1
ATOM 2758 N N . ILE A 1 336 ? -17.391 -21 -12.273 1 98.81 336 ILE A N 1
ATOM 2759 C CA . ILE A 1 336 ? -17.938 -22.312 -12.555 1 98.81 336 ILE A CA 1
ATOM 2760 C C . ILE A 1 336 ? -19.328 -22.172 -13.156 1 98.81 336 ILE A C 1
ATOM 2762 O O . ILE A 1 336 ? -19.688 -22.891 -14.094 1 98.81 336 ILE A O 1
ATOM 2766 N N . GLU A 1 337 ? -20.109 -21.266 -12.633 1 98.56 337 GLU A N 1
ATOM 2767 C CA . GLU A 1 337 ? -21.469 -21.047 -13.109 1 98.56 337 GLU A CA 1
ATOM 2768 C C . GLU A 1 337 ? -21.484 -20.688 -14.594 1 98.56 337 GLU A C 1
ATOM 2770 O O . GLU A 1 337 ? -22.469 -20.922 -15.289 1 98.56 337 GLU A O 1
ATOM 2775 N N . ARG A 1 338 ? -20.438 -20.203 -15.102 1 97.38 338 ARG A N 1
ATOM 2776 C CA . ARG A 1 338 ? -20.375 -19.734 -16.484 1 97.38 338 ARG A CA 1
ATOM 2777 C C . ARG A 1 338 ? -19.844 -20.797 -17.406 1 97.38 338 ARG A C 1
ATOM 2779 O O . ARG A 1 338 ? -19.953 -20.688 -18.641 1 97.38 338 ARG A O 1
ATOM 2786 N N . ASN A 1 339 ? -19.219 -21.828 -16.875 1 97.94 339 ASN A N 1
ATOM 2787 C CA . ASN A 1 339 ? -18.734 -22.969 -17.641 1 97.94 339 ASN A CA 1
ATOM 2788 C C . ASN A 1 339 ? -18.75 -24.25 -16.812 1 97.94 339 ASN A C 1
ATOM 2790 O O . ASN A 1 339 ? -17.688 -24.828 -16.531 1 97.94 339 ASN A O 1
ATOM 2794 N N . LYS A 1 340 ? -19.875 -24.734 -16.438 1 98.31 340 LYS A N 1
ATOM 2795 C CA . LYS A 1 340 ? -20.078 -25.859 -15.531 1 98.31 340 LYS A CA 1
ATOM 2796 C C . LYS A 1 340 ? -19.453 -27.141 -16.094 1 98.31 340 LYS A C 1
ATOM 2798 O O . LYS A 1 340 ? -18.828 -27.906 -15.359 1 98.31 340 LYS A O 1
ATOM 2803 N N . GLN A 1 341 ? -19.609 -27.344 -17.359 1 98.19 341 GLN A N 1
ATOM 2804 C CA . GLN A 1 341 ? -19.125 -28.562 -17.984 1 98.19 341 GLN A CA 1
ATOM 2805 C C . GLN A 1 341 ? -17.625 -28.719 -17.828 1 98.19 341 GLN A C 1
ATOM 2807 O O . GLN A 1 341 ? -17.125 -29.781 -17.484 1 98.19 341 GLN A O 1
ATOM 2812 N N . ARG A 1 342 ? -16.922 -27.656 -18.031 1 98.31 342 ARG A N 1
ATOM 2813 C CA . ARG A 1 342 ? -15.461 -27.688 -17.938 1 98.31 342 ARG A CA 1
ATOM 2814 C C . ARG A 1 342 ? -15 -28.094 -16.547 1 98.31 342 ARG A C 1
ATOM 2816 O O . ARG A 1 342 ? -14.148 -28.969 -16.406 1 98.31 342 ARG A O 1
ATOM 2823 N N . TYR A 1 343 ? -15.625 -27.594 -15.586 1 98.75 343 TYR A N 1
ATOM 2824 C CA . TYR A 1 343 ? -15.086 -27.781 -14.25 1 98.75 343 TYR A CA 1
ATOM 2825 C C . TYR A 1 343 ? -15.648 -29.047 -13.609 1 98.75 343 TYR A C 1
ATOM 2827 O O . TYR A 1 343 ? -15.078 -29.594 -12.664 1 98.75 343 TYR A O 1
ATOM 2835 N N . LYS A 1 344 ? -16.766 -29.516 -14.133 1 98.38 344 LYS A N 1
ATOM 2836 C CA . LYS A 1 344 ? -17.141 -30.875 -13.82 1 98.38 344 LYS A CA 1
ATOM 2837 C C . LYS A 1 344 ? -16.125 -31.875 -14.359 1 98.38 344 LYS A C 1
ATOM 2839 O O . LYS A 1 344 ? -15.883 -32.938 -13.758 1 98.38 344 LYS A O 1
ATOM 2844 N N . GLY A 1 345 ? -15.562 -31.469 -15.508 1 98.56 345 GLY A N 1
ATOM 2845 C CA . GLY A 1 345 ? -14.445 -32.25 -16.031 1 98.56 345 GLY A CA 1
ATOM 2846 C C . GLY A 1 345 ? -13.266 -32.312 -15.078 1 98.56 345 GLY A C 1
ATOM 2847 O O . GLY A 1 345 ? -12.625 -33.344 -14.93 1 98.56 345 GLY A O 1
ATOM 2848 N N . PHE A 1 346 ? -12.945 -31.172 -14.414 1 98.75 346 PHE A N 1
ATOM 2849 C CA . PHE A 1 346 ? -11.898 -31.156 -13.398 1 98.75 346 PHE A CA 1
ATOM 2850 C C . PHE A 1 346 ? -12.18 -32.188 -12.312 1 98.75 346 PHE A C 1
ATOM 2852 O O . PHE A 1 346 ? -11.297 -32.938 -11.922 1 98.75 346 PHE A O 1
ATOM 2859 N N . THR A 1 347 ? -13.492 -32.25 -11.875 1 98.69 347 THR A N 1
ATOM 2860 C CA . THR A 1 347 ? -13.859 -33.125 -10.773 1 98.69 347 THR A CA 1
ATOM 2861 C C . THR A 1 347 ? -13.727 -34.594 -11.18 1 98.69 347 THR A C 1
ATOM 2863 O O . THR A 1 347 ? -13.258 -35.406 -10.398 1 98.69 347 THR A O 1
ATOM 2866 N N . LYS A 1 348 ? -14.125 -34.906 -12.375 1 98.62 348 LYS A N 1
ATOM 2867 C CA . LYS A 1 348 ? -13.984 -36.25 -12.883 1 98.62 348 LYS A CA 1
ATOM 2868 C C . LYS A 1 348 ? -12.523 -36.688 -12.898 1 98.62 348 LYS A C 1
ATOM 2870 O O . LYS A 1 348 ? -12.188 -37.781 -12.445 1 98.62 348 LYS A O 1
ATOM 2875 N N . THR A 1 349 ? -11.711 -35.844 -13.375 1 98.75 349 THR A N 1
ATOM 2876 C CA . THR A 1 349 ? -10.281 -36.125 -13.461 1 98.75 349 THR A CA 1
ATOM 2877 C C . THR A 1 349 ? -9.688 -36.312 -12.07 1 98.75 349 THR A C 1
ATOM 2879 O O . THR A 1 349 ? -8.93 -37.25 -11.852 1 98.75 349 THR A O 1
ATOM 2882 N N . LEU A 1 350 ? -10.039 -35.469 -11.164 1 98.75 350 LEU A N 1
ATOM 2883 C CA . LEU A 1 350 ? -9.516 -35.562 -9.805 1 98.75 350 LEU A CA 1
ATOM 2884 C C . LEU A 1 350 ? -9.93 -36.844 -9.133 1 98.75 350 LEU A C 1
ATOM 2886 O O . LEU A 1 350 ? -9.109 -37.531 -8.5 1 98.75 350 LEU A O 1
ATOM 2890 N N . ARG A 1 351 ? -11.148 -37.25 -9.297 1 98.06 351 ARG A N 1
ATOM 2891 C CA . ARG A 1 351 ? -11.664 -38.469 -8.68 1 98.06 351 ARG A CA 1
ATOM 2892 C C . ARG A 1 351 ? -10.984 -39.719 -9.266 1 98.06 351 ARG A C 1
ATOM 2894 O O . ARG A 1 351 ? -10.719 -40.688 -8.547 1 98.06 351 ARG A O 1
ATOM 2901 N N . LEU A 1 352 ? -10.641 -39.594 -10.484 1 98.12 352 LEU A N 1
ATOM 2902 C CA . LEU A 1 352 ? -10.086 -40.75 -11.188 1 98.12 352 LEU A CA 1
ATOM 2903 C C . LEU A 1 352 ? -8.578 -40.844 -10.961 1 98.12 352 LEU A C 1
ATOM 2905 O O . LEU A 1 352 ? -8.039 -41.969 -10.883 1 98.12 352 LEU A O 1
ATOM 2909 N N . LYS A 1 353 ? -7.898 -39.719 -10.805 1 98.38 353 LYS A N 1
ATOM 2910 C CA . LYS A 1 353 ? -6.449 -39.75 -10.984 1 98.38 353 LYS A CA 1
ATOM 2911 C C . LYS A 1 353 ? -5.727 -39.312 -9.711 1 98.38 353 LYS A C 1
ATOM 2913 O O . LYS A 1 353 ? -4.5 -39.406 -9.625 1 98.38 353 LYS A O 1
ATOM 2918 N N . ILE A 1 354 ? -6.426 -38.906 -8.672 1 98.06 354 ILE A N 1
ATOM 2919 C CA . ILE A 1 354 ? -5.789 -38.281 -7.527 1 98.06 354 ILE A CA 1
ATOM 2920 C C . ILE A 1 354 ? -4.883 -39.281 -6.816 1 98.06 354 ILE A C 1
ATOM 2922 O O . ILE A 1 354 ? -3.855 -38.906 -6.25 1 98.06 354 ILE A O 1
ATOM 2926 N N . ASP A 1 355 ? -5.215 -40.5 -6.871 1 96.38 355 ASP A N 1
ATOM 2927 C CA . ASP A 1 355 ? -4.449 -41.5 -6.156 1 96.38 355 ASP A CA 1
ATOM 2928 C C . ASP A 1 355 ? -3.148 -41.844 -6.883 1 96.38 355 ASP A C 1
ATOM 2930 O O . ASP A 1 355 ? -2.242 -42.438 -6.309 1 96.38 355 ASP A O 1
ATOM 2934 N N . ASP A 1 356 ? -2.992 -41.406 -8.109 1 95.5 356 ASP A N 1
ATOM 2935 C CA . ASP A 1 356 ? -1.856 -41.781 -8.938 1 95.5 356 ASP A CA 1
ATOM 2936 C C . ASP A 1 356 ? -0.786 -40.719 -8.961 1 95.5 356 ASP A C 1
ATOM 2938 O O . ASP A 1 356 ? 0.265 -40.875 -9.586 1 95.5 356 ASP A O 1
ATOM 2942 N N . ILE A 1 357 ? -1.016 -39.656 -8.258 1 97.56 357 ILE A N 1
ATOM 2943 C CA . ILE A 1 357 ? -0.027 -38.594 -8.32 1 97.56 357 ILE A CA 1
ATOM 2944 C C . ILE A 1 357 ? 1.108 -38.875 -7.34 1 97.56 357 ILE A C 1
ATOM 2946 O O . ILE A 1 357 ? 0.987 -39.75 -6.477 1 97.56 357 ILE A O 1
ATOM 2950 N N . ASN A 1 358 ? 2.236 -38.219 -7.574 1 98.12 358 ASN A N 1
ATOM 2951 C CA . ASN A 1 358 ? 3.33 -38.281 -6.613 1 98.12 358 ASN A CA 1
ATOM 2952 C C . ASN A 1 3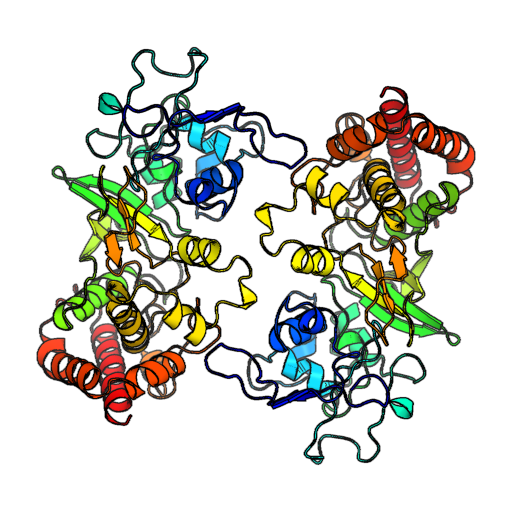58 ? 3.018 -37.5 -5.344 1 98.12 358 ASN A C 1
ATOM 2954 O O . ASN A 1 358 ? 2.682 -36.312 -5.406 1 98.12 358 ASN A O 1
ATOM 2958 N N . TRP A 1 359 ? 3.111 -38.125 -4.191 1 98.25 359 TRP A N 1
ATOM 2959 C CA . TRP A 1 359 ? 2.783 -37.469 -2.922 1 98.25 359 TRP A CA 1
ATOM 2960 C C . TRP A 1 359 ? 4.047 -37.062 -2.18 1 98.25 359 TRP A C 1
ATOM 2962 O O . TRP A 1 359 ? 3.977 -36.531 -1.07 1 98.25 359 TRP A O 1
ATOM 2972 N N . PHE A 1 360 ? 5.223 -37.344 -2.754 1 97.31 360 PHE A N 1
ATOM 2973 C CA . PHE A 1 360 ? 6.535 -36.875 -2.33 1 97.31 360 PHE A CA 1
ATOM 2974 C C . PHE A 1 360 ? 6.816 -37.281 -0.889 1 97.31 360 PHE A C 1
ATOM 2976 O O . PHE A 1 360 ? 7.406 -36.531 -0.125 1 97.31 360 PHE A O 1
ATOM 2983 N N . ASN A 1 361 ? 6.273 -38.438 -0.469 1 94.81 361 ASN A N 1
ATOM 2984 C CA . ASN A 1 361 ? 6.488 -39.031 0.842 1 94.81 361 ASN A CA 1
ATOM 2985 C C . ASN A 1 361 ? 6 -38.125 1.965 1 94.81 361 ASN A C 1
ATOM 2987 O O . ASN A 1 361 ? 6.625 -38.062 3.025 1 94.81 361 ASN A O 1
ATOM 2991 N N . CYS A 1 362 ? 4.984 -37.344 1.668 1 96.12 362 CYS A N 1
ATOM 2992 C CA . CYS A 1 362 ? 4.406 -36.562 2.756 1 96.12 362 CYS A CA 1
ATOM 2993 C C . CYS A 1 362 ? 3.768 -37.469 3.801 1 96.12 362 CYS A C 1
ATOM 2995 O O . CYS A 1 362 ? 3.482 -38.625 3.525 1 96.12 362 CYS A O 1
ATOM 2997 N N . PRO A 1 363 ? 3.557 -36.938 5.027 1 95.44 363 PRO A N 1
ATOM 2998 C CA . PRO A 1 363 ? 2.914 -37.781 6.055 1 95.44 363 PRO A CA 1
ATOM 2999 C C . PRO A 1 363 ? 1.533 -38.281 5.633 1 95.44 363 PRO A C 1
ATOM 3001 O O . PRO A 1 363 ? 0.786 -37.531 4.973 1 95.44 363 PRO A O 1
ATOM 3004 N N . ASN A 1 364 ? 1.226 -39.469 6.086 1 97 364 ASN A N 1
ATOM 3005 C CA . ASN A 1 364 ? -0.025 -40.125 5.672 1 97 364 ASN A CA 1
ATOM 3006 C C . ASN A 1 364 ? -1.233 -39.25 6.066 1 97 364 ASN A C 1
ATOM 3008 O O . ASN A 1 364 ? -2.18 -39.125 5.289 1 97 364 ASN A O 1
ATOM 3012 N N . TRP A 1 365 ? -1.179 -38.719 7.227 1 96.81 365 TRP A N 1
ATOM 3013 C CA . TRP A 1 365 ? -2.316 -37.906 7.676 1 96.81 365 TRP A CA 1
ATOM 3014 C C . TRP A 1 365 ? -2.531 -36.719 6.766 1 96.81 365 TRP A C 1
ATOM 3016 O O . TRP A 1 365 ? -3.668 -36.281 6.539 1 96.81 365 TRP A O 1
ATOM 3026 N N . TYR A 1 366 ? -1.478 -36.156 6.281 1 97.19 366 TYR A N 1
ATOM 3027 C CA . TYR A 1 366 ? -1.555 -35 5.395 1 97.19 366 TYR A CA 1
ATOM 3028 C C . TYR A 1 366 ? -2.104 -35.375 4.031 1 97.19 366 TYR A C 1
ATOM 3030 O O . TYR A 1 366 ? -2.975 -34.688 3.482 1 97.19 366 TYR A O 1
ATOM 3038 N N . LYS A 1 367 ? -1.646 -36.531 3.537 1 97.88 367 LYS A N 1
ATOM 3039 C CA . LYS A 1 367 ? -2.148 -37.094 2.281 1 97.88 367 LYS A CA 1
ATOM 3040 C C . LYS A 1 367 ? -3.658 -37.312 2.338 1 97.88 367 LYS A C 1
ATOM 3042 O O . LYS A 1 367 ? -4.387 -36.844 1.459 1 97.88 367 LYS A O 1
ATOM 3047 N N . GLU A 1 368 ? -4.09 -37.875 3.393 1 97.88 368 GLU A N 1
ATOM 3048 C CA . GLU A 1 368 ? -5.516 -38.156 3.541 1 97.88 368 GLU A CA 1
ATOM 3049 C C . GLU A 1 368 ? -6.316 -36.875 3.738 1 97.88 368 GLU A C 1
ATOM 3051 O O . GLU A 1 368 ? -7.438 -36.75 3.246 1 97.88 368 GLU A O 1
ATOM 3056 N N . GLY A 1 369 ? -5.715 -36 4.465 1 97.88 369 GLY A N 1
ATOM 3057 C CA . GLY A 1 369 ? -6.355 -34.719 4.633 1 97.88 369 GLY A CA 1
ATOM 3058 C C . GLY A 1 369 ? -6.539 -33.969 3.33 1 97.88 369 GLY A C 1
ATOM 3059 O O . GLY A 1 369 ? -7.613 -33.406 3.07 1 97.88 369 GLY A O 1
ATOM 3060 N N . ILE A 1 370 ? -5.531 -33.969 2.477 1 98.38 370 ILE A N 1
ATOM 3061 C CA . ILE A 1 370 ? -5.582 -33.312 1.184 1 98.38 370 ILE A CA 1
ATOM 3062 C C . ILE A 1 370 ? -6.645 -33.938 0.304 1 98.38 370 ILE A C 1
ATOM 3064 O O . ILE A 1 370 ? -7.426 -33.25 -0.354 1 98.38 370 ILE A O 1
ATOM 3068 N N . LYS A 1 371 ? -6.656 -35.25 0.322 1 98.38 371 LYS A N 1
ATOM 3069 C CA . LYS A 1 371 ? -7.668 -35.969 -0.456 1 98.38 371 LYS A CA 1
ATOM 3070 C C . LYS A 1 371 ? -9.078 -35.594 -0.007 1 98.38 371 LYS A C 1
ATOM 3072 O O . LYS A 1 371 ? -9.953 -35.344 -0.838 1 98.38 371 LYS A O 1
ATOM 3077 N N . LYS A 1 372 ? -9.227 -35.531 1.281 1 98.25 372 LYS A N 1
ATOM 3078 C CA . LYS A 1 372 ? -10.508 -35.125 1.832 1 98.25 372 LYS A CA 1
ATOM 3079 C C . LYS A 1 372 ? -10.891 -3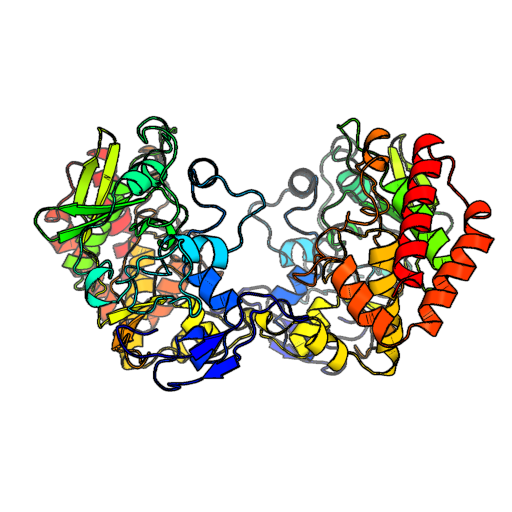3.719 1.352 1 98.25 372 LYS A C 1
ATOM 3081 O O . LYS A 1 372 ? -12.039 -33.5 0.959 1 98.25 372 LYS A O 1
ATOM 3086 N N . LEU A 1 373 ? -9.992 -32.812 1.397 1 98.31 373 LEU A N 1
ATOM 3087 C CA . LEU A 1 373 ? -10.219 -31.453 0.906 1 98.31 373 LEU A CA 1
ATOM 3088 C C . LEU A 1 373 ? -10.641 -31.484 -0.56 1 98.31 373 LEU A C 1
ATOM 3090 O O . LEU A 1 373 ? -11.672 -30.922 -0.92 1 98.31 373 LEU A O 1
ATOM 3094 N N . ILE A 1 374 ? -9.867 -32.219 -1.393 1 98.62 374 ILE A N 1
ATOM 3095 C CA . ILE A 1 374 ? -10.078 -32.219 -2.836 1 98.62 374 ILE A CA 1
ATOM 3096 C C . ILE A 1 374 ? -11.445 -32.844 -3.15 1 98.62 374 ILE A C 1
ATOM 3098 O O . ILE A 1 374 ? -12.195 -32.312 -3.971 1 98.62 374 ILE A O 1
ATOM 3102 N N . PHE A 1 375 ? -11.797 -33.875 -2.475 1 98.5 375 PHE A N 1
ATOM 3103 C CA . PHE A 1 375 ? -13.07 -34.531 -2.742 1 98.5 375 PHE A CA 1
ATOM 3104 C C . PHE A 1 375 ? -14.234 -33.656 -2.285 1 98.5 375 PHE A C 1
ATOM 3106 O O . PHE A 1 375 ? -15.281 -33.625 -2.932 1 98.5 375 PHE A O 1
ATOM 3113 N N . THR A 1 376 ? -14.016 -32.969 -1.193 1 98.38 376 THR A N 1
ATOM 3114 C CA . THR A 1 376 ? -15.031 -32.031 -0.749 1 98.38 376 THR A CA 1
ATOM 3115 C C . THR A 1 376 ? -15.234 -30.922 -1.788 1 98.38 376 THR A C 1
ATOM 3117 O O . THR A 1 376 ? -16.375 -30.547 -2.094 1 98.38 376 THR A O 1
ATOM 3120 N N . ARG A 1 377 ? -14.141 -30.406 -2.354 1 98.44 377 ARG A N 1
ATOM 3121 C CA . ARG A 1 377 ? -14.219 -29.406 -3.416 1 98.44 377 ARG A CA 1
ATOM 3122 C C . ARG A 1 377 ? -14.969 -29.953 -4.629 1 98.44 377 ARG A C 1
ATOM 3124 O O . ARG A 1 377 ? -15.781 -29.266 -5.234 1 98.44 377 ARG A O 1
ATOM 3131 N N . CYS A 1 378 ? -14.672 -31.203 -4.957 1 98.5 378 CYS A N 1
ATOM 3132 C CA . CYS A 1 378 ? -15.352 -31.844 -6.074 1 98.5 378 CYS A CA 1
ATOM 3133 C C . CYS A 1 378 ? -16.859 -31.891 -5.844 1 98.5 378 CYS A C 1
ATOM 3135 O O . CYS A 1 378 ? -17.641 -31.609 -6.762 1 98.5 378 CYS A O 1
ATOM 3137 N N . GLU A 1 379 ? -17.281 -32.188 -4.66 1 98.38 379 GLU A N 1
ATOM 3138 C CA . GLU A 1 379 ? -18.703 -32.219 -4.324 1 98.38 379 GLU A CA 1
ATOM 3139 C C . GLU A 1 379 ? -19.359 -30.859 -4.504 1 98.38 379 GLU A C 1
ATOM 3141 O O . GLU A 1 379 ? -20.438 -30.75 -5.094 1 98.38 379 GLU A O 1
ATOM 3146 N N . VAL A 1 380 ? -18.656 -29.891 -4.012 1 98.19 380 VAL A N 1
ATOM 3147 C CA . VAL A 1 380 ? -19.203 -28.531 -4.094 1 98.19 380 VAL A CA 1
ATOM 3148 C C . VAL A 1 380 ? -19.297 -28.109 -5.559 1 98.19 380 VAL A C 1
ATOM 3150 O O . VAL A 1 380 ? -20.328 -27.578 -5.984 1 98.19 380 VAL A O 1
ATOM 3153 N N . ILE A 1 381 ? -18.297 -28.359 -6.352 1 98.56 381 ILE A N 1
ATOM 3154 C CA . ILE A 1 381 ? -18.266 -27.984 -7.762 1 98.56 381 ILE A CA 1
ATOM 3155 C C . ILE A 1 381 ? -19.406 -28.703 -8.508 1 98.56 381 ILE A C 1
ATOM 3157 O O . ILE A 1 381 ? -20.109 -28.078 -9.297 1 98.56 381 ILE A O 1
ATOM 3161 N N . ASN A 1 382 ? -19.609 -29.922 -8.195 1 97.94 382 ASN A N 1
ATOM 3162 C CA . ASN A 1 382 ? -20.656 -30.703 -8.859 1 97.94 382 ASN A CA 1
ATOM 3163 C C . ASN A 1 382 ? -22.047 -30.219 -8.477 1 97.94 382 ASN A C 1
ATOM 3165 O O . ASN A 1 382 ? -23 -30.391 -9.242 1 97.94 382 ASN A O 1
ATOM 3169 N N . SER A 1 383 ? -22.156 -29.594 -7.309 1 97.31 383 SER A N 1
ATOM 3170 C CA . SER A 1 383 ? -23.453 -29.109 -6.84 1 97.31 383 SER A CA 1
ATOM 3171 C C . SER A 1 383 ? -23.828 -27.797 -7.523 1 97.31 383 SER A C 1
ATOM 3173 O O . SER A 1 383 ? -24.984 -27.375 -7.488 1 97.31 383 SER A O 1
ATOM 3175 N N . ILE A 1 384 ? -22.891 -27.156 -8.016 1 96.44 384 ILE A N 1
ATOM 3176 C CA . ILE A 1 384 ? -23.125 -25.891 -8.719 1 96.44 384 ILE A CA 1
ATOM 3177 C C . ILE A 1 384 ? -23.703 -26.188 -10.102 1 96.44 384 ILE A C 1
ATOM 3179 O O . ILE A 1 384 ? -24.594 -25.484 -10.57 1 96.44 384 ILE A O 1
ATOM 3183 N N . MET B 1 1 ? -27.156 9.477 3.402 1 97.5 1 MET B N 1
ATOM 3184 C CA . MET B 1 1 ? -27.75 10.766 3.756 1 97.5 1 MET B CA 1
ATOM 3185 C C . MET B 1 1 ? -26.688 11.844 3.895 1 97.5 1 MET B C 1
ATOM 3187 O O . MET B 1 1 ? -25.562 11.562 4.312 1 97.5 1 MET B O 1
ATOM 3191 N N . ASN B 1 2 ? -26.922 13.016 3.527 1 98.38 2 ASN B N 1
ATOM 3192 C CA . ASN B 1 2 ? -26.219 14.234 3.902 1 98.38 2 ASN B CA 1
ATOM 3193 C C . ASN B 1 2 ? -27.125 15.195 4.672 1 98.38 2 ASN B C 1
ATOM 3195 O O . ASN B 1 2 ? -27.953 15.883 4.078 1 98.38 2 ASN B O 1
ATOM 3199 N N . LYS B 1 3 ? -26.875 15.211 5.98 1 97.69 3 LYS B N 1
ATOM 3200 C CA . LYS B 1 3 ? -27.859 15.836 6.852 1 97.69 3 LYS B CA 1
ATOM 3201 C C . LYS B 1 3 ? -29.25 15.242 6.617 1 97.69 3 LYS B C 1
ATOM 3203 O O . LYS B 1 3 ? -29.453 14.039 6.793 1 97.69 3 LYS B O 1
ATOM 3208 N N . ASP B 1 4 ? -30.203 16.047 6.164 1 95.38 4 ASP B N 1
ATOM 3209 C CA . ASP B 1 4 ? -31.562 15.531 5.984 1 95.38 4 ASP B CA 1
ATOM 3210 C C . ASP B 1 4 ? -31.828 15.203 4.516 1 95.38 4 ASP B C 1
ATOM 3212 O O . ASP B 1 4 ? -32.969 14.867 4.148 1 95.38 4 ASP B O 1
ATOM 3216 N N . ILE B 1 5 ? -30.875 15.203 3.686 1 96.69 5 ILE B N 1
ATOM 3217 C CA . ILE B 1 5 ? -31.031 15 2.252 1 96.69 5 ILE B CA 1
ATOM 3218 C C . ILE B 1 5 ? -30.594 13.586 1.88 1 96.69 5 ILE B C 1
ATOM 3220 O O . ILE B 1 5 ? -29.453 13.203 2.096 1 96.69 5 ILE B O 1
ATOM 3224 N N . PRO B 1 6 ? -31.5 12.781 1.318 1 97.31 6 PRO B N 1
ATOM 3225 C CA . PRO B 1 6 ? -31.062 11.492 0.792 1 97.31 6 PRO B CA 1
ATOM 3226 C C . PRO B 1 6 ? -30.062 11.625 -0.36 1 97.31 6 PRO B C 1
ATOM 3228 O O . PRO B 1 6 ? -30.281 12.43 -1.273 1 97.31 6 PRO B O 1
ATOM 3231 N N . VAL B 1 7 ? -29.016 10.859 -0.318 1 98.44 7 VAL B N 1
ATOM 3232 C CA . VAL B 1 7 ? -27.969 10.984 -1.32 1 98.44 7 VAL B CA 1
ATOM 3233 C C . VAL B 1 7 ? -28.016 9.789 -2.271 1 98.44 7 VAL B C 1
ATOM 3235 O O . VAL B 1 7 ? -28.109 9.961 -3.49 1 98.44 7 VAL B O 1
ATOM 3238 N N . LEU B 1 8 ? -27.969 8.602 -1.774 1 98.56 8 LEU B N 1
ATOM 3239 C CA . LEU B 1 8 ? -28.016 7.387 -2.586 1 98.56 8 LEU B CA 1
ATOM 3240 C C . LEU B 1 8 ? -28.516 6.203 -1.766 1 98.56 8 LEU B C 1
ATOM 3242 O O . LEU B 1 8 ? -28.547 6.262 -0.534 1 98.56 8 LEU B O 1
ATOM 3246 N N . ILE B 1 9 ? -29.016 5.156 -2.473 1 98.19 9 ILE B N 1
ATOM 3247 C CA . ILE B 1 9 ? -29.406 3.875 -1.89 1 98.19 9 ILE B CA 1
ATOM 3248 C C . ILE B 1 9 ? -28.406 2.793 -2.316 1 98.19 9 ILE B C 1
ATOM 3250 O O . ILE B 1 9 ? -28.016 2.723 -3.486 1 98.19 9 ILE B O 1
ATOM 3254 N N . PHE B 1 10 ? -27.891 1.989 -1.352 1 97.94 10 PHE B N 1
ATOM 3255 C CA . PHE B 1 10 ? -26.938 0.939 -1.695 1 97.94 10 PHE B CA 1
ATOM 3256 C C . PHE B 1 10 ? -27.297 -0.367 -0.997 1 97.94 10 PHE B C 1
ATOM 3258 O O . PHE B 1 10 ? -28.094 -0.373 -0.046 1 97.94 10 PHE B O 1
ATOM 3265 N N . SER B 1 11 ? -26.703 -1.459 -1.503 1 96.69 11 SER B N 1
ATOM 3266 C CA . SER B 1 11 ? -26.812 -2.768 -0.865 1 96.69 11 SER B CA 1
ATOM 3267 C C . SER B 1 11 ? -25.656 -3.002 0.103 1 96.69 11 SER B C 1
ATOM 3269 O O . SER B 1 11 ? -24.516 -2.66 -0.195 1 96.69 11 SER B O 1
ATOM 3271 N N . ASP B 1 12 ? -25.953 -3.594 1.317 1 94.44 12 ASP B N 1
ATOM 3272 C CA . ASP B 1 12 ? -24.906 -3.859 2.291 1 94.44 12 ASP B CA 1
ATOM 3273 C C . ASP B 1 12 ? -24.25 -5.219 2.035 1 94.44 12 ASP B C 1
ATOM 3275 O O . ASP B 1 12 ? -23.5 -5.723 2.879 1 94.44 12 ASP B O 1
ATOM 3279 N N . LYS B 1 13 ? -24.547 -5.809 0.871 1 93.62 13 LYS B N 1
ATOM 3280 C CA . LYS B 1 13 ? -23.906 -7.043 0.439 1 93.62 13 LYS B CA 1
ATOM 3281 C C . LYS B 1 13 ? -22.891 -6.773 -0.669 1 93.62 13 LYS B C 1
ATOM 3283 O O . LYS B 1 13 ? -23.188 -6.062 -1.63 1 93.62 13 LYS B O 1
ATOM 3288 N N . LEU B 1 14 ? -21.75 -7.41 -0.521 1 94.62 14 LEU B N 1
ATOM 3289 C CA . LEU B 1 14 ? -20.703 -7.215 -1.513 1 94.62 14 LEU B CA 1
ATOM 3290 C C . LEU B 1 14 ? -21.078 -7.871 -2.838 1 94.62 14 LEU B C 1
ATOM 3292 O O . LEU B 1 14 ? -21.672 -8.953 -2.855 1 94.62 14 LEU B O 1
ATOM 3296 N N . ASN B 1 15 ? -20.734 -7.258 -3.951 1 96.56 15 ASN B N 1
ATOM 3297 C CA . ASN B 1 15 ? -20.859 -7.883 -5.266 1 96.56 15 ASN B CA 1
ATOM 3298 C C . ASN B 1 15 ? -19.562 -8.594 -5.668 1 96.56 15 ASN B C 1
ATOM 3300 O O . ASN B 1 15 ? -18.641 -8.703 -4.867 1 96.56 15 ASN B O 1
ATOM 3304 N N . ILE B 1 16 ? -19.422 -9.078 -6.902 1 96.75 16 ILE B N 1
ATOM 3305 C CA . ILE B 1 16 ? -18.328 -9.93 -7.352 1 96.75 16 ILE B CA 1
ATOM 3306 C C . ILE B 1 16 ? -17.062 -9.094 -7.508 1 96.75 16 ILE B C 1
ATOM 3308 O O . ILE B 1 16 ? -15.961 -9.641 -7.57 1 96.75 16 ILE B O 1
ATOM 3312 N N . ASN B 1 17 ? -17.188 -7.801 -7.605 1 96.38 17 ASN B N 1
ATOM 3313 C CA . ASN B 1 17 ? -16.031 -6.914 -7.652 1 96.38 17 ASN B CA 1
ATOM 3314 C C . ASN B 1 17 ? -15.562 -6.527 -6.25 1 96.38 17 ASN B C 1
ATOM 3316 O O . ASN B 1 17 ? -14.617 -5.75 -6.102 1 96.38 17 ASN B O 1
ATOM 3320 N N . GLY B 1 18 ? -16.219 -7.078 -5.242 1 94.38 18 GLY B N 1
ATOM 3321 C CA . GLY B 1 18 ? -15.836 -6.789 -3.869 1 94.38 18 GLY B CA 1
ATOM 3322 C C . GLY B 1 18 ? -16.234 -5.398 -3.416 1 94.38 18 GLY B C 1
ATOM 3323 O O . GLY B 1 18 ? -15.547 -4.781 -2.6 1 94.38 18 GLY B O 1
ATOM 3324 N N . ASP B 1 19 ? -17.266 -4.828 -4.008 1 95.44 19 ASP B N 1
ATOM 3325 C CA . ASP B 1 19 ? -17.781 -3.516 -3.627 1 95.44 19 ASP B CA 1
ATOM 3326 C C . ASP B 1 19 ? -19.25 -3.592 -3.264 1 95.44 19 ASP B C 1
ATOM 3328 O O . ASP B 1 19 ? -19.922 -4.574 -3.58 1 95.44 19 ASP B O 1
ATOM 3332 N N . TYR B 1 20 ? -19.75 -2.627 -2.5 1 97.12 20 TYR B N 1
ATOM 3333 C CA . TYR B 1 20 ? -21.172 -2.504 -2.199 1 97.12 20 TYR B CA 1
ATOM 3334 C C . TYR B 1 20 ? -21.922 -1.826 -3.344 1 97.12 20 TYR B C 1
ATOM 3336 O O . TYR B 1 20 ? -21.641 -0.674 -3.682 1 97.12 20 TYR B O 1
ATOM 3344 N N . PRO B 1 21 ? -22.859 -2.475 -3.977 1 97.44 21 PRO B N 1
ATOM 3345 C CA . PRO B 1 21 ? -23.547 -1.907 -5.145 1 97.44 21 PRO B CA 1
ATOM 3346 C C . PRO B 1 21 ? -24.406 -0.699 -4.797 1 97.44 21 PRO B C 1
ATOM 3348 O O . PRO B 1 21 ? -25.156 -0.73 -3.811 1 97.44 21 PRO B O 1
ATOM 3351 N N . ILE B 1 22 ? -24.281 0.359 -5.527 1 97.94 22 ILE B N 1
ATOM 3352 C CA . ILE B 1 22 ? -25.188 1.494 -5.465 1 97.94 22 ILE B CA 1
ATOM 3353 C C . ILE B 1 22 ? -26.453 1.191 -6.277 1 97.94 22 ILE B C 1
ATOM 3355 O O . ILE B 1 22 ? -26.375 1.002 -7.496 1 97.94 22 ILE B O 1
ATOM 3359 N N . ILE B 1 23 ? -27.547 1.159 -5.691 1 98 23 ILE B N 1
ATOM 3360 C CA . ILE B 1 23 ? -28.812 0.802 -6.316 1 98 23 ILE B CA 1
ATOM 3361 C C . ILE B 1 23 ? -29.406 2.02 -7.023 1 98 23 ILE B C 1
ATOM 3363 O O . ILE B 1 23 ? -29.938 1.905 -8.125 1 98 23 ILE B O 1
ATOM 3367 N N . LYS B 1 24 ? -29.359 3.162 -6.344 1 98 24 LYS B N 1
ATOM 3368 C CA . LYS B 1 24 ? -29.938 4.395 -6.887 1 98 24 LYS B CA 1
ATOM 3369 C C . LYS B 1 24 ? -29.203 5.621 -6.348 1 98 24 LYS B C 1
ATOM 3371 O O . LYS B 1 24 ? -28.953 5.727 -5.145 1 98 24 LYS B O 1
ATOM 3376 N N . ILE B 1 25 ? -28.844 6.488 -7.23 1 98.19 25 ILE B N 1
ATOM 3377 C CA . ILE B 1 25 ? -28.344 7.801 -6.832 1 98.19 25 ILE B CA 1
ATOM 3378 C C . ILE B 1 25 ? -29.5 8.805 -6.793 1 98.19 25 ILE B C 1
ATOM 3380 O O . ILE B 1 25 ? -30.172 9.023 -7.801 1 98.19 25 ILE B O 1
ATOM 3384 N N . ILE B 1 26 ? -29.75 9.359 -5.719 1 98.12 26 ILE B N 1
ATOM 3385 C CA . ILE B 1 26 ? -30.875 10.258 -5.523 1 98.12 26 ILE B CA 1
ATOM 3386 C C . ILE B 1 26 ? -30.422 11.703 -5.734 1 98.12 26 ILE B C 1
ATOM 3388 O O . ILE B 1 26 ? -31.141 12.492 -6.359 1 98.12 26 ILE B O 1
ATOM 3392 N N . ASN B 1 27 ? -29.297 12.07 -5.133 1 97.19 27 ASN B N 1
ATOM 3393 C CA . ASN B 1 27 ? -28.75 13.414 -5.246 1 97.19 27 ASN B CA 1
ATOM 3394 C C . ASN B 1 27 ? -27.281 13.383 -5.664 1 97.19 27 ASN B C 1
ATOM 3396 O O . ASN B 1 27 ? -26.391 13.289 -4.816 1 97.19 27 ASN B O 1
ATOM 3400 N N . GLU B 1 28 ? -27.047 13.578 -6.891 1 95.75 28 GLU B N 1
ATOM 3401 C CA . GLU B 1 28 ? -25.703 13.469 -7.453 1 95.75 28 GLU B CA 1
ATOM 3402 C C . GLU B 1 28 ? -24.797 14.578 -6.914 1 95.75 28 GLU B C 1
ATOM 3404 O O . GLU B 1 28 ? -23.594 14.352 -6.699 1 95.75 28 GLU B O 1
ATOM 3409 N N . GLN B 1 29 ? -25.328 15.688 -6.688 1 94.25 29 GLN B N 1
ATOM 3410 C CA . GLN B 1 29 ? -24.562 16.844 -6.25 1 94.25 29 GLN B CA 1
ATOM 3411 C C . GLN B 1 29 ? -24.016 16.641 -4.84 1 94.25 29 GLN B C 1
ATOM 3413 O O . GLN B 1 29 ? -22.969 17.203 -4.48 1 94.25 29 GLN B O 1
ATOM 3418 N N . SER B 1 30 ? -24.656 15.828 -4.078 1 95.69 30 SER B N 1
ATOM 3419 C CA . SER B 1 30 ? -24.297 15.656 -2.672 1 95.69 30 SER B CA 1
ATOM 3420 C C . SER B 1 30 ? -23.469 14.398 -2.469 1 95.69 30 SER B C 1
ATOM 3422 O O . SER B 1 30 ? -23.203 14 -1.332 1 95.69 30 SER B O 1
ATOM 3424 N N . LEU B 1 31 ? -23.078 13.789 -3.576 1 98.06 31 LEU B N 1
ATOM 3425 C CA . LEU B 1 31 ? -22.219 12.609 -3.434 1 98.06 31 LEU B CA 1
ATOM 3426 C C . LEU B 1 31 ? -20.922 12.961 -2.727 1 98.06 31 LEU B C 1
ATOM 3428 O O . LEU B 1 31 ? -20.328 14.008 -2.988 1 98.06 31 LEU B O 1
ATOM 3432 N N . PRO B 1 32 ? -20.453 12.07 -1.778 1 97.81 32 PRO B N 1
ATOM 3433 C CA . PRO B 1 32 ? -19.141 12.32 -1.166 1 97.81 32 PRO B CA 1
ATOM 3434 C C . PRO B 1 32 ? -18.016 12.383 -2.191 1 97.81 32 PRO B C 1
ATOM 3436 O O . PRO B 1 32 ? -18.141 11.82 -3.283 1 97.81 32 PRO B O 1
ATOM 3439 N N . TYR B 1 33 ? -16.969 13.008 -1.857 1 98.25 33 TYR B N 1
ATOM 3440 C CA . TYR B 1 33 ? -15.859 13.336 -2.756 1 98.25 33 TYR B CA 1
ATOM 3441 C C . TYR B 1 33 ? -15.336 12.086 -3.459 1 98.25 33 TYR B C 1
ATOM 3443 O O . TYR B 1 33 ? -15.117 12.102 -4.672 1 98.25 33 TYR B O 1
ATOM 3451 N N . ILE B 1 34 ? -15.156 10.969 -2.764 1 97.94 34 ILE B N 1
ATOM 3452 C CA . ILE B 1 34 ? -14.586 9.727 -3.283 1 97.94 34 ILE B CA 1
ATOM 3453 C C . ILE B 1 34 ? -15.477 9.18 -4.398 1 97.94 34 ILE B C 1
ATOM 3455 O O . ILE B 1 34 ? -14.977 8.75 -5.441 1 97.94 34 ILE B O 1
ATOM 3459 N N . LEU B 1 35 ? -16.766 9.188 -4.176 1 98 35 LEU B N 1
ATOM 3460 C CA . LEU B 1 35 ? -17.703 8.703 -5.176 1 98 35 LEU B CA 1
ATOM 3461 C C . LEU B 1 35 ? -17.859 9.703 -6.316 1 98 35 LEU B C 1
ATOM 3463 O O . LEU B 1 35 ? -17.875 9.32 -7.488 1 98 35 LEU B O 1
ATOM 3467 N N . LYS B 1 36 ? -17.938 10.961 -5.969 1 97.62 36 LYS B N 1
ATOM 3468 C CA . LYS B 1 36 ? -18.188 12.039 -6.926 1 97.62 36 LYS B CA 1
ATOM 3469 C C . LYS B 1 36 ? -17.062 12.102 -7.969 1 97.62 36 LYS B C 1
ATOM 3471 O O . LYS B 1 36 ? -17.328 12.359 -9.148 1 97.62 36 LYS B O 1
ATOM 3476 N N . HIS B 1 37 ? -15.859 11.906 -7.574 1 97.31 37 HIS B N 1
ATOM 3477 C CA . HIS B 1 37 ? -14.711 12.023 -8.469 1 97.31 37 HIS B CA 1
ATOM 3478 C C . HIS B 1 37 ? -14.219 10.656 -8.922 1 97.31 37 HIS B C 1
ATOM 3480 O O . HIS B 1 37 ? -13.125 10.531 -9.477 1 97.31 37 HIS B O 1
ATOM 3486 N N . GLU B 1 38 ? -14.906 9.562 -8.57 1 95.38 38 GLU B N 1
ATOM 3487 C CA . GLU B 1 38 ? -14.664 8.195 -9.023 1 95.38 38 GLU B CA 1
ATOM 3488 C C . GLU B 1 38 ? -13.289 7.703 -8.594 1 95.38 38 GLU B C 1
ATOM 3490 O O . GLU B 1 38 ? -12.578 7.059 -9.375 1 95.38 38 GLU B O 1
ATOM 3495 N N . ILE B 1 39 ? -12.898 8.148 -7.434 1 95.56 39 ILE B N 1
ATOM 3496 C CA . ILE B 1 39 ? -11.648 7.715 -6.816 1 95.56 39 ILE B CA 1
ATOM 3497 C C . ILE B 1 39 ? -11.805 6.297 -6.273 1 95.56 39 ILE B C 1
ATOM 3499 O O . ILE B 1 39 ? -10.828 5.57 -6.121 1 95.56 39 ILE B O 1
ATOM 3503 N N . GLY B 1 40 ? -12.914 5.879 -5.957 1 96.69 40 GLY B N 1
ATOM 3504 C CA . GLY B 1 40 ? -13.289 4.602 -5.367 1 96.69 40 GLY B CA 1
ATOM 3505 C C . GLY B 1 40 ? -14.781 4.43 -5.215 1 96.69 40 GLY B C 1
ATOM 3506 O O . GLY B 1 40 ? -15.555 5.324 -5.566 1 96.69 40 GLY B O 1
ATOM 3507 N N . GLY B 1 41 ? -15.18 3.291 -4.723 1 96.81 41 GLY B N 1
ATOM 3508 C CA . GLY B 1 41 ? -16.578 3.014 -4.461 1 96.81 41 GLY B CA 1
ATOM 3509 C C . GLY B 1 41 ? -16.969 3.188 -3.004 1 96.81 41 GLY B C 1
ATOM 3510 O O . GLY B 1 41 ? -16.281 3.889 -2.256 1 96.81 41 GLY B O 1
ATOM 3511 N N . LEU B 1 42 ? -18.125 2.586 -2.621 1 97.88 42 LEU B N 1
ATOM 3512 C CA . LEU B 1 42 ? -18.641 2.715 -1.261 1 97.88 42 LEU B CA 1
ATOM 3513 C C . LEU B 1 42 ? -17.703 2.029 -0.264 1 97.88 42 LEU B C 1
ATOM 3515 O O . LEU B 1 42 ? -17.516 2.525 0.848 1 97.88 42 LEU B O 1
ATOM 3519 N N . LYS B 1 43 ? -17.172 0.938 -0.697 1 96.19 43 LYS B N 1
ATOM 3520 C CA . LYS B 1 43 ? -16.219 0.247 0.17 1 96.19 43 LYS B CA 1
ATOM 3521 C C . LYS B 1 43 ? -15.062 1.163 0.557 1 96.19 43 LYS B C 1
ATOM 3523 O O . LYS B 1 43 ? -14.641 1.183 1.715 1 96.19 43 LYS B O 1
ATOM 3528 N N . ASP B 1 44 ? -14.547 1.874 -0.384 1 96.25 44 ASP B N 1
ATOM 3529 C CA . ASP B 1 44 ? -13.438 2.789 -0.161 1 96.25 44 ASP B CA 1
ATOM 3530 C C . ASP B 1 44 ? -13.859 3.975 0.701 1 96.25 44 ASP B C 1
ATOM 3532 O O . ASP B 1 44 ? -13.102 4.438 1.552 1 96.25 44 ASP B O 1
ATOM 3536 N N . TRP B 1 45 ? -15.062 4.469 0.457 1 97.62 45 TRP B N 1
ATOM 3537 C CA . TRP B 1 45 ? -15.578 5.559 1.276 1 97.62 45 TRP B CA 1
ATOM 3538 C C . TRP B 1 45 ? -15.742 5.121 2.727 1 97.62 45 TRP B C 1
ATOM 3540 O O . TRP B 1 45 ? -15.383 5.855 3.65 1 97.62 45 TRP B O 1
ATOM 3550 N N . PHE B 1 46 ? -16.281 3.902 2.936 1 96.69 46 PHE B N 1
ATOM 3551 C CA . PHE B 1 46 ? -16.422 3.373 4.289 1 96.69 46 PHE B CA 1
ATOM 3552 C C . PHE B 1 46 ? -15.078 3.283 4.984 1 96.69 46 PHE B C 1
ATOM 3554 O O . PHE B 1 46 ? -14.938 3.709 6.133 1 96.69 46 PHE B O 1
ATOM 3561 N N . LYS B 1 47 ? -14.117 2.82 4.277 1 94.19 47 LYS B N 1
ATOM 3562 C CA . LYS B 1 47 ? -12.781 2.646 4.84 1 94.19 47 LYS B CA 1
ATOM 3563 C C . LYS B 1 47 ? -12.156 3.992 5.195 1 94.19 47 LYS B C 1
ATOM 3565 O O . LYS B 1 47 ? -11.391 4.094 6.152 1 94.19 47 LYS B O 1
ATOM 3570 N N . SER B 1 48 ? -12.445 5.008 4.402 1 94.88 48 SER B N 1
ATOM 3571 C CA . SER B 1 48 ? -11.859 6.332 4.598 1 94.88 48 SER B CA 1
ATOM 3572 C C . SER B 1 48 ? -12.383 6.988 5.871 1 94.88 48 SER B C 1
ATOM 3574 O O . SER B 1 48 ? -11.828 7.98 6.34 1 94.88 48 SER B O 1
ATOM 3576 N N . ARG B 1 49 ? -13.391 6.414 6.449 1 92.94 49 ARG B N 1
ATOM 3577 C CA . ARG B 1 49 ? -14.062 7.129 7.523 1 92.94 49 ARG B CA 1
ATOM 3578 C C . ARG B 1 49 ? -13.969 6.363 8.836 1 92.94 49 ARG B C 1
ATOM 3580 O O . ARG B 1 49 ? -14.062 6.953 9.914 1 92.94 49 ARG B O 1
ATOM 3587 N N . VAL B 1 50 ? -13.688 5.066 8.719 1 90.56 50 VAL B N 1
ATOM 3588 C CA . VAL B 1 50 ? -13.734 4.219 9.906 1 90.56 50 VAL B CA 1
ATOM 3589 C C . VAL B 1 50 ? -12.398 4.27 10.633 1 90.56 50 VAL B C 1
ATOM 3591 O O . VAL B 1 50 ? -11.375 4.633 10.039 1 90.56 50 VAL B O 1
ATOM 3594 N N . ILE B 1 51 ? -12.445 3.949 11.859 1 85.75 51 ILE B N 1
ATOM 3595 C CA . ILE B 1 51 ? -11.242 3.8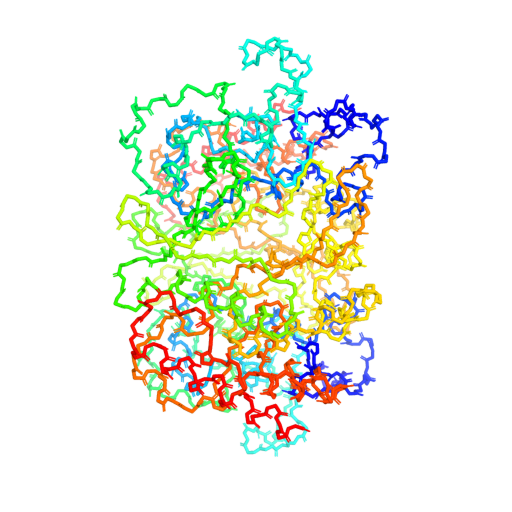01 12.68 1 85.75 51 ILE B CA 1
ATOM 3596 C C . ILE B 1 51 ? -10.289 2.807 12.016 1 85.75 51 ILE B C 1
ATOM 3598 O O . ILE B 1 51 ? -10.703 1.726 11.594 1 85.75 51 ILE B O 1
ATOM 3602 N N . PRO B 1 52 ? -9.102 3.186 11.906 1 83.12 52 PRO B N 1
ATOM 3603 C CA . PRO B 1 52 ? -8.164 2.301 11.211 1 83.12 52 PRO B CA 1
ATOM 3604 C C . PRO B 1 52 ? -7.906 1.001 11.969 1 83.12 52 PRO B C 1
ATOM 3606 O O . PRO B 1 52 ? -7.965 0.98 13.203 1 83.12 52 PRO B O 1
ATOM 3609 N N . THR B 1 53 ? -7.527 -0.004 11.211 1 74.12 53 THR B N 1
ATOM 3610 C CA . THR B 1 53 ? -7.328 -1.335 11.773 1 74.12 53 THR B CA 1
ATOM 3611 C C . THR B 1 53 ? -6.078 -1.37 12.656 1 74.12 53 THR B C 1
ATOM 3613 O O . THR B 1 53 ? -5.938 -2.248 13.508 1 74.12 53 THR B O 1
ATOM 3616 N N . ASN B 1 54 ? -5.215 -0.446 12.406 1 71.69 54 ASN B N 1
ATOM 3617 C CA . ASN B 1 54 ? -3.971 -0.433 13.164 1 71.69 54 ASN B CA 1
ATOM 3618 C C . ASN B 1 54 ? -4.02 0.578 14.312 1 71.69 54 ASN B C 1
ATOM 3620 O O . ASN B 1 54 ? -2.984 0.954 14.859 1 71.69 54 ASN B O 1
ATOM 3624 N N . ARG B 1 55 ? -5.219 1.023 14.578 1 74.81 55 ARG B N 1
ATOM 3625 C CA . ARG B 1 55 ? -5.383 1.918 15.719 1 74.81 55 ARG B CA 1
ATOM 3626 C C . ARG B 1 55 ? -4.941 1.244 17.016 1 74.81 55 ARG B C 1
ATOM 3628 O O . ARG B 1 55 ? -5.23 0.067 17.234 1 74.81 55 ARG B O 1
ATOM 3635 N N . ASN B 1 56 ? -4.207 1.971 17.781 1 68.69 56 ASN B N 1
ATOM 3636 C CA . ASN B 1 56 ? -3.842 1.456 19.094 1 68.69 56 ASN B CA 1
ATOM 3637 C C . ASN B 1 56 ? -5.074 1.053 19.906 1 68.69 56 ASN B C 1
ATOM 3639 O O . ASN B 1 56 ? -6.078 1.765 19.906 1 68.69 56 ASN B O 1
ATOM 3643 N N . HIS B 1 57 ? -5.117 -0.117 20.484 1 68.5 57 HIS B N 1
ATOM 3644 C CA . HIS B 1 57 ? -6.137 -0.637 21.391 1 68.5 57 HIS B CA 1
ATOM 3645 C C . HIS B 1 57 ? -7.398 -1.035 20.641 1 68.5 57 HIS B C 1
ATOM 3647 O O . HIS B 1 57 ? -8.469 -1.167 21.234 1 68.5 57 HIS B O 1
ATOM 3653 N N . LEU B 1 58 ? -7.312 -1.132 19.281 1 71.81 58 LEU B N 1
ATOM 3654 C CA . LEU B 1 58 ? -8.484 -1.494 18.5 1 71.81 58 LEU B CA 1
ATOM 3655 C C . LEU B 1 58 ? -9.055 -2.834 18.953 1 71.81 58 LEU B C 1
ATOM 3657 O O . LEU B 1 58 ? -10.273 -3.014 18.984 1 71.81 58 LEU B O 1
ATOM 3661 N N . GLU B 1 59 ? -8.094 -3.732 19.25 1 71.69 59 GLU B N 1
ATOM 3662 C CA . GLU B 1 59 ? -8.523 -5.059 19.672 1 71.69 59 GLU B CA 1
ATOM 3663 C C . GLU B 1 59 ? -9.422 -4.973 20.906 1 71.69 59 GLU B C 1
ATOM 3665 O O . GLU B 1 59 ? -10.414 -5.707 21.016 1 71.69 59 GLU B O 1
ATOM 3670 N N . LYS B 1 60 ? -9.094 -4.043 21.797 1 72.5 60 LYS B N 1
ATOM 3671 C CA . LYS B 1 60 ? -9.898 -3.84 23 1 72.5 60 LYS B CA 1
ATOM 3672 C C . LYS B 1 60 ? -11.266 -3.252 22.656 1 72.5 60 LYS B C 1
ATOM 3674 O O . LYS B 1 60 ? -12.266 -3.602 23.281 1 72.5 60 LYS B O 1
ATOM 3679 N N . LEU B 1 61 ? -11.242 -2.439 21.734 1 72.06 61 LEU B N 1
ATOM 3680 C CA . LEU B 1 61 ? -12.5 -1.857 21.266 1 72.06 61 LEU B CA 1
ATOM 3681 C C . LEU B 1 61 ? -13.391 -2.922 20.641 1 72.06 61 LEU B C 1
ATOM 3683 O O . LEU B 1 61 ? -14.586 -2.982 20.938 1 72.06 61 LEU B O 1
ATOM 3687 N N . ILE B 1 62 ? -12.773 -3.77 19.797 1 74.5 62 ILE B N 1
ATOM 3688 C CA . ILE B 1 62 ? -13.5 -4.84 19.125 1 74.5 62 ILE B CA 1
ATOM 3689 C C . ILE B 1 62 ? -14.102 -5.789 20.156 1 74.5 62 ILE B C 1
ATOM 3691 O O . ILE B 1 62 ? -15.25 -6.215 20.016 1 74.5 62 ILE B O 1
ATOM 3695 N N . GLU B 1 63 ? -13.281 -6.125 21.078 1 73.5 63 GLU B N 1
ATOM 3696 C CA . GLU B 1 63 ? -13.758 -6.992 22.141 1 73.5 63 GLU B CA 1
ATOM 3697 C C . GLU B 1 63 ? -14.969 -6.391 22.844 1 73.5 63 GLU B C 1
ATOM 3699 O O . GLU B 1 63 ? -15.906 -7.105 23.203 1 73.5 63 GLU B O 1
ATOM 3704 N N . SER B 1 64 ? -14.891 -5.129 22.969 1 69.25 64 SER B N 1
ATOM 3705 C CA . SER B 1 64 ? -15.977 -4.438 23.656 1 69.25 64 SER B CA 1
ATOM 3706 C C . SER B 1 64 ? -17.25 -4.43 22.797 1 69.25 64 SER B C 1
ATOM 3708 O O . SER B 1 64 ? -18.359 -4.359 23.328 1 69.25 64 SER B O 1
ATOM 3710 N N . LEU B 1 65 ? -17.125 -4.613 21.516 1 71.44 65 LEU B N 1
ATOM 3711 C CA . LEU B 1 65 ? -18.25 -4.512 20.594 1 71.44 65 LEU B CA 1
ATOM 3712 C C . LEU B 1 65 ? -18.781 -5.898 20.234 1 71.44 65 LEU B C 1
ATOM 3714 O O . LEU B 1 65 ? -19.844 -6.016 19.594 1 71.44 65 LEU B O 1
ATOM 3718 N N . GLN B 1 66 ? -18.156 -7.043 20.594 1 69 66 GLN B N 1
ATOM 3719 C CA . GLN B 1 66 ? -18.578 -8.438 20.484 1 69 66 GLN B CA 1
ATOM 3720 C C . GLN B 1 66 ? -18.922 -8.797 19.047 1 69 66 GLN B C 1
ATOM 3722 O O . GLN B 1 66 ? -20 -9.328 18.766 1 69 66 GLN B O 1
ATOM 3727 N N . PHE B 1 67 ? -18.062 -8.531 18.125 1 70.25 67 PHE B N 1
ATOM 3728 C CA . PHE B 1 67 ? -18.25 -8.969 16.75 1 70.25 67 PHE B CA 1
ATOM 3729 C C . PHE B 1 67 ? -18 -10.469 16.625 1 70.25 67 PHE B C 1
ATOM 3731 O O . PHE B 1 67 ? -17.109 -11.016 17.266 1 70.25 67 PHE B O 1
ATOM 3738 N N . GLU B 1 68 ? -18.812 -11.188 15.891 1 62.59 68 GLU B N 1
ATOM 3739 C CA . GLU B 1 68 ? -18.672 -12.625 15.672 1 62.59 68 GLU B CA 1
ATOM 3740 C C . GLU B 1 68 ? -17.531 -12.938 14.703 1 62.59 68 GLU B C 1
ATOM 3742 O O . GLU B 1 68 ? -16.859 -13.961 14.828 1 62.59 68 GLU B O 1
ATOM 3747 N N . LYS B 1 69 ? -17.422 -12.18 13.711 1 69.62 69 LYS B N 1
ATOM 3748 C CA . LYS B 1 69 ? -16.375 -12.312 12.695 1 69.62 69 LYS B CA 1
ATOM 3749 C C . LYS B 1 69 ? -15.57 -11.016 12.562 1 69.62 69 LYS B C 1
ATOM 3751 O O . LYS B 1 69 ? -15.875 -10.023 13.227 1 69.62 69 LYS B O 1
ATOM 3756 N N . LYS B 1 70 ? -14.5 -11.117 11.805 1 76.94 70 LYS B N 1
ATOM 3757 C CA . LYS B 1 70 ? -13.734 -9.898 11.57 1 76.94 70 LYS B CA 1
ATOM 3758 C C . LYS B 1 70 ? -14.602 -8.82 10.93 1 76.94 70 LYS B C 1
ATOM 3760 O O . LYS B 1 70 ? -15.117 -9.008 9.828 1 76.94 70 LYS B O 1
ATOM 3765 N N . PRO B 1 71 ? -14.883 -7.77 11.703 1 85.62 71 PRO B N 1
ATOM 3766 C CA . PRO B 1 71 ? -15.812 -6.754 11.203 1 85.62 71 PRO B CA 1
ATOM 3767 C C . PRO B 1 71 ? -15.266 -5.996 10 1 85.62 71 PRO B C 1
ATOM 3769 O O . PRO B 1 71 ? -14.055 -5.754 9.914 1 85.62 71 PRO B O 1
ATOM 3772 N N . THR B 1 72 ? -16.156 -5.703 9.047 1 87.5 72 THR B N 1
ATOM 3773 C CA . THR B 1 72 ? -15.828 -4.832 7.926 1 87.5 72 THR B CA 1
ATOM 3774 C C . THR B 1 72 ? -15.945 -3.365 8.328 1 87.5 72 THR B C 1
ATOM 3776 O O . THR B 1 72 ? -16.438 -3.051 9.406 1 87.5 72 THR B O 1
ATOM 3779 N N . ALA B 1 73 ? -15.477 -2.518 7.469 1 91.56 73 ALA B N 1
ATOM 3780 C CA . ALA B 1 73 ? -15.625 -1.086 7.711 1 91.56 73 ALA B CA 1
ATOM 3781 C C . ALA B 1 73 ? -17.094 -0.712 7.871 1 91.56 73 ALA B C 1
ATOM 3783 O O . ALA B 1 73 ? -17.453 0.076 8.75 1 91.56 73 ALA B O 1
ATOM 3784 N N . LEU B 1 74 ? -17.953 -1.285 7.027 1 92.81 74 LEU B N 1
ATOM 3785 C CA . LEU B 1 74 ? -19.391 -0.998 7.098 1 92.81 74 LEU B CA 1
ATOM 3786 C C . LEU B 1 74 ? -19.969 -1.462 8.43 1 92.81 74 LEU B C 1
ATOM 3788 O O . LEU B 1 74 ? -20.859 -0.81 8.977 1 92.81 74 LEU B O 1
ATOM 3792 N N . ASP B 1 75 ? -19.469 -2.566 8.969 1 88.31 75 ASP B N 1
ATOM 3793 C CA . ASP B 1 75 ? -19.938 -3.072 10.258 1 88.31 75 ASP B CA 1
ATOM 3794 C C . ASP B 1 75 ? -19.688 -2.059 11.367 1 88.31 75 ASP B C 1
ATOM 3796 O O . ASP B 1 75 ? -20.547 -1.839 12.219 1 88.31 75 ASP B O 1
ATOM 3800 N N . TYR B 1 76 ? -18.547 -1.419 11.32 1 86.56 76 TYR B N 1
ATOM 3801 C CA . TYR B 1 76 ? -18.234 -0.383 12.305 1 86.56 76 TYR B CA 1
ATOM 3802 C C . TYR B 1 76 ? -19.172 0.816 12.141 1 86.56 76 TYR B C 1
ATOM 3804 O O . TYR B 1 76 ? -19.688 1.344 13.125 1 86.56 76 TYR B O 1
ATOM 3812 N N . LEU B 1 77 ? -19.375 1.169 10.922 1 90.56 77 LEU B N 1
ATOM 3813 C CA . LEU B 1 77 ? -20.156 2.365 10.656 1 90.56 77 LEU B CA 1
ATOM 3814 C C . LEU B 1 77 ? -21.609 2.156 11.055 1 90.56 77 LEU B C 1
ATOM 3816 O O . LEU B 1 77 ? -22.297 3.104 11.453 1 90.56 77 LEU B O 1
ATOM 3820 N N . LYS B 1 78 ? -22.078 0.925 10.969 1 87.75 78 LYS B N 1
ATOM 3821 C CA . LYS B 1 78 ? -23.453 0.622 11.344 1 87.75 78 LYS B CA 1
ATOM 3822 C C . LYS B 1 78 ? -23.688 0.87 12.836 1 87.75 78 LYS B C 1
ATOM 3824 O O . LYS B 1 78 ? -24.812 1.13 13.258 1 87.75 78 LYS B O 1
ATOM 3829 N N . LEU B 1 79 ? -22.656 0.843 13.594 1 84.12 79 LEU B N 1
ATOM 3830 C CA . LEU B 1 79 ? -22.781 0.997 15.039 1 84.12 79 LEU B CA 1
ATOM 3831 C C . LEU B 1 79 ? -23.125 2.436 15.398 1 84.12 79 LEU B C 1
ATOM 3833 O O . LEU B 1 79 ? -23.828 2.676 16.391 1 84.12 79 LEU B O 1
ATOM 3837 N N . ASN B 1 80 ? -22.688 3.377 14.703 1 87.69 80 ASN B N 1
ATOM 3838 C CA . ASN B 1 80 ? -23.016 4.77 14.992 1 87.69 80 ASN B CA 1
ATOM 3839 C C . ASN B 1 80 ? -23.641 5.457 13.781 1 87.69 80 ASN B C 1
ATOM 3841 O O . ASN B 1 80 ? -23.578 6.68 13.656 1 87.69 80 ASN B O 1
ATOM 3845 N N . ASN B 1 81 ? -24.016 4.645 12.805 1 91.19 81 ASN B N 1
ATOM 3846 C CA . ASN B 1 81 ? -24.719 5.094 11.609 1 91.19 81 ASN B CA 1
ATOM 3847 C C . ASN B 1 81 ? -23.844 5.965 10.727 1 91.19 81 ASN B C 1
ATOM 3849 O O . ASN B 1 81 ? -24.344 6.781 9.953 1 91.19 81 ASN B O 1
ATOM 3853 N N . GLY B 1 82 ? -22.547 5.855 10.891 1 93.19 82 GLY B N 1
ATOM 3854 C CA . GLY B 1 82 ? -21.609 6.543 10.023 1 93.19 82 GLY B CA 1
ATOM 3855 C C . GLY B 1 82 ? -21.422 8.008 10.383 1 93.19 82 GLY B C 1
ATOM 3856 O O . GLY B 1 82 ? -20.766 8.75 9.648 1 93.19 82 GLY B O 1
ATOM 3857 N N . PHE B 1 83 ? -22.062 8.469 11.555 1 94.88 83 PHE B N 1
ATOM 3858 C CA . PHE B 1 83 ? -21.859 9.844 11.984 1 94.88 83 PHE B CA 1
ATOM 3859 C C . PHE B 1 83 ? -20.391 10.117 12.281 1 94.88 83 PHE B C 1
ATOM 3861 O O . PHE B 1 83 ? -19.688 9.242 12.773 1 94.88 83 PHE B O 1
ATOM 3868 N N . SER B 1 84 ? -19.938 11.32 11.898 1 95.56 84 SER B N 1
ATOM 3869 C CA . SER B 1 84 ? -18.547 11.68 12.125 1 95.56 84 SER B CA 1
ATOM 3870 C C . SER B 1 84 ? -18.406 13.164 12.438 1 95.56 84 SER B C 1
ATOM 3872 O O . SER B 1 84 ? -19.375 13.914 12.383 1 95.56 84 SER B O 1
ATOM 3874 N N . LEU B 1 85 ? -17.266 13.516 12.836 1 96.69 85 LEU B N 1
ATOM 3875 C CA . LEU B 1 85 ? -16.953 14.914 13.086 1 96.69 85 LEU B CA 1
ATOM 3876 C C . LEU B 1 85 ? -16.094 15.484 11.961 1 96.69 85 LEU B C 1
ATOM 3878 O O . LEU B 1 85 ? -15.266 16.375 12.203 1 96.69 85 LEU B O 1
ATOM 3882 N N . ASN B 1 86 ? -16.25 14.93 10.742 1 97.56 86 ASN B N 1
ATOM 3883 C CA . ASN B 1 86 ? -15.562 15.461 9.555 1 97.56 86 ASN B CA 1
ATOM 3884 C C . ASN B 1 86 ? -16.562 16.047 8.555 1 97.56 86 ASN B C 1
ATOM 3886 O O . ASN B 1 86 ? -16.234 16.984 7.832 1 97.56 86 ASN B O 1
ATOM 3890 N N . ASP B 1 87 ? -17.656 15.367 8.477 1 97.75 87 ASP B N 1
ATOM 3891 C CA . ASP B 1 87 ? -18.656 15.82 7.504 1 97.75 87 ASP B CA 1
ATOM 3892 C C . ASP B 1 87 ? -20.078 15.531 7.988 1 97.75 87 ASP B C 1
ATOM 3894 O O . ASP B 1 87 ? -20.281 15.273 9.18 1 97.75 87 ASP B O 1
ATOM 3898 N N . SER B 1 88 ? -21.047 15.695 7.055 1 98.06 88 SER B N 1
ATOM 3899 C CA . SER B 1 88 ? -22.438 15.602 7.469 1 98.06 88 SER B CA 1
ATOM 3900 C C . SER B 1 88 ? -23.125 14.383 6.852 1 98.06 88 SER B C 1
ATOM 3902 O O . SER B 1 88 ? -24.359 14.336 6.75 1 98.06 88 SER B O 1
ATOM 3904 N N . TYR B 1 89 ? -22.312 13.406 6.371 1 98.06 89 TYR B N 1
ATOM 3905 C CA . TYR B 1 89 ? -22.875 12.18 5.809 1 98.06 89 TYR B CA 1
ATOM 3906 C C . TYR B 1 89 ? -23.172 11.164 6.906 1 98.06 89 TYR B C 1
ATOM 3908 O O . TYR B 1 89 ? -22.484 11.125 7.93 1 98.06 89 TYR B O 1
ATOM 3916 N N . TRP B 1 90 ? -24.172 10.359 6.723 1 96.5 90 TRP B N 1
ATOM 3917 C CA . TRP B 1 90 ? -24.5 9.258 7.625 1 96.5 90 TRP B CA 1
ATOM 3918 C C . TRP B 1 90 ? -25.359 8.211 6.914 1 96.5 90 TRP B C 1
ATOM 3920 O O . TRP B 1 90 ? -25.75 8.398 5.762 1 96.5 90 TRP B O 1
ATOM 3930 N N . ILE B 1 91 ? -25.484 7.059 7.5 1 95.25 91 ILE B N 1
ATOM 3931 C CA . ILE B 1 91 ? -26.172 5.922 6.887 1 95.25 91 ILE B CA 1
ATOM 3932 C C . ILE B 1 91 ? -27.5 5.672 7.602 1 95.25 91 ILE B C 1
ATOM 3934 O O . ILE B 1 91 ? -27.531 5.477 8.82 1 95.25 91 ILE B O 1
ATOM 3938 N N . LYS B 1 92 ? -28.547 5.715 6.887 1 93.62 92 LYS B N 1
ATOM 3939 C CA . LYS B 1 92 ? -29.875 5.402 7.402 1 93.62 92 LYS B CA 1
ATOM 3940 C C . LYS B 1 92 ? -30.375 4.062 6.871 1 93.62 92 LYS B C 1
ATOM 3942 O O . LYS B 1 92 ? -30.516 3.881 5.66 1 93.62 92 LYS B O 1
ATOM 3947 N N . PRO B 1 93 ? -30.594 3.092 7.727 1 90.94 93 PRO B N 1
ATOM 3948 C CA . PRO B 1 93 ? -31.156 1.824 7.258 1 90.94 93 PRO B CA 1
ATOM 3949 C C . PRO B 1 93 ? -32.562 1.98 6.684 1 90.94 93 PRO B C 1
ATOM 3951 O O . PRO B 1 93 ? -33.375 2.781 7.188 1 90.94 93 PRO B O 1
ATOM 3954 N N . LEU B 1 94 ? -32.844 1.343 5.59 1 88.94 94 LEU B N 1
ATOM 3955 C CA . LEU B 1 94 ? -34.156 1.391 4.992 1 88.94 94 LEU B CA 1
ATOM 3956 C C . LEU B 1 94 ? -35.125 0.519 5.773 1 88.94 94 LEU B C 1
ATOM 3958 O O . LEU B 1 94 ? -36.312 0.855 5.891 1 88.94 94 LEU B O 1
ATOM 3962 N N . ASP B 1 95 ? -34.656 -0.67 6.113 1 78.38 95 ASP B N 1
ATOM 3963 C CA . ASP B 1 95 ? -35.469 -1.523 6.977 1 78.38 95 ASP B CA 1
ATOM 3964 C C . ASP B 1 95 ? -35.219 -1.226 8.453 1 78.38 95 ASP B C 1
ATOM 3966 O O . ASP B 1 95 ? -34.094 -1.361 8.922 1 78.38 95 ASP B O 1
ATOM 3970 N N . ILE B 1 96 ? -36.188 -0.419 8.992 1 64.38 96 ILE B N 1
ATOM 3971 C CA . ILE B 1 96 ? -35.969 0.008 10.375 1 64.38 96 ILE B CA 1
ATOM 3972 C C . ILE B 1 96 ? -36.156 -1.184 11.312 1 64.38 96 ILE B C 1
ATOM 3974 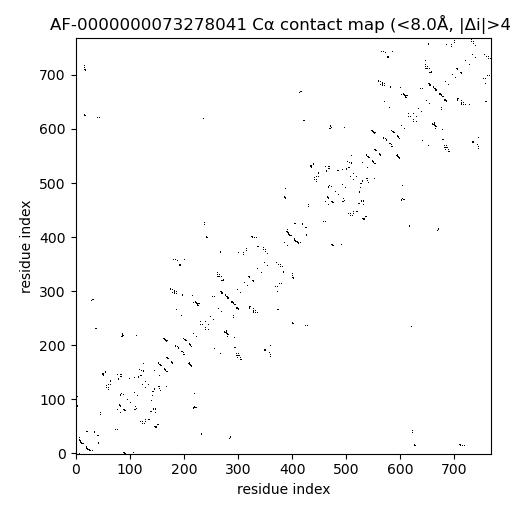O O . ILE B 1 96 ? -37.25 -1.719 11.453 1 64.38 96 ILE B O 1
ATOM 3978 N N . SER B 1 97 ? -35.094 -1.953 11.344 1 63.28 97 SER B N 1
ATOM 3979 C CA . SER B 1 97 ? -35.125 -3.029 12.328 1 63.28 97 SER B CA 1
ATOM 3980 C C . SER B 1 97 ? -34.938 -2.488 13.742 1 63.28 97 SER B C 1
ATOM 3982 O O . SER B 1 97 ? -34.625 -1.309 13.922 1 63.28 97 SER B O 1
ATOM 3984 N N . SER B 1 98 ? -35.156 -3.33 14.734 1 61.94 98 SER B N 1
ATOM 3985 C CA . SER B 1 98 ? -35.094 -3.049 16.172 1 61.94 98 SER B CA 1
ATOM 3986 C C . SER B 1 98 ? -33.719 -2.574 16.578 1 61.94 98 SER B C 1
ATOM 3988 O O . SER B 1 98 ? -33.531 -2.043 17.688 1 61.94 98 SER B O 1
ATOM 3990 N N . MET B 1 99 ? -32.781 -2.496 15.578 1 66.31 99 MET B N 1
ATOM 3991 C CA . MET B 1 99 ? -31.422 -2.133 15.961 1 66.31 99 MET B CA 1
ATOM 3992 C C . MET B 1 99 ? -31.234 -0.622 15.914 1 66.31 99 MET B C 1
ATOM 3994 O O . MET B 1 99 ? -30.328 -0.087 16.547 1 66.31 99 MET B O 1
ATOM 3998 N N . TYR B 1 100 ? -32.25 0.021 15.258 1 75.81 100 TYR B N 1
ATOM 3999 C CA . TYR B 1 100 ? -32.094 1.464 15.133 1 75.81 100 TYR B CA 1
ATOM 4000 C C . TYR B 1 100 ? -33.281 2.205 15.75 1 75.81 100 TYR B C 1
ATOM 4002 O O . TYR B 1 100 ? -34.406 1.714 15.727 1 75.81 100 TYR B O 1
ATOM 4010 N N . PRO B 1 101 ? -32.938 3.33 16.328 1 77.88 101 PRO B N 1
ATOM 4011 C CA . PRO B 1 101 ? -34.031 4.109 16.906 1 77.88 101 PRO B CA 1
ATOM 4012 C C . PRO B 1 101 ? -35.062 4.535 15.867 1 77.88 101 PRO B C 1
ATOM 4014 O O . PRO B 1 101 ? -34.719 4.852 14.727 1 77.88 101 PRO B O 1
ATOM 4017 N N . LYS B 1 102 ? -36.281 4.52 16.328 1 79.62 102 LYS B N 1
ATOM 4018 C CA . LYS B 1 102 ? -37.375 4.887 15.445 1 79.62 102 LYS B CA 1
ATOM 4019 C C . LYS B 1 102 ? -37.281 6.352 15.023 1 79.62 102 LYS B C 1
ATOM 4021 O O . LYS B 1 102 ? -37.75 6.73 13.961 1 79.62 102 LYS B O 1
ATOM 4026 N N . ASP B 1 103 ? -36.562 7.121 15.859 1 86.38 103 ASP B N 1
ATOM 4027 C CA . ASP B 1 103 ? -36.5 8.555 15.586 1 86.38 103 ASP B CA 1
ATOM 4028 C C . ASP B 1 103 ? -35.125 8.938 15.039 1 86.38 103 ASP B C 1
ATOM 4030 O O . ASP B 1 103 ? -34.688 10.07 15.203 1 86.38 103 ASP B O 1
ATOM 4034 N N . LEU B 1 104 ? -34.469 7.973 14.453 1 90.06 104 LEU B N 1
ATOM 4035 C CA . LEU B 1 104 ? -33.125 8.227 13.898 1 90.06 104 LEU B CA 1
ATOM 4036 C C . LEU B 1 104 ? -33.188 9.297 12.812 1 90.06 104 LEU B C 1
ATOM 4038 O O . LEU B 1 104 ? -33.875 9.125 11.805 1 90.06 104 LEU B O 1
ATOM 4042 N N . CYS B 1 105 ? -32.531 10.43 13.086 1 92.69 105 CYS B N 1
ATOM 4043 C CA . CYS B 1 105 ? -32.469 11.531 12.133 1 92.69 105 CYS B CA 1
ATOM 4044 C C . CYS B 1 105 ? -31.25 12.398 12.398 1 92.69 105 CYS B C 1
ATOM 4046 O O . CYS B 1 105 ? -30.609 12.289 13.453 1 92.69 105 CYS B O 1
ATOM 4048 N N . TRP B 1 106 ? -30.922 13.242 11.492 1 95.44 106 TRP B N 1
ATOM 4049 C CA . TRP B 1 106 ? -29.719 14.055 11.57 1 95.44 106 TRP B CA 1
ATOM 4050 C C . TRP B 1 106 ? -29.766 15 12.766 1 95.44 106 TRP B C 1
ATOM 4052 O O . TRP B 1 106 ? -28.812 15.078 13.547 1 95.44 106 TRP B O 1
ATOM 4062 N N . ASP B 1 107 ? -30.828 15.688 12.938 1 94.81 107 ASP B N 1
ATOM 4063 C CA . ASP B 1 107 ? -30.969 16.75 13.938 1 94.81 107 ASP B CA 1
ATOM 4064 C C . ASP B 1 107 ? -30.703 16.203 15.344 1 94.81 107 ASP B C 1
ATOM 4066 O O . ASP B 1 107 ? -30.094 16.875 16.172 1 94.81 107 ASP B O 1
ATOM 4070 N N . LYS B 1 108 ? -31.078 14.992 15.57 1 92.56 108 LYS B N 1
ATOM 4071 C CA . LYS B 1 108 ? -31.016 14.438 16.922 1 92.56 108 LYS B CA 1
ATOM 4072 C C . LYS B 1 108 ? -29.719 13.695 17.156 1 92.56 108 LYS B C 1
ATOM 4074 O O . LYS B 1 108 ? -29.281 13.547 18.297 1 92.56 108 LYS B O 1
ATOM 4079 N N . TYR B 1 109 ? -29.078 13.289 16.031 1 92.25 109 TYR B N 1
ATOM 4080 C CA . TYR B 1 109 ? -28.031 12.305 16.281 1 92.25 109 TYR B CA 1
ATOM 4081 C C . TYR B 1 109 ? -26.688 12.797 15.758 1 92.25 109 TYR B C 1
ATOM 4083 O O . TYR B 1 109 ? -25.656 12.164 15.992 1 92.25 109 TYR B O 1
ATOM 4091 N N . ASN B 1 110 ? -26.688 13.914 15.039 1 94.69 110 ASN B N 1
ATOM 4092 C CA . ASN B 1 110 ? -25.391 14.367 14.57 1 94.69 110 ASN B CA 1
ATOM 4093 C C . ASN B 1 110 ? -24.438 14.68 15.727 1 94.69 110 ASN B C 1
ATOM 4095 O O . ASN B 1 110 ? -24.891 15.094 16.797 1 94.69 110 ASN B O 1
ATOM 4099 N N . LEU B 1 111 ? -23.219 14.562 15.539 1 94.12 111 LEU B N 1
ATOM 4100 C CA . LEU B 1 111 ? -22.234 14.609 16.609 1 94.12 111 LEU B CA 1
ATOM 4101 C C . LEU B 1 111 ? -21.781 16.047 16.875 1 94.12 111 LEU B C 1
ATOM 4103 O O . LEU B 1 111 ? -21.156 16.328 17.906 1 94.12 111 LEU B O 1
ATOM 4107 N N . TYR B 1 112 ? -22.094 16.984 15.977 1 95.38 112 TYR B N 1
ATOM 4108 C CA . TYR B 1 112 ? -21.688 18.375 16.141 1 95.38 112 TYR B CA 1
ATOM 4109 C C . TYR B 1 112 ? -22.547 19.062 17.188 1 95.38 112 TYR B C 1
ATOM 4111 O O . TYR B 1 112 ? -22.031 19.828 18.016 1 95.38 112 TYR B O 1
ATOM 4119 N N . ASP B 1 113 ? -23.828 18.766 17.188 1 93.44 113 ASP B N 1
ATOM 4120 C CA . ASP B 1 113 ? -24.781 19.531 17.984 1 93.44 113 ASP B CA 1
ATOM 4121 C C . ASP B 1 113 ? -25.188 18.75 19.234 1 93.44 113 ASP B C 1
ATOM 4123 O O . ASP B 1 113 ? -25.703 19.328 20.203 1 93.44 113 ASP B O 1
ATOM 4127 N N . ASN B 1 114 ? -25 17.438 19.156 1 90.69 114 ASN B N 1
ATOM 4128 C CA . ASN B 1 114 ? -25.562 16.594 20.203 1 90.69 114 ASN B CA 1
ATOM 4129 C C . ASN B 1 114 ? -24.453 15.977 21.062 1 90.69 114 ASN B C 1
ATOM 4131 O O . ASN B 1 114 ? -23.312 15.844 20.625 1 90.69 114 ASN B O 1
ATOM 4135 N N . LYS B 1 115 ? -24.844 15.586 22.281 1 86.56 115 LYS B N 1
ATOM 4136 C CA . LYS B 1 115 ? -23.922 14.891 23.188 1 86.56 115 LYS B CA 1
ATOM 4137 C C . LYS B 1 115 ? -23.672 13.469 22.703 1 86.56 115 LYS B C 1
ATOM 4139 O O . LYS B 1 115 ? -24.5 12.875 22 1 86.56 115 LYS B O 1
ATOM 4144 N N . PHE B 1 116 ? -22.438 13.039 22.938 1 84.44 116 PHE B N 1
ATOM 4145 C CA . PHE B 1 116 ? -22.125 11.656 22.609 1 84.44 116 PHE B CA 1
ATOM 4146 C C . PHE B 1 116 ? -21.453 10.961 23.781 1 84.44 116 PHE B C 1
ATOM 4148 O O . PHE B 1 116 ? -21.031 11.609 24.734 1 84.44 116 PHE B O 1
ATOM 4155 N N . GLU B 1 117 ? -21.516 9.648 23.672 1 76.69 117 GLU B N 1
ATOM 4156 C CA . GLU B 1 117 ? -20.938 8.82 24.719 1 76.69 117 GLU B CA 1
ATOM 4157 C C . GLU B 1 117 ? -19.406 8.875 24.688 1 76.69 117 GLU B C 1
ATOM 4159 O O . GLU B 1 117 ? -18.797 8.57 23.656 1 76.69 117 GLU B O 1
ATOM 4164 N N . GLU B 1 118 ? -18.859 9.156 25.844 1 78.5 118 GLU B N 1
ATOM 4165 C CA . GLU B 1 118 ? -17.406 9.312 25.906 1 78.5 118 GLU B CA 1
ATOM 4166 C C . GLU B 1 118 ? -16.734 8.016 26.312 1 78.5 118 GLU B C 1
ATOM 4168 O O . GLU B 1 118 ? -15.508 7.895 26.234 1 78.5 118 GLU B O 1
ATOM 4173 N N . ALA B 1 119 ? -17.516 7.078 26.578 1 71.69 119 ALA B N 1
ATOM 4174 C CA . ALA B 1 119 ? -16.984 5.82 27.109 1 71.69 119 ALA B CA 1
ATOM 4175 C C . ALA B 1 119 ? -16.031 5.16 26.109 1 71.69 119 ALA B C 1
ATOM 4177 O O . ALA B 1 119 ? -14.977 4.656 26.484 1 71.69 119 ALA B O 1
ATOM 4178 N N . LEU B 1 120 ? -16.453 5.203 24.891 1 76.81 120 LEU B N 1
ATOM 4179 C CA . LEU B 1 120 ? -15.602 4.594 23.875 1 76.81 120 LEU B CA 1
ATOM 4180 C C . LEU B 1 120 ? -14.289 5.367 23.734 1 76.81 120 LEU B C 1
ATOM 4182 O O . LEU B 1 120 ? -13.25 4.785 23.422 1 76.81 120 LEU B O 1
ATOM 4186 N N . GLY B 1 121 ? -14.383 6.582 23.969 1 74.94 121 GLY B N 1
ATOM 4187 C CA . GLY B 1 121 ? -13.188 7.406 23.953 1 74.94 121 GLY B CA 1
ATOM 4188 C C . GLY B 1 121 ? -12.18 7.02 25.031 1 74.94 121 GLY B C 1
ATOM 4189 O O . GLY B 1 121 ? -10.969 7.105 24.812 1 74.94 121 GLY B O 1
ATOM 4190 N N . LEU B 1 122 ? -12.68 6.574 26.125 1 72.56 122 LEU B N 1
ATOM 4191 C CA . LEU B 1 122 ? -11.812 6.094 27.188 1 72.56 122 LEU B CA 1
ATOM 4192 C C . LEU B 1 122 ? -11.047 4.848 26.75 1 72.56 122 LEU B C 1
ATOM 4194 O O . LEU B 1 122 ? -9.875 4.676 27.094 1 72.56 122 LEU B O 1
ATOM 4198 N N . VAL B 1 123 ? -11.695 4.086 25.969 1 73.44 123 VAL B N 1
ATOM 4199 C CA . VAL B 1 123 ? -11.07 2.861 25.484 1 73.44 123 VAL B CA 1
ATOM 4200 C C . VAL B 1 123 ? -10 3.201 24.438 1 73.44 123 VAL B C 1
ATOM 4202 O O . VAL B 1 123 ? -8.875 2.713 24.516 1 73.44 123 VAL B O 1
ATOM 4205 N N . THR B 1 124 ? -10.336 4.031 23.562 1 74.44 124 THR B N 1
ATOM 4206 C CA . THR B 1 124 ? -9.43 4.348 22.469 1 74.44 124 THR B CA 1
ATOM 4207 C C . THR B 1 124 ? -8.25 5.184 22.969 1 74.44 124 THR B C 1
ATOM 4209 O O . THR B 1 124 ? -7.148 5.102 22.422 1 74.44 124 THR B O 1
ATOM 4212 N N . PHE B 1 125 ? -8.492 5.883 24.047 1 76.62 125 PHE B N 1
ATOM 4213 C CA . PHE B 1 125 ? -7.477 6.773 24.594 1 76.62 125 PHE B CA 1
ATOM 4214 C C . PHE B 1 125 ? -6.582 6.035 25.578 1 76.62 125 PHE B C 1
ATOM 4216 O O . PHE B 1 125 ? -5.359 6.176 25.547 1 76.62 125 PHE B O 1
ATOM 4223 N N . PHE B 1 126 ? -7.133 5.18 26.453 1 71.56 126 PHE B N 1
ATOM 4224 C CA . PHE B 1 126 ? -6.387 4.586 27.547 1 71.56 126 PHE B CA 1
ATOM 4225 C C . PHE B 1 126 ? -6.117 3.109 27.297 1 71.56 126 PHE B C 1
ATOM 4227 O O . PHE B 1 126 ? -5.262 2.508 27.938 1 71.56 126 PHE B O 1
ATOM 4234 N N . GLY B 1 127 ? -6.777 2.502 26.484 1 65.94 127 GLY B N 1
ATOM 4235 C CA . GLY B 1 127 ? -6.684 1.066 26.266 1 65.94 127 GLY B CA 1
ATOM 4236 C C . GLY B 1 127 ? -7.352 0.261 27.375 1 65.94 127 GLY B C 1
ATOM 4237 O O . GLY B 1 127 ? -7.113 -0.941 27.5 1 65.94 127 GLY B O 1
ATOM 4238 N N . ASN B 1 128 ? -7.852 0.873 28.422 1 59.81 128 ASN B N 1
ATOM 4239 C CA . ASN B 1 128 ? -8.461 0.193 29.547 1 59.81 128 ASN B CA 1
ATOM 4240 C C . ASN B 1 128 ? -9.938 -0.112 29.297 1 59.81 128 ASN B C 1
ATOM 4242 O O . ASN B 1 128 ? -10.734 0.801 29.094 1 59.81 128 ASN B O 1
ATOM 4246 N N . ASN B 1 129 ? -10.305 -1.302 29.094 1 57.56 129 ASN B N 1
ATOM 4247 C CA . ASN B 1 129 ? -11.688 -1.7 28.859 1 57.56 129 ASN B CA 1
ATOM 4248 C C . ASN B 1 129 ? -12.445 -1.88 30.172 1 57.56 129 ASN B C 1
ATOM 4250 O O . ASN B 1 129 ? -13.625 -2.23 30.172 1 57.56 129 ASN B O 1
ATOM 4254 N N . THR B 1 130 ? -11.734 -1.844 31.312 1 48.84 130 THR B N 1
ATOM 4255 C CA . THR B 1 130 ? -12.391 -2.129 32.594 1 48.84 130 THR B CA 1
ATOM 4256 C C . THR B 1 130 ? -13.422 -1.056 32.906 1 48.84 130 THR B C 1
ATOM 4258 O O . THR B 1 130 ? -14.375 -1.312 33.656 1 48.84 130 THR B O 1
ATOM 4261 N N . SER B 1 131 ? -13.047 0.116 32.656 1 46.5 131 SER B N 1
ATOM 4262 C CA . SER B 1 131 ? -13.93 1.199 33.062 1 46.5 131 SER B CA 1
ATOM 4263 C C . SER B 1 131 ? -15.266 1.139 32.344 1 46.5 131 SER B C 1
ATOM 4265 O O . SER B 1 131 ? -16.203 1.852 32.688 1 46.5 131 SER B O 1
ATOM 4267 N N . LEU B 1 132 ? -15.195 0.537 31.234 1 52.75 132 LEU B N 1
ATOM 4268 C CA . LEU B 1 132 ? -16.469 0.345 30.547 1 52.75 132 LEU B CA 1
ATOM 4269 C C . LEU B 1 132 ? -17.25 -0.809 31.172 1 52.75 132 LEU B C 1
ATOM 4271 O O . LEU B 1 132 ? -16.688 -1.863 31.469 1 52.75 132 LEU B O 1
ATOM 4275 N N . GLY B 1 133 ? -17.891 -0.664 32.312 1 46.06 133 GLY B N 1
ATOM 4276 C CA . GLY B 1 133 ? -18.781 -1.65 32.906 1 46.06 133 GLY B CA 1
ATOM 4277 C C . GLY B 1 133 ? -19.125 -2.797 31.969 1 46.06 133 GLY B C 1
ATOM 4278 O O . GLY B 1 133 ? -20.188 -3.396 32.094 1 46.06 133 GLY B O 1
ATOM 4279 N N . GLY B 1 134 ? -18.219 -3.307 31.203 1 44.47 134 GLY B N 1
ATOM 4280 C CA . GLY B 1 134 ? -18.328 -4.492 30.375 1 44.47 134 GLY B CA 1
ATOM 4281 C C . GLY B 1 134 ? -18.828 -4.195 28.969 1 44.47 134 GLY B C 1
ATOM 4282 O O . GLY B 1 134 ? -18.062 -3.768 28.109 1 44.47 134 GLY B O 1
ATOM 4283 N N . THR B 1 135 ? -20.203 -4.59 28.656 1 45.69 135 THR B N 1
ATOM 4284 C CA . THR B 1 135 ? -20.875 -4.664 27.359 1 45.69 135 THR B CA 1
ATOM 4285 C C . THR B 1 135 ? -21.359 -3.283 26.922 1 45.69 135 THR B C 1
ATOM 4287 O O . THR B 1 135 ? -22.078 -2.609 27.656 1 45.69 135 THR B O 1
ATOM 4290 N N . VAL B 1 136 ? -20.547 -2.568 26.125 1 47.16 136 VAL B N 1
ATOM 4291 C CA . VAL B 1 136 ? -21.172 -1.413 25.484 1 47.16 136 VAL B CA 1
ATOM 4292 C C . VAL B 1 136 ? -22.438 -1.849 24.75 1 47.16 136 VAL B C 1
ATOM 4294 O O . VAL B 1 136 ? -22.422 -2.814 23.984 1 47.16 136 VAL B O 1
ATOM 4297 N N . ASN B 1 137 ? -23.531 -1.519 25.297 1 45.44 137 ASN B N 1
ATOM 4298 C CA . ASN B 1 137 ? -24.75 -1.808 24.547 1 45.44 137 ASN B CA 1
ATOM 4299 C C . ASN B 1 137 ? -24.672 -1.275 23.125 1 45.44 137 ASN B C 1
ATOM 4301 O O . ASN B 1 137 ? -24.406 -0.091 22.906 1 45.44 137 ASN B O 1
ATOM 4305 N N . THR B 1 138 ? -24.422 -2.09 22.078 1 47.75 138 THR B N 1
ATOM 4306 C CA . THR B 1 138 ? -24.062 -2.025 20.656 1 47.75 138 THR B CA 1
ATOM 4307 C C . THR B 1 138 ? -24.922 -1.002 19.922 1 47.75 138 THR B C 1
ATOM 4309 O O . THR B 1 138 ? -24.406 -0.217 19.125 1 47.75 138 THR B O 1
ATOM 4312 N N . PRO B 1 139 ? -26.312 -1.221 19.734 1 48.97 139 PRO B N 1
ATOM 4313 C CA . PRO B 1 139 ? -27.125 -0.627 18.672 1 48.97 139 PRO B CA 1
ATOM 4314 C C . PRO B 1 139 ? -27.234 0.891 18.781 1 48.97 139 PRO B C 1
ATOM 4316 O O . PRO B 1 139 ? -27.906 1.531 17.969 1 48.97 139 PRO B O 1
ATOM 4319 N N . LYS B 1 140 ? -26.375 1.527 19.641 1 59.66 140 LYS B N 1
ATOM 4320 C CA . LYS B 1 140 ? -26.719 2.938 19.797 1 59.66 140 LYS B CA 1
ATOM 4321 C C . LYS B 1 140 ? -25.547 3.73 20.375 1 59.66 140 LYS B C 1
ATOM 4323 O O . LYS B 1 140 ? -25.719 4.539 21.281 1 59.66 140 LYS B O 1
ATOM 4328 N N . VAL B 1 141 ? -24.406 3.314 19.609 1 64.81 141 VAL B N 1
ATOM 4329 C CA . VAL B 1 141 ? -23.281 4.016 20.203 1 64.81 141 VAL B CA 1
ATOM 4330 C C . VAL B 1 141 ? -23.094 5.375 19.531 1 64.81 141 VAL B C 1
ATOM 4332 O O . VAL B 1 141 ? -22.797 5.449 18.344 1 64.81 141 VAL B O 1
ATOM 4335 N N . SER B 1 142 ? -23.562 6.383 20.203 1 80.25 142 SER B N 1
ATOM 4336 C CA . SER B 1 142 ? -23.266 7.734 19.734 1 80.25 142 SER B CA 1
ATOM 4337 C C . SER B 1 142 ? -21.844 8.133 20.109 1 80.25 142 SER B C 1
ATOM 4339 O O . SER B 1 142 ? -21.594 8.609 21.219 1 80.25 142 SER B O 1
ATOM 4341 N N . SER B 1 143 ? -20.875 7.707 19.328 1 84.81 143 SER B N 1
ATOM 4342 C CA . SER B 1 143 ? -19.484 8.016 19.609 1 84.81 143 SER B CA 1
ATOM 4343 C C . SER B 1 143 ? -18.734 8.383 18.344 1 84.81 143 SER B C 1
ATOM 4345 O O . SER B 1 143 ? -18.859 7.703 17.312 1 84.81 143 SER B O 1
ATOM 4347 N N . PRO B 1 144 ? -17.969 9.391 18.422 1 90.12 144 PRO B N 1
ATOM 4348 C CA . PRO B 1 144 ? -17.172 9.758 17.25 1 90.12 144 PRO B CA 1
ATOM 4349 C C . PRO B 1 144 ? -15.953 8.859 17.062 1 90.12 144 PRO B C 1
ATOM 4351 O O . PRO B 1 144 ? -15.289 8.914 16.031 1 90.12 144 PRO B O 1
ATOM 4354 N N . GLU B 1 145 ? -15.633 8.023 17.984 1 86.75 145 GLU B N 1
ATOM 4355 C CA . GLU B 1 145 ? -14.383 7.262 17.984 1 86.75 145 GLU B CA 1
ATOM 4356 C C . GLU B 1 145 ? -14.344 6.254 16.844 1 86.75 145 GLU B C 1
ATOM 4358 O O . GLU B 1 145 ? -13.273 5.949 16.312 1 86.75 145 GLU B O 1
ATOM 4363 N N . LEU B 1 146 ? -15.484 5.816 16.422 1 86.12 146 LEU B N 1
ATOM 4364 C CA . LEU B 1 146 ? -15.562 4.797 15.391 1 86.12 146 LEU B CA 1
ATOM 4365 C C . LEU B 1 146 ? -15.281 5.391 14.016 1 86.12 146 LEU B C 1
ATOM 4367 O O . LEU B 1 146 ? -15.023 4.66 13.055 1 86.12 146 LEU B O 1
ATOM 4371 N N . THR B 1 147 ? -15.344 6.695 13.953 1 90.69 147 THR B N 1
ATOM 4372 C CA . THR B 1 147 ? -15.109 7.371 12.68 1 90.69 147 THR B CA 1
ATOM 4373 C C . THR B 1 147 ? -13.961 8.367 12.805 1 90.69 147 THR B C 1
ATOM 4375 O O . THR B 1 147 ? -13.906 9.359 12.07 1 90.69 147 THR B O 1
ATOM 4378 N N . THR B 1 148 ? -13.133 8.227 13.75 1 89.12 148 THR B N 1
ATOM 4379 C CA . THR B 1 148 ? -11.938 9.047 13.898 1 89.12 148 THR B CA 1
ATOM 4380 C C . THR B 1 148 ? -10.711 8.32 13.352 1 89.12 148 THR B C 1
ATOM 4382 O O . THR B 1 148 ? -10.383 7.223 13.812 1 89.12 148 THR B O 1
ATOM 4385 N N . GLN B 1 149 ? -10.07 8.906 12.453 1 86.88 149 GLN B N 1
ATOM 4386 C CA . GLN B 1 149 ? -8.922 8.297 11.797 1 86.88 149 GLN B CA 1
ATOM 4387 C C . GLN B 1 149 ? -7.637 8.547 12.586 1 86.88 149 GLN B C 1
ATOM 4389 O O . GLN B 1 149 ? -7.66 9.242 13.602 1 86.88 149 GLN B O 1
ATOM 4394 N N . GLY B 1 150 ? -6.57 7.855 12.133 1 86.06 150 GLY B N 1
ATOM 4395 C CA . GLY B 1 150 ? -5.277 8 12.781 1 86.06 150 GLY B CA 1
ATOM 4396 C C . GLY B 1 150 ? -4.957 6.859 13.734 1 86.06 150 GLY B C 1
ATOM 4397 O O . GLY B 1 150 ? -5.848 6.332 14.398 1 86.06 150 GLY B O 1
ATOM 4398 N N . VAL B 1 151 ? -3.697 6.609 13.938 1 79.56 151 VAL B N 1
ATOM 4399 C CA . VAL B 1 151 ? -3.256 5.406 14.648 1 79.56 151 VAL B CA 1
ATOM 4400 C C . VAL B 1 151 ? -3.031 5.727 16.125 1 79.56 151 VAL B C 1
ATOM 4402 O O . VAL B 1 151 ? -3.164 4.852 16.984 1 79.56 151 VAL B O 1
ATOM 4405 N N . MET B 1 152 ? -2.736 6.973 16.453 1 80.31 152 MET B N 1
ATOM 4406 C CA . MET B 1 152 ? -2.361 7.332 17.812 1 80.31 152 MET B CA 1
ATOM 4407 C C . MET B 1 152 ? -3.586 7.383 18.719 1 80.31 152 MET B C 1
ATOM 4409 O O . MET B 1 152 ? -4.715 7.492 18.234 1 80.31 152 MET B O 1
ATOM 4413 N N . ASN B 1 153 ? -3.309 7.297 20 1 85.06 153 ASN B N 1
ATOM 4414 C CA . ASN B 1 153 ? -4.383 7.363 20.984 1 85.06 153 ASN B CA 1
ATOM 4415 C C . ASN B 1 153 ? -5.004 8.75 21.047 1 85.06 153 ASN B C 1
ATOM 4417 O O . ASN B 1 153 ? -4.309 9.734 21.297 1 85.06 153 ASN B O 1
ATOM 4421 N N . LYS B 1 154 ? -6.293 8.781 20.781 1 90.44 154 LYS B N 1
ATOM 4422 C CA . LYS B 1 154 ? -6.992 10.062 20.828 1 90.44 154 LYS B CA 1
ATOM 4423 C C . LYS B 1 154 ? -8.484 9.867 21.062 1 90.44 154 LYS B C 1
ATOM 4425 O O . LYS B 1 154 ? -9.016 8.773 20.859 1 90.44 154 LYS B O 1
ATOM 4430 N N . ALA B 1 155 ? -9.062 10.93 21.562 1 91.5 155 ALA B N 1
ATOM 4431 C CA . ALA B 1 155 ? -10.5 10.906 21.828 1 91.5 155 ALA B CA 1
ATOM 4432 C C . ALA B 1 155 ? -11.094 12.305 21.75 1 91.5 155 ALA B C 1
ATOM 4434 O O . ALA B 1 155 ? -10.461 13.281 22.172 1 91.5 155 ALA B O 1
ATOM 4435 N N . TRP B 1 156 ? -12.273 12.367 21.25 1 93.31 156 TRP B N 1
ATOM 4436 C CA . TRP B 1 156 ? -13.047 13.602 21.266 1 93.31 156 TRP B CA 1
ATOM 4437 C C . TRP B 1 156 ? -13.766 13.789 22.609 1 93.31 156 TRP B C 1
ATOM 4439 O O . TRP B 1 156 ? -14.328 12.828 23.141 1 93.31 156 TRP B O 1
ATOM 4449 N N . ARG B 1 157 ? -13.742 14.977 23.078 1 91.81 157 ARG B N 1
ATOM 4450 C CA . ARG B 1 157 ? -14.445 15.328 24.312 1 91.81 157 ARG B CA 1
ATOM 4451 C C . ARG B 1 157 ? -15.219 16.641 24.141 1 91.81 157 ARG B C 1
ATOM 4453 O O . ARG B 1 157 ? -14.789 17.516 23.391 1 91.81 157 ARG B O 1
ATOM 4460 N N . ARG B 1 158 ? -16.344 16.625 24.797 1 90.56 158 ARG B N 1
ATOM 4461 C CA . ARG B 1 158 ? -17.094 17.875 24.859 1 90.56 158 ARG B CA 1
ATOM 4462 C C . ARG B 1 158 ? -16.906 18.562 26.203 1 90.56 158 ARG B C 1
ATOM 4464 O O . ARG B 1 158 ? -17.266 18.016 27.25 1 90.56 158 ARG B O 1
ATOM 4471 N N . THR B 1 159 ? -16.234 19.656 26.156 1 87.19 159 THR B N 1
ATOM 4472 C CA . THR B 1 159 ? -15.992 20.453 27.359 1 87.19 159 THR B CA 1
ATOM 4473 C C . THR B 1 159 ? -16.438 21.891 27.156 1 87.19 159 THR B C 1
ATOM 4475 O O . THR B 1 159 ? -16 22.562 26.219 1 87.19 159 THR B O 1
ATOM 4478 N N . ASP B 1 160 ? -17.328 22.438 28.094 1 86.75 160 ASP B N 1
ATOM 4479 C CA . ASP B 1 160 ? -17.812 23.812 28.062 1 86.75 160 ASP B CA 1
ATOM 4480 C C . ASP B 1 160 ? -18.359 24.156 26.688 1 86.75 160 ASP B C 1
ATOM 4482 O O . ASP B 1 160 ? -17.969 25.188 26.109 1 86.75 160 ASP B O 1
ATOM 4486 N N . ASN B 1 161 ? -19.016 23.266 26.031 1 86.56 161 ASN B N 1
ATOM 4487 C CA . ASN B 1 161 ? -19.703 23.438 24.75 1 86.56 161 ASN B CA 1
ATOM 4488 C C . ASN B 1 161 ? -18.734 23.469 23.578 1 86.56 161 ASN B C 1
ATOM 4490 O O . ASN B 1 161 ? -19.078 23.953 22.5 1 86.56 161 ASN B O 1
ATOM 4494 N N . LYS B 1 162 ? -17.516 23.094 23.891 1 93.19 162 LYS B N 1
ATOM 4495 C CA . LYS B 1 162 ? -16.516 22.969 22.812 1 93.19 162 LYS B CA 1
ATOM 4496 C C . LYS B 1 162 ? -16.203 21.5 22.531 1 93.19 162 LYS B C 1
ATOM 4498 O O . LYS B 1 162 ? -16.219 20.672 23.438 1 93.19 162 LYS B O 1
ATOM 4503 N N . LEU B 1 163 ? -16.016 21.297 21.281 1 95.31 163 LEU B N 1
ATOM 4504 C CA . LEU B 1 163 ? -15.531 19.969 20.875 1 95.31 163 LEU B CA 1
ATOM 4505 C C . LEU B 1 163 ? -14.008 19.953 20.781 1 95.31 163 LEU B C 1
ATOM 4507 O O . LEU B 1 163 ? -13.422 20.688 19.984 1 95.31 163 LEU B O 1
ATOM 4511 N N . LEU B 1 164 ? -13.422 19.141 21.656 1 96.06 164 LEU B N 1
ATOM 4512 C CA . LEU B 1 164 ? -11.969 19.109 21.781 1 96.06 164 LEU B CA 1
ATOM 4513 C C . LEU B 1 164 ? -11.422 17.719 21.438 1 96.06 164 LEU B C 1
ATOM 4515 O O . LEU B 1 164 ? -12.023 16.703 21.781 1 96.06 164 LEU B O 1
ATOM 4519 N N . LEU B 1 165 ? -10.344 17.734 20.75 1 96.12 165 LEU B N 1
ATOM 4520 C CA . LEU B 1 165 ? -9.609 16.5 20.5 1 96.12 165 LEU B CA 1
ATOM 4521 C C . LEU B 1 165 ? -8.43 16.359 21.453 1 96.12 165 LEU B C 1
ATOM 4523 O O . LEU B 1 165 ? -7.578 17.266 21.516 1 96.12 165 LEU B O 1
ATOM 4527 N N . TYR B 1 166 ? -8.422 15.281 22.219 1 94.06 166 TYR B N 1
ATOM 4528 C CA . TYR B 1 166 ? -7.312 14.93 23.094 1 94.06 166 TYR B CA 1
ATOM 4529 C C . TYR B 1 166 ? -6.434 13.859 22.453 1 94.06 166 TYR B C 1
ATOM 4531 O O . TYR B 1 166 ? -6.934 12.82 22.016 1 94.06 166 TYR B O 1
ATOM 4539 N N . LYS B 1 167 ? -5.18 14.125 22.328 1 93.12 167 LYS B N 1
ATOM 4540 C CA . LYS B 1 167 ? -4.254 13.164 21.734 1 93.12 167 LYS B CA 1
ATOM 4541 C C . LYS B 1 167 ? -3.096 12.859 22.672 1 93.12 167 LYS B C 1
ATOM 4543 O O . LYS B 1 167 ? -2.453 13.773 23.203 1 93.12 167 LYS B O 1
ATOM 4548 N N . ARG B 1 168 ? -2.91 11.617 22.859 1 86.88 168 ARG B N 1
ATOM 4549 C CA . ARG B 1 168 ? -1.821 11.188 23.719 1 86.88 168 ARG B CA 1
ATOM 4550 C C . ARG B 1 168 ? -0.603 10.766 22.906 1 86.88 168 ARG B C 1
ATOM 4552 O O . ARG B 1 168 ? -0.74 10.203 21.828 1 86.88 168 ARG B O 1
ATOM 4559 N N . GLY B 1 169 ? 0.558 11.094 23.391 1 78.06 169 GLY B N 1
ATOM 4560 C CA . GLY B 1 169 ? 1.767 10.609 22.75 1 78.06 169 GLY B CA 1
ATOM 4561 C C . GLY B 1 169 ? 2.129 9.188 23.141 1 78.06 169 GLY B C 1
ATOM 4562 O O . GLY B 1 169 ? 1.375 8.523 23.859 1 78.06 169 GLY B O 1
ATOM 4563 N N . ASN B 1 170 ? 3.141 8.711 22.5 1 73.12 170 ASN B N 1
ATOM 4564 C CA . ASN B 1 170 ? 3.678 7.402 22.844 1 73.12 170 ASN B CA 1
ATOM 4565 C C . ASN B 1 170 ? 4.363 7.418 24.203 1 73.12 170 ASN B C 1
ATOM 4567 O O . ASN B 1 170 ? 4.945 8.43 24.609 1 73.12 170 ASN B O 1
ATOM 4571 N N . ILE B 1 171 ? 4.125 6.348 24.922 1 69.38 171 ILE B N 1
ATOM 4572 C CA . ILE B 1 171 ? 4.723 6.27 26.25 1 69.38 171 ILE B CA 1
ATOM 4573 C C . ILE B 1 171 ? 5.602 5.023 26.344 1 69.38 171 ILE B C 1
ATOM 4575 O O . ILE B 1 171 ? 5.559 4.156 25.469 1 69.38 171 ILE B O 1
ATOM 4579 N N . GLY B 1 172 ? 6.406 4.961 27.328 1 64.25 172 GLY B N 1
ATOM 4580 C CA . GLY B 1 172 ? 7.078 3.715 27.672 1 64.25 172 GLY B CA 1
ATOM 4581 C C . GLY B 1 172 ? 8.578 3.781 27.5 1 64.25 172 GLY B C 1
ATOM 4582 O O . GLY B 1 172 ? 9.305 2.871 27.906 1 64.25 172 GLY B O 1
ATOM 4583 N N . ALA B 1 173 ? 8.992 4.832 26.719 1 59.19 173 ALA B N 1
ATOM 4584 C CA . ALA B 1 173 ? 10.445 4.965 26.609 1 59.19 173 ALA B CA 1
ATOM 4585 C C . ALA B 1 173 ? 10.906 6.355 27.031 1 59.19 173 ALA B C 1
ATOM 4587 O O . ALA B 1 173 ? 10.102 7.293 27.062 1 59.19 173 ALA B O 1
ATOM 4588 N N . ALA B 1 174 ? 12.133 6.414 27.531 1 55.56 174 ALA B N 1
ATOM 4589 C CA . ALA B 1 174 ? 12.719 7.637 28.078 1 55.56 174 ALA B CA 1
ATOM 4590 C C . ALA B 1 174 ? 12.602 8.789 27.094 1 55.56 174 ALA B C 1
ATOM 4592 O O . ALA B 1 174 ? 12.477 9.953 27.5 1 55.56 174 ALA B O 1
ATOM 4593 N N . ASN B 1 175 ? 12.555 8.469 25.984 1 66.81 175 ASN B N 1
ATOM 4594 C CA . ASN B 1 175 ? 12.578 9.5 24.969 1 66.81 175 ASN B CA 1
ATOM 4595 C C . ASN B 1 175 ? 11.18 9.797 24.422 1 66.81 175 ASN B C 1
ATOM 4597 O O . ASN B 1 175 ? 11.031 10.5 23.438 1 66.81 175 ASN B O 1
ATOM 4601 N N . LEU B 1 176 ? 10.305 9.234 25.234 1 70.88 176 LEU B N 1
ATOM 4602 C CA . LEU B 1 176 ? 8.945 9.43 24.75 1 70.88 176 LEU B CA 1
ATOM 4603 C C . LEU B 1 176 ? 8.195 10.438 25.625 1 70.88 176 LEU B C 1
ATOM 4605 O O . LEU B 1 176 ? 8.805 11.086 26.484 1 70.88 176 LEU B O 1
ATOM 4609 N N . ASP B 1 177 ? 7.098 10.891 25.266 1 81.81 177 ASP B N 1
ATOM 4610 C CA . ASP B 1 177 ? 6.164 11.734 26.016 1 81.81 177 ASP B CA 1
ATOM 4611 C C . ASP B 1 177 ? 6.516 13.211 25.844 1 81.81 177 ASP B C 1
ATOM 4613 O O . ASP B 1 177 ? 6.469 13.977 26.812 1 81.81 177 ASP B O 1
ATOM 4617 N N . LYS B 1 178 ? 6.98 13.625 24.688 1 92.12 178 LYS B N 1
ATOM 4618 C CA . LYS B 1 178 ? 7.227 15.031 24.406 1 92.12 178 LYS B CA 1
ATOM 4619 C C . LYS B 1 178 ? 6.398 15.516 23.219 1 92.12 178 LYS B C 1
ATOM 4621 O O . LYS B 1 178 ? 6.465 16.688 22.844 1 92.12 178 LYS B O 1
ATOM 4626 N N . GLU B 1 179 ? 5.617 14.609 22.656 1 94 179 GLU B N 1
ATOM 4627 C CA . GLU B 1 179 ? 4.812 14.945 21.484 1 94 179 GLU B CA 1
ATOM 4628 C C . GLU B 1 179 ? 3.797 16.031 21.797 1 94 179 GLU B C 1
ATOM 4630 O O . GLU B 1 179 ? 3.477 16.859 20.953 1 94 179 GLU B O 1
ATOM 4635 N N . HIS B 1 180 ? 3.27 16.031 23.094 1 94.94 180 HIS B N 1
ATOM 4636 C CA . HIS B 1 180 ? 2.307 17.062 23.453 1 94.94 180 HIS B CA 1
ATOM 4637 C C . HIS B 1 180 ? 2.967 18.438 23.516 1 94.94 180 HIS B C 1
ATOM 4639 O O . HIS B 1 180 ? 2.35 19.438 23.156 1 94.94 180 HIS B O 1
ATOM 4645 N N . PHE B 1 181 ? 4.266 18.484 23.875 1 96.62 181 PHE B N 1
ATOM 4646 C CA . PHE B 1 181 ? 5.012 19.734 23.844 1 96.62 181 PHE B CA 1
ATOM 4647 C C . PHE B 1 181 ? 5.258 20.172 22.406 1 96.62 181 PHE B C 1
ATOM 4649 O O . PHE B 1 181 ? 4.996 21.328 22.047 1 96.62 181 PHE B O 1
ATOM 4656 N N . SER B 1 182 ? 5.758 19.219 21.609 1 97.44 182 SER B N 1
ATOM 4657 C CA . SER B 1 182 ? 6.109 19.547 20.234 1 97.44 182 SER B CA 1
ATOM 4658 C C . SER B 1 182 ? 4.895 20.031 19.453 1 97.44 182 SER B C 1
ATOM 4660 O O . SER B 1 182 ? 4.984 21 18.688 1 97.44 182 SER B O 1
ATOM 4662 N N . GLU B 1 183 ? 3.771 19.375 19.641 1 97.38 183 GLU B N 1
ATOM 4663 C CA . GLU B 1 183 ? 2.525 19.75 18.984 1 97.38 183 GLU B CA 1
ATOM 4664 C C . GLU B 1 183 ? 2.139 21.188 19.312 1 97.38 183 GLU B C 1
ATOM 4666 O O . GLU B 1 183 ? 1.847 21.984 18.422 1 97.38 183 GLU B O 1
ATOM 4671 N N . SER B 1 184 ? 2.172 21.531 20.594 1 98.25 184 SER B N 1
ATOM 4672 C CA . SER B 1 184 ? 1.752 22.844 21.062 1 98.25 184 SER B CA 1
ATOM 4673 C C . SER B 1 184 ? 2.762 23.922 20.672 1 98.25 184 SER B C 1
ATOM 4675 O O . SER B 1 184 ? 2.381 25 20.188 1 98.25 184 SER B O 1
ATOM 4677 N N . ILE B 1 185 ? 4.023 23.609 20.812 1 98.69 185 ILE B N 1
ATOM 4678 C CA . ILE B 1 185 ? 5.074 24.562 20.5 1 98.69 185 ILE B CA 1
ATOM 4679 C C . ILE B 1 185 ? 5.105 24.812 18.984 1 98.69 185 ILE B C 1
ATOM 4681 O O . ILE B 1 185 ? 5.238 25.969 18.547 1 98.69 185 ILE B O 1
ATOM 4685 N N . ALA B 1 186 ? 4.934 23.781 18.188 1 98.69 186 ALA B N 1
ATOM 4686 C CA . ALA B 1 186 ? 4.891 23.938 16.734 1 98.69 186 ALA B CA 1
ATOM 4687 C C . ALA B 1 186 ? 3.74 24.859 16.312 1 98.69 186 ALA B C 1
ATOM 4689 O O . ALA B 1 186 ? 3.885 25.672 15.398 1 98.69 186 ALA B O 1
ATOM 4690 N N . SER B 1 187 ? 2.627 24.719 16.984 1 98.5 187 SER B N 1
ATOM 4691 C CA . SER B 1 187 ? 1.493 25.578 16.672 1 98.5 187 SER B CA 1
ATOM 4692 C C . SER B 1 187 ? 1.803 27.031 17 1 98.5 187 SER B C 1
ATOM 4694 O O . SER B 1 187 ? 1.396 27.938 16.266 1 98.5 187 SER B O 1
ATOM 4696 N N . GLU B 1 188 ? 2.537 27.297 18.094 1 98.69 188 GLU B N 1
ATOM 4697 C CA . GLU B 1 188 ? 2.967 28.641 18.438 1 98.69 188 GLU B CA 1
ATOM 4698 C C . GLU B 1 188 ? 3.92 29.203 17.391 1 98.69 188 GLU B C 1
ATOM 4700 O O . GLU B 1 188 ? 3.812 30.375 17.016 1 98.69 188 GLU B O 1
ATOM 4705 N N . ILE B 1 189 ? 4.812 28.375 16.938 1 98.81 189 ILE B N 1
ATOM 4706 C CA . ILE B 1 189 ? 5.77 28.781 15.914 1 98.81 189 ILE B CA 1
ATOM 4707 C C . ILE B 1 189 ? 5.031 29.125 14.625 1 98.81 189 ILE B C 1
ATOM 4709 O O . ILE B 1 189 ? 5.305 30.156 14 1 98.81 189 ILE B O 1
ATOM 4713 N N . GLY B 1 190 ? 4.09 28.281 14.195 1 98.69 190 GLY B N 1
ATOM 4714 C CA . GLY B 1 190 ? 3.275 28.594 13.031 1 98.69 190 GLY B CA 1
ATOM 4715 C C . GLY B 1 190 ? 2.523 29.906 13.156 1 98.69 190 GLY B C 1
ATOM 4716 O O . GLY B 1 190 ? 2.457 30.672 12.203 1 98.69 190 GLY B O 1
ATOM 4717 N N . LYS B 1 191 ? 2.016 30.141 14.375 1 98.12 191 LYS B N 1
ATOM 4718 C CA . LYS B 1 191 ? 1.255 31.359 14.648 1 98.12 191 LYS B CA 1
ATOM 4719 C C . LYS B 1 191 ? 2.115 32.594 14.438 1 98.12 191 LYS B C 1
ATOM 4721 O O . LYS B 1 191 ? 1.697 33.562 13.766 1 98.12 191 LYS B O 1
ATOM 4726 N N . ILE B 1 192 ? 3.291 32.688 14.984 1 98.19 192 ILE B N 1
ATOM 4727 C CA . ILE B 1 192 ? 4.105 33.906 14.875 1 98.19 192 ILE B CA 1
ATOM 4728 C C . ILE B 1 192 ? 4.57 34.062 13.43 1 98.19 192 ILE B C 1
ATOM 4730 O O . ILE B 1 192 ? 4.891 35.188 13.016 1 98.19 192 ILE B O 1
ATOM 4734 N N . LEU B 1 193 ? 4.594 32.969 12.609 1 98.62 193 LEU B N 1
ATOM 4735 C CA . LEU B 1 193 ? 4.977 33.062 11.203 1 98.62 193 LEU B CA 1
ATOM 4736 C C . LEU B 1 193 ? 3.793 33.469 10.336 1 98.62 193 LEU B C 1
ATOM 4738 O O . LEU B 1 193 ? 3.938 33.656 9.125 1 98.62 193 LEU B O 1
ATOM 4742 N N . GLY B 1 194 ? 2.605 33.562 10.961 1 98.12 194 GLY B N 1
ATOM 4743 C CA . GLY B 1 194 ? 1.408 33.969 10.234 1 98.12 194 GLY B CA 1
ATOM 4744 C C . GLY B 1 194 ? 0.79 32.812 9.438 1 98.12 194 GLY B C 1
ATOM 4745 O O . GLY B 1 194 ? 0.036 33.062 8.492 1 98.12 194 GLY B O 1
ATOM 4746 N N . LEU B 1 195 ? 1.175 31.578 9.742 1 98.56 195 LEU B N 1
ATOM 4747 C CA . LEU B 1 195 ? 0.605 30.422 9.078 1 98.56 195 LEU B CA 1
ATOM 4748 C C . LEU B 1 195 ? -0.734 30.031 9.703 1 98.56 195 LEU B C 1
ATOM 4750 O O . LEU B 1 195 ? -0.984 30.328 10.875 1 98.56 195 LEU B O 1
ATOM 4754 N N . ASN B 1 196 ? -1.609 29.484 8.898 1 98.25 196 ASN B N 1
ATOM 4755 C CA . ASN B 1 196 ? -2.873 28.953 9.398 1 98.25 196 ASN B CA 1
ATOM 4756 C C . ASN B 1 196 ? -2.68 27.594 10.086 1 98.25 196 ASN B C 1
ATOM 4758 O O . ASN B 1 196 ? -2.826 26.547 9.461 1 98.25 196 ASN B O 1
ATOM 4762 N N . CYS B 1 197 ? -2.426 27.609 11.359 1 97.94 197 CYS B N 1
ATOM 4763 C CA . CYS B 1 197 ? -2.229 26.422 12.188 1 97.94 197 CYS B CA 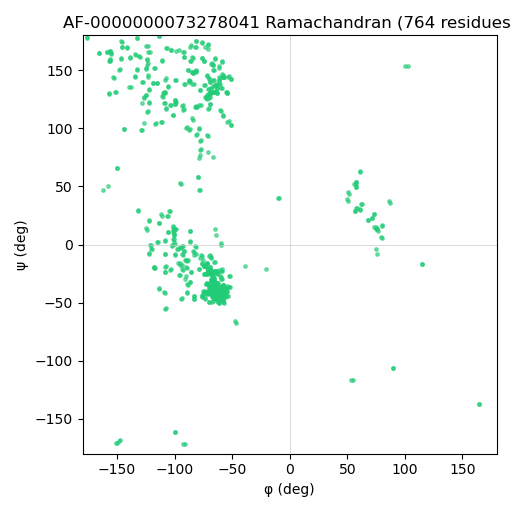1
ATOM 4764 C C . CYS B 1 197 ? -3.322 26.297 13.242 1 97.94 197 CYS B C 1
ATOM 4766 O O . CYS B 1 197 ? -3.73 27.297 13.836 1 97.94 197 CYS B O 1
ATOM 4768 N N . ILE B 1 198 ? -3.758 25.125 13.438 1 98 198 ILE B N 1
ATOM 4769 C CA . ILE B 1 198 ? -4.648 24.891 14.57 1 98 198 ILE B CA 1
ATOM 4770 C C . ILE B 1 198 ? -3.912 25.172 15.875 1 98 198 ILE B C 1
ATOM 4772 O O . ILE B 1 198 ? -2.781 24.719 16.062 1 98 198 ILE B O 1
ATOM 4776 N N . PRO B 1 199 ? -4.523 25.969 16.75 1 98.25 199 PRO B N 1
ATOM 4777 C CA . PRO B 1 199 ? -3.91 26.141 18.078 1 98.25 199 PRO B CA 1
ATOM 4778 C C . PRO B 1 199 ? -3.973 24.891 18.938 1 98.25 199 PRO B C 1
ATOM 4780 O O . PRO B 1 199 ? -5.008 24.219 18.984 1 98.25 199 PRO B O 1
ATOM 4783 N N . TYR B 1 200 ? -2.871 24.531 19.469 1 98.12 200 TYR B N 1
ATOM 4784 C CA . TYR B 1 200 ? -2.791 23.422 20.406 1 98.12 200 TYR B CA 1
ATOM 4785 C C . TYR B 1 200 ? -2.326 23.891 21.781 1 98.12 200 TYR B C 1
ATOM 4787 O O . TYR B 1 200 ? -1.633 24.906 21.891 1 98.12 200 TYR B O 1
ATOM 4795 N N . TRP B 1 201 ? -2.727 23.188 22.844 1 97.25 201 TRP B N 1
ATOM 4796 C CA . TRP B 1 201 ? -2.145 23.359 24.172 1 97.25 201 TRP B CA 1
ATOM 4797 C C . TRP B 1 201 ? -1.955 22.016 24.859 1 97.25 201 TRP B C 1
ATOM 4799 O O . TRP B 1 201 ? -2.471 21 24.406 1 97.25 201 TRP B O 1
ATOM 4809 N N . THR B 1 202 ? -1.076 22.016 25.875 1 96.38 202 THR B N 1
ATOM 4810 C CA . THR B 1 202 ? -0.829 20.812 26.656 1 96.38 202 THR B CA 1
ATOM 4811 C C . THR B 1 202 ? -1.836 20.703 27.797 1 96.38 202 THR B C 1
ATOM 4813 O O . THR B 1 202 ? -2.246 21.703 28.391 1 96.38 202 THR B O 1
ATOM 4816 N N . ASP B 1 203 ? -2.266 19.516 28.016 1 94.19 203 ASP B N 1
ATOM 4817 C CA . ASP B 1 203 ? -3.158 19.219 29.141 1 94.19 203 ASP B CA 1
ATOM 4818 C C . ASP B 1 203 ? -2.885 17.812 29.703 1 94.19 203 ASP B C 1
ATOM 4820 O O . ASP B 1 203 ? -1.964 17.125 29.25 1 94.19 203 ASP B O 1
ATOM 4824 N N . LYS B 1 204 ? -3.549 17.531 30.734 1 92.31 204 LYS B N 1
ATOM 4825 C CA . LYS B 1 204 ? -3.525 16.188 31.297 1 92.31 204 LYS B CA 1
ATOM 4826 C C . LYS B 1 204 ? -4.93 15.594 31.375 1 92.31 204 LYS B C 1
ATOM 4828 O O . LYS B 1 204 ? -5.891 16.297 31.703 1 92.31 204 LYS B O 1
ATOM 4833 N N . TRP B 1 205 ? -5.047 14.43 30.969 1 89.62 205 TRP B N 1
ATOM 4834 C CA . TRP B 1 205 ? -6.277 13.656 31.125 1 89.62 205 TRP B CA 1
ATOM 4835 C C . TRP B 1 205 ? -6.008 12.352 31.859 1 89.62 205 TRP B C 1
ATOM 4837 O O . TRP B 1 205 ? -5.312 11.477 31.344 1 89.62 205 TRP B O 1
ATOM 4847 N N . HIS B 1 206 ? -6.547 12.188 33.062 1 86.81 206 HIS B N 1
ATOM 4848 C CA . HIS B 1 206 ? -6.273 11.07 33.938 1 86.81 206 HIS B CA 1
ATOM 4849 C C . HIS B 1 206 ? -4.773 10.859 34.125 1 86.81 206 HIS B C 1
ATOM 4851 O O . HIS B 1 206 ? -4.27 9.75 33.906 1 86.81 206 HIS B O 1
ATOM 4857 N N . ASN B 1 207 ? -4.031 11.859 34.312 1 86.31 207 ASN B N 1
ATOM 4858 C CA . ASN B 1 207 ? -2.613 11.898 34.656 1 86.31 207 ASN B CA 1
ATOM 4859 C C . ASN B 1 207 ? -1.74 11.547 33.469 1 86.31 207 ASN B C 1
ATOM 4861 O O . ASN B 1 207 ? -0.574 11.18 33.625 1 86.31 207 ASN B O 1
ATOM 4865 N N . GLN B 1 208 ? -2.365 11.586 32.312 1 88.06 208 GLN B N 1
ATOM 4866 C CA . GLN B 1 208 ? -1.59 11.398 31.078 1 88.06 208 GLN B CA 1
ATOM 4867 C C . GLN B 1 208 ? -1.454 12.703 30.297 1 88.06 208 GLN B C 1
ATOM 4869 O O . GLN B 1 208 ? -2.439 13.422 30.109 1 88.06 208 GLN B O 1
ATOM 4874 N N . ASN B 1 209 ? -0.27 12.984 29.938 1 92.12 209 ASN B N 1
ATOM 4875 C CA . ASN B 1 209 ? -0.033 14.18 29.141 1 92.12 209 ASN B CA 1
ATOM 4876 C C . ASN B 1 209 ? -0.689 14.062 27.766 1 92.12 209 ASN B C 1
ATOM 4878 O O . ASN B 1 209 ? -0.675 12.992 27.156 1 92.12 209 ASN B O 1
ATOM 4882 N N . CYS B 1 210 ? -1.303 15.117 27.328 1 94.06 210 CYS B N 1
ATOM 4883 C CA . CYS B 1 210 ? -1.925 15.094 26.016 1 94.06 210 CYS B CA 1
ATOM 4884 C C . CYS B 1 210 ? -1.89 16.469 25.359 1 94.06 210 CYS B C 1
ATOM 4886 O O . CYS B 1 210 ? -1.726 17.484 26.062 1 94.06 210 CYS B O 1
ATOM 4888 N N . SER B 1 211 ? -1.849 16.516 24.141 1 96.12 211 SER B N 1
ATOM 4889 C CA . SER B 1 211 ? -2.115 17.719 23.375 1 96.12 211 SER B CA 1
ATOM 4890 C C . SER B 1 211 ? -3.605 17.875 23.078 1 96.12 211 SER B C 1
ATOM 4892 O O . SER B 1 211 ? -4.301 16.891 22.844 1 96.12 211 SER B O 1
ATOM 4894 N N . VAL B 1 212 ? -4.105 19.109 23.141 1 97.06 212 VAL B N 1
ATOM 4895 C CA . VAL B 1 212 ? -5.531 19.375 22.969 1 97.06 212 VAL B CA 1
ATOM 4896 C C . VAL B 1 212 ? -5.742 20.453 21.906 1 97.06 212 VAL B C 1
ATOM 4898 O O . VAL B 1 212 ? -4.98 21.422 21.828 1 97.06 212 VAL B O 1
ATOM 4901 N N . CYS B 1 213 ? -6.699 20.297 21.094 1 97.88 213 CYS B N 1
ATOM 4902 C CA . CYS B 1 213 ? -7.102 21.328 20.156 1 97.88 213 CYS B CA 1
ATOM 4903 C C . CYS B 1 213 ? -8.609 21.297 19.922 1 97.88 213 CYS B C 1
ATOM 4905 O O . CYS B 1 213 ? -9.273 20.312 20.25 1 97.88 213 CYS B O 1
ATOM 4907 N N . GLU B 1 214 ? -9.141 22.344 19.453 1 97.69 214 GLU B N 1
ATOM 4908 C CA . GLU B 1 214 ? -10.539 22.422 19.062 1 97.69 214 GLU B CA 1
ATOM 4909 C C . GLU B 1 214 ? -10.758 21.844 17.672 1 97.69 214 GLU B C 1
ATOM 4911 O O . GLU B 1 214 ? -9.852 21.875 16.828 1 97.69 214 GLU B O 1
ATOM 4916 N N . ILE B 1 215 ? -11.922 21.281 17.453 1 97.56 215 ILE B N 1
ATOM 4917 C CA . ILE B 1 215 ? -12.297 20.781 16.125 1 97.56 215 ILE B CA 1
ATOM 4918 C C . ILE B 1 215 ? -12.211 21.922 15.109 1 97.56 215 ILE B C 1
ATOM 4920 O O . ILE B 1 215 ? -12.508 23.078 15.422 1 97.56 215 ILE B O 1
ATOM 4924 N N . PHE B 1 216 ? -11.781 21.625 13.828 1 98.12 216 PHE B N 1
ATOM 4925 C CA . PHE B 1 216 ? -11.695 22.688 12.844 1 98.12 216 PHE B CA 1
ATOM 4926 C C . PHE B 1 216 ? -12.688 22.453 11.711 1 98.12 216 PHE B C 1
ATOM 4928 O O . PHE B 1 216 ? -12.664 23.172 10.703 1 98.12 216 PHE B O 1
ATOM 4935 N N . THR B 1 217 ? -13.5 21.375 11.812 1 98.19 217 THR B N 1
ATOM 4936 C CA . THR B 1 217 ? -14.609 21.141 10.898 1 98.19 217 THR B CA 1
ATOM 4937 C C . THR B 1 217 ? -15.938 21.5 11.547 1 98.19 217 THR B C 1
ATOM 4939 O O . THR B 1 217 ? -15.992 21.797 12.742 1 98.19 217 THR B O 1
ATOM 4942 N N . ASN B 1 218 ? -16.984 21.594 10.812 1 97.94 218 ASN B N 1
ATOM 4943 C CA . ASN B 1 218 ? -18.359 21.734 11.266 1 97.94 218 ASN B CA 1
ATOM 4944 C C . ASN B 1 218 ? -19.344 21.109 10.297 1 97.94 218 ASN B C 1
ATOM 4946 O O . ASN B 1 218 ? -18.953 20.359 9.398 1 97.94 218 ASN B O 1
ATOM 4950 N N . LYS B 1 219 ? -20.578 21.344 10.508 1 97.31 219 LYS B N 1
ATOM 4951 C CA . LYS B 1 219 ? -21.625 20.688 9.734 1 97.31 219 LYS B CA 1
ATOM 4952 C C . LYS B 1 219 ? -21.531 21.047 8.258 1 97.31 219 LYS B C 1
ATOM 4954 O O . LYS B 1 219 ? -21.938 20.281 7.391 1 97.31 219 LYS B O 1
ATOM 4959 N N . ASP B 1 220 ? -20.938 22.172 7.965 1 98.19 220 ASP B N 1
ATOM 4960 C CA . ASP B 1 220 ? -20.953 22.672 6.594 1 98.19 220 ASP B CA 1
ATOM 4961 C C . ASP B 1 220 ? -19.562 22.547 5.961 1 98.19 220 ASP B C 1
ATOM 4963 O O . ASP B 1 220 ? -19.422 22.594 4.734 1 98.19 220 ASP B O 1
ATOM 4967 N N . LYS B 1 221 ? -18.531 22.5 6.785 1 98.62 221 LYS B N 1
ATOM 4968 C CA . LYS B 1 221 ? -17.156 22.438 6.309 1 98.62 221 LYS B CA 1
ATOM 4969 C C . LYS B 1 221 ? -16.438 21.203 6.844 1 98.62 221 LYS B C 1
ATOM 4971 O O . LYS B 1 221 ? -16.438 20.953 8.055 1 98.62 221 LYS B O 1
ATOM 4976 N N . GLY B 1 222 ? -15.961 20.406 5.902 1 98.44 222 GLY B N 1
ATOM 4977 C CA . GLY B 1 222 ? -15.219 19.203 6.262 1 98.44 222 GLY B CA 1
ATOM 4978 C C . GLY B 1 222 ? -13.758 19.25 5.859 1 98.44 222 GLY B C 1
ATOM 4979 O O . GLY B 1 222 ? -13.289 20.281 5.352 1 98.44 222 GLY B O 1
ATOM 4980 N N . TYR B 1 223 ? -13.07 18.25 6.145 1 98.56 223 TYR B N 1
ATOM 4981 C CA . TYR B 1 223 ? -11.656 18.094 5.824 1 98.56 223 TYR B CA 1
ATOM 4982 C C . TYR B 1 223 ? -11.453 17.016 4.758 1 98.56 223 TYR B C 1
ATOM 4984 O O . TYR B 1 223 ? -11.984 15.914 4.871 1 98.56 223 TYR B O 1
ATOM 4992 N N . LEU B 1 224 ? -10.734 17.359 3.703 1 98.56 224 LEU B N 1
ATOM 4993 C CA . LEU B 1 224 ? -10.359 16.438 2.641 1 98.56 224 LEU B CA 1
ATOM 4994 C C . LEU B 1 224 ? -8.852 16.188 2.652 1 98.56 224 LEU B C 1
ATOM 4996 O O . LEU B 1 224 ? -8.07 17.047 2.225 1 98.56 224 LEU B O 1
ATOM 5000 N N . PRO B 1 225 ? -8.461 14.984 3.137 1 98.25 225 PRO B N 1
ATOM 5001 C CA . PRO B 1 225 ? -7.035 14.672 3.041 1 98.25 225 PRO B CA 1
ATOM 5002 C C . PRO B 1 225 ? -6.488 14.828 1.625 1 98.25 225 PRO B C 1
ATOM 5004 O O . PRO B 1 225 ? -7.176 14.508 0.653 1 98.25 225 PRO B O 1
ATOM 5007 N N . PHE B 1 226 ? -5.281 15.273 1.549 1 98.69 226 PHE B N 1
ATOM 5008 C CA . PHE B 1 226 ? -4.629 15.602 0.287 1 98.69 226 PHE B CA 1
ATOM 5009 C C . PHE B 1 226 ? -4.578 14.383 -0.628 1 98.69 226 PHE B C 1
ATOM 5011 O O . PHE B 1 226 ? -4.672 14.508 -1.851 1 98.69 226 PHE B O 1
ATOM 5018 N N . ARG B 1 227 ? -4.512 13.195 -0.065 1 98 227 ARG B N 1
ATOM 5019 C CA . ARG B 1 227 ? -4.426 11.953 -0.828 1 98 227 ARG B CA 1
ATOM 5020 C C . ARG B 1 227 ? -5.598 11.828 -1.798 1 98 227 ARG B C 1
ATOM 5022 O O . ARG B 1 227 ? -5.414 11.422 -2.947 1 98 227 ARG B O 1
ATOM 5029 N N . TYR B 1 228 ? -6.777 12.164 -1.354 1 98.19 228 TYR B N 1
ATOM 5030 C CA . TYR B 1 228 ? -7.949 12 -2.203 1 98.19 228 TYR B CA 1
ATOM 5031 C C . TYR B 1 228 ? -7.973 13.047 -3.312 1 98.19 228 TYR B C 1
ATOM 5033 O O . TYR B 1 228 ? -8.422 12.766 -4.426 1 98.19 228 TYR B O 1
ATOM 5041 N N . PHE B 1 229 ? -7.48 14.219 -2.982 1 98.56 229 PHE B N 1
ATOM 5042 C CA . PHE B 1 229 ? -7.32 15.242 -4.008 1 98.56 229 PHE B CA 1
ATOM 5043 C C . PHE B 1 229 ? -6.395 14.758 -5.117 1 98.56 229 PHE B C 1
ATOM 5045 O O . PHE B 1 229 ? -6.727 14.859 -6.301 1 98.56 229 PHE B O 1
ATOM 5052 N N . LEU B 1 230 ? -5.266 14.141 -4.762 1 98.44 230 LEU B N 1
ATOM 5053 C CA . LEU B 1 230 ? -4.301 13.648 -5.742 1 98.44 230 LEU B CA 1
ATOM 5054 C C . LEU B 1 230 ? -4.887 12.492 -6.547 1 98.44 230 LEU B C 1
ATOM 5056 O O . LEU B 1 230 ? -4.703 12.422 -7.762 1 98.44 230 LEU B O 1
ATOM 5060 N N . GLU B 1 231 ? -5.543 11.578 -5.844 1 97.94 231 GLU B N 1
ATOM 5061 C CA . GLU B 1 231 ? -6.137 10.438 -6.527 1 97.94 231 GLU B CA 1
ATOM 5062 C C . GLU B 1 231 ? -7.129 10.883 -7.598 1 97.94 231 GLU B C 1
ATOM 5064 O O . GLU B 1 231 ? -7.262 10.234 -8.641 1 97.94 231 GLU B O 1
ATOM 5069 N N . ALA B 1 232 ? -7.84 11.984 -7.328 1 97.88 232 ALA B N 1
ATOM 5070 C CA . ALA B 1 232 ? -8.812 12.516 -8.273 1 97.88 232 ALA B CA 1
ATOM 5071 C C . ALA B 1 232 ? -8.125 13.102 -9.5 1 97.88 232 ALA B C 1
ATOM 5073 O O . ALA B 1 232 ? -8.656 13.031 -10.609 1 97.88 232 ALA B O 1
ATOM 5074 N N . ILE B 1 233 ? -6.957 13.68 -9.289 1 97.75 233 ILE B N 1
ATOM 5075 C CA . ILE B 1 233 ? -6.227 14.336 -10.367 1 97.75 233 ILE B CA 1
ATOM 5076 C C . ILE B 1 233 ? -5.426 13.297 -11.156 1 97.75 233 ILE B C 1
ATOM 5078 O O . ILE B 1 233 ? -5.402 13.328 -12.391 1 97.75 233 ILE B O 1
ATOM 5082 N N . GLU B 1 234 ? -4.738 12.461 -10.461 1 97.25 234 GLU B N 1
ATOM 5083 C CA . GLU B 1 234 ? -3.832 11.469 -11.031 1 97.25 234 GLU B CA 1
ATOM 5084 C C . GLU B 1 234 ? -3.855 10.172 -10.227 1 97.25 234 GLU B C 1
ATOM 5086 O O . GLU B 1 234 ? -3.166 10.055 -9.211 1 97.25 234 GLU B O 1
ATOM 5091 N N . PRO B 1 235 ? -4.617 9.188 -10.727 1 95.69 235 PRO B N 1
ATOM 5092 C CA . PRO B 1 235 ? -4.766 7.941 -9.969 1 95.69 235 PRO B CA 1
ATOM 5093 C C . PRO B 1 235 ? -3.447 7.184 -9.82 1 95.69 235 PRO B C 1
ATOM 5095 O O . PRO B 1 235 ? -3.297 6.371 -8.906 1 95.69 235 PRO B O 1
ATOM 5098 N N . ASN B 1 236 ? -2.492 7.387 -10.711 1 95.62 236 ASN B N 1
ATOM 5099 C CA . ASN B 1 236 ? -1.188 6.738 -10.609 1 95.62 236 ASN B CA 1
ATOM 5100 C C . ASN B 1 236 ? -0.293 7.438 -9.586 1 95.62 236 ASN B C 1
ATOM 5102 O O . ASN B 1 236 ? 0.359 8.43 -9.906 1 95.62 236 ASN B O 1
ATOM 5106 N N . ARG B 1 237 ? -0.193 6.902 -8.422 1 95.25 237 ARG B N 1
ATOM 5107 C CA . ARG B 1 237 ? 0.505 7.504 -7.289 1 95.25 237 ARG B CA 1
ATOM 5108 C C . ARG B 1 237 ? 1.979 7.723 -7.609 1 95.25 237 ARG B C 1
ATOM 5110 O O . ARG B 1 237 ? 2.637 8.562 -6.988 1 95.25 237 ARG B O 1
ATOM 5117 N N . LYS B 1 238 ? 2.521 6.926 -8.484 1 94.75 238 LYS B N 1
ATOM 5118 C CA . LYS B 1 238 ? 3.938 7.02 -8.828 1 94.75 238 LYS B CA 1
ATOM 5119 C C . LYS B 1 238 ? 4.246 8.344 -9.523 1 94.75 238 LYS B C 1
ATOM 5121 O O . LYS B 1 238 ? 5.41 8.742 -9.633 1 94.75 238 LYS B O 1
ATOM 5126 N N . LYS B 1 239 ? 3.242 9.023 -9.969 1 95.5 239 LYS B N 1
ATOM 5127 C CA . LYS B 1 239 ? 3.396 10.297 -10.656 1 95.5 239 LYS B CA 1
ATOM 5128 C C . LYS B 1 239 ? 3.287 11.469 -9.68 1 95.5 239 LYS B C 1
ATOM 5130 O O . LYS B 1 239 ? 3.434 12.625 -10.07 1 95.5 239 LYS B O 1
ATOM 5135 N N . TRP B 1 240 ? 3.045 11.141 -8.391 1 97.5 240 TRP B N 1
ATOM 5136 C CA . TRP B 1 240 ? 2.848 12.172 -7.379 1 97.5 240 TRP B CA 1
ATOM 5137 C C . TRP B 1 240 ? 4.184 12.781 -6.953 1 97.5 240 TRP B C 1
ATOM 5139 O O . TRP B 1 240 ? 4.453 12.922 -5.758 1 97.5 240 TRP B O 1
ATOM 5149 N N . GLY B 1 241 ? 5.047 13.148 -7.887 1 96.75 241 GLY B N 1
ATOM 5150 C CA . GLY B 1 241 ? 6.27 13.867 -7.582 1 96.75 241 GLY B CA 1
ATOM 5151 C C . GLY B 1 241 ? 6.023 15.281 -7.086 1 96.75 241 GLY B C 1
ATOM 5152 O O . GLY B 1 241 ? 5.035 15.906 -7.465 1 96.75 241 GLY B O 1
ATOM 5153 N N . PHE B 1 242 ? 6.961 15.781 -6.355 1 98.31 242 PHE B N 1
ATOM 5154 C CA . PHE B 1 242 ? 6.805 17.062 -5.668 1 98.31 242 PHE B CA 1
ATOM 5155 C C . PHE B 1 242 ? 6.504 18.172 -6.664 1 98.31 242 PHE B C 1
ATOM 5157 O O . PHE B 1 242 ? 5.535 18.906 -6.496 1 98.31 242 PHE B O 1
ATOM 5164 N N . ALA B 1 243 ? 7.258 18.266 -7.727 1 97.94 243 ALA B N 1
ATOM 5165 C CA . ALA B 1 243 ? 7.07 19.328 -8.711 1 97.94 243 ALA B CA 1
ATOM 5166 C C . ALA B 1 243 ? 5.73 19.172 -9.43 1 97.94 243 ALA B C 1
ATOM 5168 O O . ALA B 1 243 ? 5.043 20.172 -9.68 1 97.94 243 ALA B O 1
ATOM 5169 N N . ASN B 1 244 ? 5.336 17.938 -9.789 1 97.94 244 ASN B N 1
ATOM 5170 C CA . ASN B 1 244 ? 4.039 17.703 -10.414 1 97.94 244 ASN B CA 1
ATOM 5171 C C . ASN B 1 244 ? 2.893 18.141 -9.516 1 97.94 244 ASN B C 1
ATOM 5173 O O . ASN B 1 244 ? 1.96 18.812 -9.977 1 97.94 244 ASN B O 1
ATOM 5177 N N . VAL B 1 245 ? 3.012 17.781 -8.258 1 98.44 245 VAL B N 1
ATOM 5178 C CA . VAL B 1 245 ? 1.961 18.062 -7.285 1 98.44 245 VAL B CA 1
ATOM 5179 C C . VAL B 1 245 ? 1.786 19.578 -7.141 1 98.44 245 VAL B C 1
ATOM 5181 O O . VAL B 1 245 ? 0.659 20.078 -7.09 1 98.44 245 VAL B O 1
ATOM 5184 N N . ILE B 1 246 ? 2.898 20.312 -7.109 1 98.56 246 ILE B N 1
ATOM 5185 C CA . ILE B 1 246 ? 2.83 21.766 -7.016 1 98.56 246 ILE B CA 1
ATOM 5186 C C . ILE B 1 246 ? 1.99 22.328 -8.164 1 98.56 246 ILE B C 1
ATOM 5188 O O . ILE B 1 246 ? 1.177 23.234 -7.969 1 98.56 246 ILE B O 1
ATOM 5192 N N . GLU B 1 247 ? 2.131 21.734 -9.32 1 98.19 247 GLU B N 1
ATOM 5193 C CA . GLU B 1 247 ? 1.436 22.219 -10.508 1 98.19 247 GLU B CA 1
ATOM 5194 C C . GLU B 1 247 ? -0.055 21.906 -10.445 1 98.19 247 GLU B C 1
ATOM 5196 O O . GLU B 1 247 ? -0.87 22.594 -11.062 1 98.19 247 GLU B O 1
ATOM 5201 N N . TRP B 1 248 ? -0.401 20.875 -9.688 1 98.38 248 TRP B N 1
ATOM 5202 C CA . TRP B 1 248 ? -1.784 20.406 -9.656 1 98.38 248 TRP B CA 1
ATOM 5203 C C . TRP B 1 248 ? -2.596 21.188 -8.633 1 98.38 248 TRP B C 1
ATOM 5205 O O . TRP B 1 248 ? -3.828 21.219 -8.695 1 98.38 248 TRP B O 1
ATOM 5215 N N . ILE B 1 249 ? -1.925 21.781 -7.625 1 98.56 249 ILE B N 1
ATOM 5216 C CA . ILE B 1 249 ? -2.613 22.516 -6.566 1 98.56 249 ILE B CA 1
ATOM 5217 C C . ILE B 1 249 ? -3.201 23.797 -7.129 1 98.56 249 ILE B C 1
ATOM 5219 O O . ILE B 1 249 ? -2.518 24.547 -7.84 1 98.56 249 ILE B O 1
ATOM 5223 N N . PRO B 1 250 ? -4.504 24.062 -6.844 1 98.12 250 PRO B N 1
ATOM 5224 C CA . PRO B 1 250 ? -5.082 25.328 -7.277 1 98.12 250 PRO B CA 1
ATOM 5225 C C . PRO B 1 250 ? -4.238 26.531 -6.855 1 98.12 250 PRO B C 1
ATOM 5227 O O . PRO B 1 250 ? -3.693 26.547 -5.746 1 98.12 250 PRO B O 1
ATOM 5230 N N . LYS B 1 251 ? -4.18 27.5 -7.723 1 98 251 LYS B N 1
ATOM 5231 C CA . LYS B 1 251 ? -3.32 28.656 -7.531 1 98 251 LYS B CA 1
ATOM 5232 C C . LYS B 1 251 ? -3.588 29.328 -6.184 1 98 251 LYS B C 1
ATOM 5234 O O . LYS B 1 251 ? -2.654 29.75 -5.496 1 98 251 LYS B O 1
ATOM 5239 N N . GLU B 1 252 ? -4.812 29.344 -5.777 1 97.75 252 GLU B N 1
ATOM 5240 C CA . GLU B 1 252 ? -5.219 30.062 -4.57 1 97.75 252 GLU B CA 1
ATOM 5241 C C . GLU B 1 252 ? -4.707 29.344 -3.316 1 97.75 252 GLU B C 1
ATOM 5243 O O . GLU B 1 252 ? -4.656 29.953 -2.238 1 97.75 252 GLU B O 1
ATOM 5248 N N . PHE B 1 253 ? -4.395 28.094 -3.451 1 98.19 253 PHE B N 1
ATOM 5249 C CA . PHE B 1 253 ? -3.984 27.312 -2.287 1 98.19 253 PHE B CA 1
ATOM 5250 C C . PHE B 1 253 ? -2.492 27.016 -2.336 1 98.19 253 PHE B C 1
ATOM 5252 O O . PHE B 1 253 ? -1.93 26.469 -1.379 1 98.19 253 PHE B O 1
ATOM 5259 N N . LYS B 1 254 ? -1.789 27.312 -3.414 1 98.25 254 LYS B N 1
ATOM 5260 C CA . LYS B 1 254 ? -0.423 26.875 -3.686 1 98.25 254 LYS B CA 1
ATOM 5261 C C . LYS B 1 254 ? 0.549 27.438 -2.65 1 98.25 254 LYS B C 1
ATOM 5263 O O . LYS B 1 254 ? 1.415 26.719 -2.15 1 98.25 254 LYS B O 1
ATOM 5268 N N . GLN B 1 255 ? 0.384 28.672 -2.35 1 98.5 255 GLN B N 1
ATOM 5269 C CA . GLN B 1 255 ? 1.311 29.297 -1.415 1 98.5 255 GLN B CA 1
ATOM 5270 C C . GLN B 1 255 ? 1.21 28.672 -0.03 1 98.5 255 GLN B C 1
ATOM 5272 O O . GLN B 1 255 ? 2.219 28.516 0.661 1 98.5 255 GLN B O 1
ATOM 5277 N N . ASP B 1 256 ? -0.034 28.359 0.424 1 98.75 256 ASP B N 1
ATOM 5278 C CA . ASP B 1 256 ? -0.212 27.688 1.704 1 98.75 256 ASP B CA 1
ATOM 5279 C C . ASP B 1 256 ? 0.551 26.359 1.735 1 98.75 256 ASP B C 1
ATOM 5281 O O . ASP B 1 256 ? 1.198 26.031 2.732 1 98.75 256 ASP B O 1
ATOM 5285 N N . PHE B 1 257 ? 0.507 25.703 0.612 1 98.81 257 PHE B N 1
ATOM 5286 C CA . PHE B 1 257 ? 1.208 24.438 0.5 1 98.81 257 PHE B CA 1
ATOM 5287 C C . PHE B 1 257 ? 2.717 24.641 0.57 1 98.81 257 PHE B C 1
ATOM 5289 O O . PHE B 1 257 ? 3.412 23.922 1.3 1 98.81 257 PHE B O 1
ATOM 5296 N N . LEU B 1 258 ? 3.191 25.547 -0.194 1 98.88 258 LEU B N 1
ATOM 5297 C CA . LEU B 1 258 ? 4.625 25.812 -0.222 1 98.88 258 LEU B CA 1
ATOM 5298 C C . LEU B 1 258 ? 5.121 26.266 1.147 1 98.88 258 LEU B C 1
ATOM 5300 O O . LEU B 1 258 ? 6.191 25.859 1.595 1 98.88 258 LEU B O 1
ATOM 5304 N N . ASP B 1 259 ? 4.328 27.094 1.859 1 98.88 259 ASP B N 1
ATOM 5305 C CA . ASP B 1 259 ? 4.672 27.516 3.213 1 98.88 259 ASP B CA 1
ATOM 5306 C C . ASP B 1 259 ? 4.75 26.328 4.16 1 98.88 259 ASP B C 1
ATOM 5308 O O . ASP B 1 259 ? 5.625 26.266 5.031 1 98.88 259 ASP B O 1
ATOM 5312 N N . MET B 1 260 ? 3.834 25.359 3.988 1 98.81 260 MET B N 1
ATOM 5313 C CA . MET B 1 260 ? 3.83 24.156 4.816 1 98.81 260 MET B CA 1
ATOM 5314 C C . MET B 1 260 ? 5.133 23.375 4.652 1 98.81 260 MET B C 1
ATOM 5316 O O . MET B 1 260 ? 5.711 22.906 5.637 1 98.81 260 MET B O 1
ATOM 5320 N N . ILE B 1 261 ? 5.586 23.297 3.396 1 98.81 261 ILE B N 1
ATOM 5321 C CA . ILE B 1 261 ? 6.801 22.547 3.1 1 98.81 261 ILE B CA 1
ATOM 5322 C C . ILE B 1 261 ? 7.988 23.172 3.824 1 98.81 261 ILE B C 1
ATOM 5324 O O . ILE B 1 261 ? 8.773 22.469 4.465 1 98.81 261 ILE B O 1
ATOM 5328 N N . VAL B 1 262 ? 8.117 24.469 3.764 1 98.88 262 VAL B N 1
ATOM 5329 C CA . VAL B 1 262 ? 9.227 25.172 4.414 1 98.88 262 VAL B CA 1
ATOM 5330 C C . VAL B 1 262 ? 9.07 25.078 5.93 1 98.88 262 VAL B C 1
ATOM 5332 O O . VAL B 1 262 ? 10.047 24.891 6.656 1 98.88 262 VAL B O 1
ATOM 5335 N N . PHE B 1 263 ? 7.859 25.219 6.422 1 98.88 263 PHE B N 1
ATOM 5336 C CA . PHE B 1 263 ? 7.562 25.094 7.844 1 98.88 263 PHE B CA 1
ATOM 5337 C C . PHE B 1 263 ? 7.961 23.719 8.359 1 98.88 263 PHE B C 1
ATOM 5339 O O . PHE B 1 263 ? 8.562 23.594 9.43 1 98.88 263 PHE B O 1
ATOM 5346 N N . ASP B 1 264 ? 7.633 22.641 7.559 1 98.69 264 ASP B N 1
ATOM 5347 C CA . ASP B 1 264 ? 7.977 21.281 7.938 1 98.69 264 ASP B CA 1
ATOM 5348 C C . ASP B 1 264 ? 9.484 21.125 8.102 1 98.69 264 ASP B C 1
ATOM 5350 O O . ASP B 1 264 ? 9.945 20.391 8.984 1 98.69 264 ASP B O 1
ATOM 5354 N N . TYR B 1 265 ? 10.227 21.812 7.246 1 98.56 265 TYR B N 1
ATOM 5355 C CA . TYR B 1 265 ? 11.68 21.812 7.383 1 98.56 265 TYR B CA 1
ATOM 5356 C C . TYR B 1 265 ? 12.117 22.516 8.664 1 98.56 265 TYR B C 1
ATOM 5358 O O . TYR B 1 265 ? 12.938 22 9.414 1 98.56 265 TYR B O 1
ATOM 5366 N N . ILE B 1 266 ? 11.539 23.656 8.922 1 98.81 266 ILE B N 1
ATOM 5367 C CA . ILE B 1 266 ? 11.906 24.469 10.078 1 98.81 266 ILE B CA 1
ATOM 5368 C C . ILE B 1 266 ? 11.688 23.688 11.359 1 98.81 266 ILE B C 1
ATOM 5370 O O . ILE B 1 266 ? 12.562 23.641 12.234 1 98.81 266 ILE B O 1
ATOM 5374 N N . ILE B 1 267 ? 10.547 22.984 11.406 1 98.69 267 ILE B N 1
ATOM 5375 C CA . ILE B 1 267 ? 10.234 22.297 12.656 1 98.69 267 ILE B CA 1
ATOM 5376 C C . ILE B 1 267 ? 10.656 20.828 12.562 1 98.69 267 ILE B C 1
ATOM 5378 O O . ILE B 1 267 ? 10.461 20.062 13.508 1 98.69 267 ILE B O 1
ATOM 5382 N N . GLU B 1 268 ? 11.133 20.391 11.43 1 97.94 268 GLU B N 1
ATOM 5383 C CA . GLU B 1 268 ? 11.523 19.016 11.164 1 97.94 268 GLU B CA 1
ATOM 5384 C C . GLU B 1 268 ? 10.367 18.047 11.406 1 97.94 268 GLU B C 1
ATOM 5386 O O . GLU B 1 268 ? 10.492 17.094 12.18 1 97.94 268 GLU B O 1
ATOM 5391 N N . ASN B 1 269 ? 9.281 18.375 10.742 1 97.62 269 ASN B N 1
ATOM 5392 C CA . ASN B 1 269 ? 8.133 17.484 10.82 1 97.62 269 ASN B CA 1
ATOM 5393 C C . ASN B 1 269 ? 8.391 16.172 10.086 1 97.62 269 ASN B C 1
ATOM 5395 O O . ASN B 1 269 ? 8.695 16.172 8.891 1 97.62 269 ASN B O 1
ATOM 5399 N N . ARG B 1 270 ? 8.195 15.07 10.766 1 94.5 270 ARG B N 1
ATOM 5400 C CA . ARG B 1 270 ? 8.539 13.781 10.195 1 94.5 270 ARG B CA 1
ATOM 5401 C C . ARG B 1 270 ? 7.289 12.984 9.836 1 94.5 270 ARG B C 1
ATOM 5403 O O . ARG B 1 270 ? 7.383 11.836 9.383 1 94.5 270 ARG B O 1
ATOM 5410 N N . ASP B 1 271 ? 6.117 13.539 10 1 94.88 271 ASP B N 1
ATOM 5411 C CA . ASP B 1 271 ? 4.898 12.758 9.82 1 94.88 271 ASP B CA 1
ATOM 5412 C C . ASP B 1 271 ? 3.902 13.492 8.922 1 94.88 271 ASP B C 1
ATOM 5414 O O . ASP B 1 271 ? 2.691 13.406 9.141 1 94.88 271 ASP B O 1
ATOM 5418 N N . ARG B 1 272 ? 4.402 14.289 8.039 1 97.62 272 ARG B N 1
ATOM 5419 C CA . ARG B 1 272 ? 3.549 14.992 7.086 1 97.62 272 ARG B CA 1
ATOM 5420 C C . ARG B 1 272 ? 3.139 14.078 5.938 1 97.62 272 ARG B C 1
ATOM 5422 O O . ARG B 1 272 ? 3.422 14.367 4.773 1 97.62 272 ARG B O 1
ATOM 5429 N N . HIS B 1 273 ? 2.5 12.984 6.246 1 96.44 273 HIS B N 1
ATOM 5430 C CA . HIS B 1 273 ? 1.999 12.102 5.195 1 96.44 273 HIS B CA 1
ATOM 5431 C C . HIS B 1 273 ? 0.739 12.672 4.551 1 96.44 273 HIS B C 1
ATOM 5433 O O . HIS B 1 273 ? 0.174 13.648 5.047 1 96.44 273 HIS B O 1
ATOM 5439 N N . LEU B 1 274 ? 0.237 12.125 3.555 1 97.69 274 LEU B N 1
ATOM 5440 C CA . LEU B 1 274 ? -0.781 12.672 2.664 1 97.69 274 LEU B CA 1
ATOM 5441 C C . LEU B 1 274 ? -2.127 12.766 3.373 1 97.69 274 LEU B C 1
ATOM 5443 O O . LEU B 1 274 ? -3.051 13.414 2.873 1 97.69 274 LEU B O 1
ATOM 5447 N N . GLY B 1 275 ? -2.23 12.203 4.543 1 96.88 275 GLY B N 1
ATOM 5448 C CA . GLY B 1 275 ? -3.432 12.305 5.359 1 96.88 275 GLY B CA 1
ATOM 5449 C C . GLY B 1 275 ? -3.387 13.453 6.348 1 96.88 275 GLY B C 1
ATOM 5450 O O . GLY B 1 275 ? -4.41 13.82 6.922 1 96.88 275 GLY B O 1
ATOM 5451 N N . ASN B 1 276 ? -2.252 14.109 6.496 1 97.12 276 ASN B N 1
ATOM 5452 C CA . ASN B 1 276 ? -2.055 15.086 7.566 1 97.12 276 ASN B CA 1
ATOM 5453 C C . ASN B 1 276 ? -2.082 16.516 7.035 1 97.12 276 ASN B C 1
ATOM 5455 O O . ASN B 1 276 ? -1.655 17.438 7.719 1 97.12 276 ASN B O 1
ATOM 5459 N N . PHE B 1 277 ? -2.469 16.672 5.852 1 98.38 277 PHE B N 1
ATOM 5460 C CA . PHE B 1 277 ? -2.758 17.984 5.262 1 98.38 277 PHE B CA 1
ATOM 5461 C C . PHE B 1 277 ? -3.746 17.844 4.109 1 98.38 277 PHE B C 1
ATOM 5463 O O . PHE B 1 277 ? -4.008 16.734 3.635 1 98.38 277 PHE B O 1
ATOM 5470 N N . GLY B 1 278 ? -4.305 18.938 3.729 1 98.62 278 GLY B N 1
ATOM 5471 C CA . GLY B 1 278 ? -5.309 18.891 2.676 1 98.62 278 GLY B CA 1
ATOM 5472 C C . GLY B 1 278 ? -6.141 20.156 2.594 1 98.62 278 GLY B C 1
ATOM 5473 O O . GLY B 1 278 ? -5.609 21.266 2.68 1 98.62 278 GLY B O 1
ATOM 5474 N N . PHE B 1 279 ? -7.426 19.969 2.424 1 98.88 279 PHE B N 1
ATOM 5475 C CA . PHE B 1 279 ? -8.281 21.109 2.146 1 98.88 279 PHE B CA 1
ATOM 5476 C C . PHE B 1 279 ? -9.523 21.094 3.035 1 98.88 279 PHE B C 1
ATOM 5478 O O . PHE B 1 279 ? -9.969 20.031 3.465 1 98.88 279 PHE B O 1
ATOM 5485 N N . ILE B 1 280 ? -10 22.25 3.311 1 98.81 280 ILE B N 1
ATOM 5486 C CA . ILE B 1 280 ? -11.375 22.375 3.779 1 98.81 280 ILE B CA 1
ATOM 5487 C C . ILE B 1 280 ? -12.336 22.266 2.6 1 98.81 280 ILE B C 1
ATOM 5489 O O . ILE B 1 280 ? -12.102 22.844 1.539 1 98.81 280 ILE B O 1
ATOM 5493 N N . ILE B 1 281 ? -13.344 21.484 2.762 1 98.56 281 ILE B N 1
ATOM 5494 C CA . ILE B 1 281 ? -14.305 21.297 1.68 1 98.56 281 ILE B CA 1
ATOM 5495 C C . ILE B 1 281 ? -15.703 21.656 2.166 1 98.56 281 ILE B C 1
ATOM 5497 O O . ILE B 1 281 ? -15.992 21.578 3.365 1 98.56 281 ILE B O 1
ATOM 5501 N N . ASP B 1 282 ? -16.531 22 1.229 1 98.56 282 ASP B N 1
ATOM 5502 C CA . ASP B 1 282 ? -17.953 22.219 1.503 1 98.56 282 ASP B CA 1
ATOM 5503 C C . ASP B 1 282 ? -18.688 20.875 1.611 1 98.56 282 ASP B C 1
ATOM 5505 O O . ASP B 1 282 ? -18.75 20.109 0.645 1 98.56 282 ASP B O 1
ATOM 5509 N N . ASN B 1 283 ? -19.297 20.578 2.74 1 98 283 ASN B N 1
ATOM 5510 C CA . ASN B 1 283 ? -19.922 19.281 2.979 1 98 283 ASN B CA 1
ATOM 5511 C C . ASN B 1 283 ? -21.203 19.125 2.158 1 98 283 ASN B C 1
ATOM 5513 O O . ASN B 1 283 ? -21.703 18 2.014 1 98 283 ASN B O 1
ATOM 5517 N N . ASN B 1 284 ? -21.734 20.203 1.633 1 97.06 284 ASN B N 1
ATOM 5518 C CA . ASN B 1 284 ? -22.953 20.141 0.839 1 97.06 284 ASN B CA 1
ATOM 5519 C C . ASN B 1 284 ? -22.656 19.891 -0.638 1 97.06 284 ASN B C 1
ATOM 5521 O O . ASN B 1 284 ? -23.375 19.172 -1.316 1 97.06 284 ASN B O 1
ATOM 5525 N N . THR B 1 285 ? -21.531 20.453 -1.141 1 96.56 285 THR B N 1
ATOM 5526 C CA . THR B 1 285 ? -21.25 20.422 -2.572 1 96.56 285 THR B CA 1
ATOM 5527 C C . THR B 1 285 ? -19.969 19.625 -2.859 1 96.56 285 THR B C 1
ATOM 5529 O O . THR B 1 285 ? -19.703 19.266 -4.004 1 96.56 285 THR B O 1
ATOM 5532 N N . GLN B 1 286 ? -19.141 19.469 -1.863 1 97.38 286 GLN B N 1
ATOM 5533 C CA . GLN B 1 286 ? -17.844 18.781 -1.954 1 97.38 286 GLN B CA 1
ATOM 5534 C C . GLN B 1 286 ? -16.844 19.609 -2.75 1 97.38 286 GLN B C 1
ATOM 5536 O O . GLN B 1 286 ? -15.906 19.062 -3.336 1 97.38 286 GLN B O 1
ATOM 5541 N N . GLU B 1 287 ? -17.047 20.953 -2.836 1 97.81 287 GLU B N 1
ATOM 5542 C CA . GLU B 1 287 ? -16.078 21.859 -3.459 1 97.81 287 GLU B CA 1
ATOM 5543 C C . GLU B 1 287 ? -14.984 22.266 -2.48 1 97.81 287 GLU B C 1
ATOM 5545 O O . GLU B 1 287 ? -15.234 22.391 -1.28 1 97.81 287 GLU B O 1
ATOM 5550 N N . LEU B 1 288 ? -13.805 22.469 -3.012 1 98.31 288 LEU B N 1
ATOM 5551 C CA . LEU B 1 288 ? -12.695 22.938 -2.184 1 98.31 288 LEU B CA 1
ATOM 5552 C C . LEU B 1 288 ? -12.93 24.391 -1.753 1 98.31 288 LEU B C 1
ATOM 5554 O O . LEU B 1 288 ? -13.312 25.234 -2.568 1 98.31 288 LEU B O 1
ATOM 5558 N N . LEU B 1 289 ? -12.711 24.641 -0.481 1 98.62 289 LEU B N 1
ATOM 5559 C CA . LEU B 1 289 ? -12.945 26 0.033 1 98.62 289 LEU B CA 1
ATOM 5560 C C . LEU B 1 289 ? -11.625 26.688 0.354 1 98.62 289 LEU B C 1
ATOM 5562 O O . LEU B 1 289 ? -11.453 27.875 0.072 1 98.62 289 LEU B O 1
ATOM 5566 N N . SER B 1 290 ? -10.688 26 0.938 1 98.5 290 SER B N 1
ATOM 5567 C CA . SER B 1 290 ? -9.391 26.547 1.327 1 98.5 290 SER B CA 1
ATOM 5568 C C . SER B 1 290 ? -8.406 25.438 1.667 1 98.5 290 SER B C 1
ATOM 5570 O O . SER B 1 290 ? -8.781 24.266 1.755 1 98.5 290 SER B O 1
ATOM 5572 N N . PHE B 1 291 ? -7.145 25.812 1.729 1 98.69 291 PHE B N 1
ATOM 5573 C CA . PHE B 1 291 ? -6.172 24.922 2.346 1 98.69 291 PHE B CA 1
ATOM 5574 C C . PHE B 1 291 ? -6.473 24.734 3.828 1 98.69 291 PHE B C 1
ATOM 5576 O O . PHE B 1 291 ? -6.82 25.688 4.52 1 98.69 291 PHE B O 1
ATOM 5583 N N . ALA B 1 292 ? -6.492 23.531 4.309 1 98.81 292 ALA B N 1
ATOM 5584 C CA . ALA B 1 292 ? -6.82 23.25 5.703 1 98.81 292 ALA B CA 1
ATOM 5585 C C . ALA B 1 292 ? -5.758 23.828 6.641 1 98.81 292 ALA B C 1
ATOM 5587 O O . ALA B 1 292 ? -4.594 23.969 6.258 1 98.81 292 ALA B O 1
ATOM 5588 N N . PRO B 1 293 ? -6.16 24.203 7.867 1 98.75 293 PRO B N 1
ATOM 5589 C CA . PRO B 1 293 ? -5.121 24.562 8.828 1 98.75 293 PRO B CA 1
ATOM 5590 C C . PRO B 1 293 ? -4.125 23.438 9.078 1 98.75 293 PRO B C 1
ATOM 5592 O O . PRO B 1 293 ? -4.496 22.25 9.023 1 98.75 293 PRO B O 1
ATOM 5595 N N . LEU B 1 294 ? -2.883 23.781 9.273 1 98.69 294 LEU B N 1
ATOM 5596 C CA . LEU B 1 294 ? -1.876 22.781 9.594 1 98.69 294 LEU B CA 1
ATOM 5597 C C . LEU B 1 294 ? -2.154 22.141 10.953 1 98.69 294 LEU B C 1
ATOM 5599 O O . LEU B 1 294 ? -2.479 22.844 11.914 1 98.69 294 LEU B O 1
ATOM 5603 N N . PHE B 1 295 ? -2.127 20.844 10.984 1 98 295 PHE B N 1
ATOM 5604 C CA . PHE B 1 295 ? -2.385 20.078 12.203 1 98 295 PHE B CA 1
ATOM 5605 C C . PHE B 1 295 ? -1.464 18.875 12.289 1 98 295 PHE B C 1
ATOM 5607 O O . PHE B 1 295 ? -0.744 18.562 11.344 1 98 295 PHE B O 1
ATOM 5614 N N . ASP B 1 296 ? -1.458 18.266 13.383 1 95.69 296 ASP B N 1
ATOM 5615 C CA . ASP B 1 296 ? -0.759 17 13.625 1 95.69 296 ASP B CA 1
ATOM 5616 C C . ASP B 1 296 ? 0.745 17.156 13.406 1 95.69 296 ASP B C 1
ATOM 5618 O O . ASP B 1 296 ? 1.342 16.453 12.602 1 95.69 296 ASP B O 1
ATOM 5622 N N . GLN B 1 297 ? 1.321 18 14.219 1 95.38 297 GLN B N 1
ATOM 5623 C CA . GLN B 1 297 ? 2.758 18.25 14.141 1 95.38 297 GLN B CA 1
ATOM 5624 C C . GLN B 1 297 ? 3.48 17.703 15.367 1 95.38 297 GLN B C 1
ATOM 5626 O O . GLN B 1 297 ? 4.508 18.25 15.781 1 95.38 297 GLN B O 1
ATOM 5631 N N . GLY B 1 298 ? 2.92 16.734 15.969 1 94.62 298 GLY B N 1
ATOM 5632 C CA . GLY B 1 298 ? 3.479 16.203 17.203 1 94.62 298 GLY B CA 1
ATOM 5633 C C . GLY B 1 298 ? 4.824 15.523 17 1 94.62 298 GLY B C 1
ATOM 5634 O O . GLY B 1 298 ? 5.633 15.461 17.922 1 94.62 298 GLY B O 1
ATOM 5635 N N . TYR B 1 299 ? 5.035 15.008 15.812 1 94.62 299 TYR B N 1
ATOM 5636 C CA . TYR B 1 299 ? 6.305 14.359 15.5 1 94.62 299 TYR B CA 1
ATOM 5637 C C . TYR B 1 299 ? 7.266 15.328 14.82 1 94.62 299 TYR B C 1
ATOM 5639 O O . TYR B 1 299 ? 7.801 15.031 13.75 1 94.62 299 TYR B O 1
ATOM 5647 N N . SER B 1 300 ? 7.441 16.438 15.461 1 96.94 300 SER B N 1
ATOM 5648 C CA . SER B 1 300 ? 8.367 17.484 15.023 1 96.94 300 SER B CA 1
ATOM 5649 C C . SER B 1 300 ? 9.242 17.969 16.172 1 96.94 300 SER B C 1
ATOM 5651 O O . SER B 1 300 ? 9.195 17.406 17.266 1 96.94 300 SER B O 1
ATOM 5653 N N . LEU B 1 301 ? 10.125 18.859 15.891 1 98.06 301 LEU B N 1
ATOM 5654 C CA . LEU B 1 301 ? 10.969 19.516 16.875 1 98.06 301 LEU B CA 1
ATOM 5655 C C . LEU B 1 301 ? 11.766 18.5 17.688 1 98.06 301 LEU B C 1
ATOM 5657 O O . LEU B 1 301 ? 11.953 18.672 18.891 1 98.06 301 LEU B O 1
ATOM 5661 N N . MET B 1 302 ? 12.031 17.391 17.031 1 96.06 302 MET B N 1
ATOM 5662 C CA . MET B 1 302 ? 12.828 16.328 17.625 1 96.06 302 MET B CA 1
ATOM 5663 C C . MET B 1 302 ? 12.203 15.836 18.922 1 96.06 302 MET B C 1
ATOM 5665 O O . MET B 1 302 ? 12.883 15.719 19.953 1 96.06 302 MET B O 1
ATOM 5669 N N . ALA B 1 303 ? 10.953 15.555 18.844 1 93.94 303 ALA B N 1
ATOM 5670 C CA . ALA B 1 303 ? 10.156 15.141 20 1 93.94 303 ALA B CA 1
ATOM 5671 C C . ALA B 1 303 ? 10.695 13.844 20.609 1 93.94 303 ALA B C 1
ATOM 5673 O O . ALA B 1 303 ? 10.453 13.555 21.781 1 93.94 303 ALA B O 1
ATOM 5674 N N . ASN B 1 304 ? 11.438 13.039 19.859 1 91.38 304 ASN B N 1
ATOM 5675 C CA . ASN B 1 304 ? 11.984 11.781 20.359 1 91.38 304 ASN B CA 1
ATOM 5676 C C . ASN B 1 304 ? 13.461 11.914 20.734 1 91.38 304 ASN B C 1
ATOM 5678 O O . ASN B 1 304 ? 14.148 10.914 20.938 1 91.38 304 ASN B O 1
ATOM 5682 N N . ALA B 1 305 ? 13.906 13.086 20.844 1 91 305 ALA B N 1
ATOM 5683 C CA . ALA B 1 305 ? 15.328 13.312 21.094 1 91 305 ALA B CA 1
ATOM 5684 C C . ALA B 1 305 ? 15.633 13.312 22.578 1 91 305 ALA B C 1
ATOM 5686 O O . ALA B 1 305 ? 14.773 13.656 23.391 1 91 305 ALA B O 1
ATOM 5687 N N . LEU B 1 306 ? 16.812 12.906 22.891 1 92.62 306 LEU B N 1
ATOM 5688 C CA . LEU B 1 306 ? 17.422 13.211 24.172 1 92.62 306 LEU B CA 1
ATOM 5689 C C . LEU B 1 306 ? 18.25 14.492 24.094 1 92.62 306 LEU B C 1
ATOM 5691 O O . LEU B 1 306 ? 18.484 15.016 23 1 92.62 306 LEU B O 1
ATOM 5695 N N . GLU B 1 307 ? 18.562 14.945 25.234 1 93.44 307 GLU B N 1
ATOM 5696 C CA . GLU B 1 307 ? 19.266 16.219 25.297 1 93.44 307 GLU B CA 1
ATOM 5697 C C . GLU B 1 307 ? 20.5 16.219 24.406 1 93.44 307 GLU B C 1
ATOM 5699 O O . GLU B 1 307 ? 20.75 17.172 23.656 1 93.44 307 GLU B O 1
ATOM 5704 N N . GLU B 1 308 ? 21.203 15.094 24.312 1 94.06 308 GLU B N 1
ATOM 5705 C CA . GLU B 1 308 ? 22.453 14.984 23.578 1 94.06 308 GLU B CA 1
ATOM 5706 C C . GLU B 1 308 ? 22.219 14.984 22.062 1 94.06 308 GLU B C 1
ATOM 5708 O O . GLU B 1 308 ? 23.125 15.281 21.297 1 94.06 308 GLU B O 1
ATOM 5713 N N . ASP B 1 309 ? 21 14.695 21.672 1 93.88 309 ASP B N 1
ATOM 5714 C CA . ASP B 1 309 ? 20.688 14.617 20.25 1 93.88 309 ASP B CA 1
ATOM 5715 C C . ASP B 1 309 ? 20.734 16 19.594 1 93.88 309 ASP B C 1
ATOM 5717 O O . ASP B 1 309 ? 20.938 16.109 18.391 1 93.88 309 ASP B O 1
ATOM 5721 N N . PHE B 1 310 ? 20.641 17.047 20.375 1 95.94 310 PHE B N 1
ATOM 5722 C CA . PHE B 1 310 ? 20.672 18.406 19.844 1 95.94 310 PHE B CA 1
ATOM 5723 C C . PHE B 1 310 ? 22.109 18.859 19.578 1 95.94 310 PHE B C 1
ATOM 5725 O O . PHE B 1 310 ? 22.328 19.922 19.016 1 95.94 310 PHE B O 1
ATOM 5732 N N . ASN B 1 311 ? 23.062 17.953 19.922 1 95.25 311 ASN B N 1
ATOM 5733 C CA . ASN B 1 311 ? 24.469 18.281 19.703 1 95.25 311 ASN B CA 1
ATOM 5734 C C . ASN B 1 311 ? 24.938 17.797 18.328 1 95.25 311 ASN B C 1
ATOM 5736 O O . ASN B 1 311 ? 26.047 18.141 17.906 1 95.25 311 ASN B O 1
ATOM 5740 N N . LYS B 1 312 ? 24.156 17.141 17.656 1 94 312 LYS B N 1
ATOM 5741 C CA . LYS B 1 312 ? 24.531 16.688 16.328 1 94 312 LYS B CA 1
ATOM 5742 C C . LYS B 1 312 ? 24.594 17.859 15.344 1 94 312 LYS B C 1
ATOM 5744 O O . LYS B 1 312 ? 24.266 18.984 15.703 1 94 312 LYS B O 1
ATOM 5749 N N . ASP B 1 313 ? 25.078 17.578 14.164 1 95.5 313 ASP B N 1
ATOM 5750 C CA . ASP B 1 313 ? 25.094 18.609 13.125 1 95.5 313 ASP B CA 1
ATOM 5751 C C . ASP B 1 313 ? 23.688 18.891 12.617 1 95.5 313 ASP B C 1
ATOM 5753 O O . ASP B 1 313 ? 23.219 18.25 11.672 1 95.5 313 ASP B O 1
ATOM 5757 N N . LEU B 1 314 ? 23.047 19.875 13.18 1 96.62 314 LEU B N 1
ATOM 5758 C CA . LEU B 1 314 ? 21.656 20.203 12.898 1 96.62 314 LEU B CA 1
ATOM 5759 C C . LEU B 1 314 ? 21.516 20.844 11.516 1 96.62 314 LEU B C 1
ATOM 5761 O O . LEU B 1 314 ? 20.406 20.891 10.961 1 96.62 314 LEU B O 1
ATOM 5765 N N . LYS B 1 315 ? 22.625 21.312 10.938 1 95.38 315 LYS B N 1
ATOM 5766 C CA . LYS B 1 315 ? 22.594 21.859 9.586 1 95.38 315 LYS B CA 1
ATOM 5767 C C . LYS B 1 315 ? 22.359 20.75 8.555 1 95.38 315 LYS B C 1
ATOM 5769 O O . LYS B 1 315 ? 21.609 20.953 7.594 1 95.38 315 LYS B O 1
ATOM 5774 N N . GLU B 1 316 ? 22.922 19.625 8.867 1 93.94 316 GLU B N 1
ATOM 5775 C CA . GLU B 1 316 ? 22.828 18.5 7.938 1 93.94 316 GLU B CA 1
ATOM 5776 C C . GLU B 1 316 ? 21.656 17.578 8.305 1 93.94 316 GLU B C 1
ATOM 5778 O O . GLU B 1 316 ? 21.172 16.828 7.465 1 93.94 316 GLU B O 1
ATOM 5783 N N . TYR B 1 317 ? 21.234 17.734 9.484 1 95.19 317 TYR B N 1
ATOM 5784 C CA . TYR B 1 317 ? 20.172 16.859 9.969 1 95.19 317 TYR B CA 1
ATOM 5785 C C . TYR B 1 317 ? 18.844 17.172 9.281 1 95.19 317 TYR B C 1
ATOM 5787 O O . TYR B 1 317 ? 18.328 18.281 9.391 1 95.19 317 TYR B O 1
ATOM 5795 N N . SER B 1 318 ? 18.297 16.219 8.539 1 95.56 318 SER B N 1
ATOM 5796 C CA . SER B 1 318 ? 17 16.328 7.891 1 95.56 318 SER B CA 1
ATOM 5797 C C . SER B 1 318 ? 16.406 14.961 7.605 1 95.56 318 SER B C 1
ATOM 5799 O O . SER B 1 318 ? 17.078 14.078 7.066 1 95.56 318 SER B O 1
ATOM 5801 N N . GLU B 1 319 ? 15.18 14.836 8.008 1 93 319 GLU B N 1
ATOM 5802 C CA . GLU B 1 319 ? 14.492 13.57 7.789 1 93 319 GLU B CA 1
ATOM 5803 C C . GLU B 1 319 ? 13.734 13.578 6.461 1 93 319 GLU B C 1
ATOM 5805 O O . GLU B 1 319 ? 13.477 14.641 5.891 1 93 319 GLU B O 1
ATOM 5810 N N . SER B 1 320 ? 13.422 12.344 6.027 1 92.56 320 SER B N 1
ATOM 5811 C CA . SER B 1 320 ? 12.641 12.195 4.805 1 92.56 320 SER B CA 1
ATOM 5812 C C . SER B 1 320 ? 11.211 12.688 5.004 1 92.56 320 SER B C 1
ATOM 5814 O O . SER B 1 320 ? 10.594 12.438 6.043 1 92.56 320 SER B O 1
ATOM 5816 N N . HIS B 1 321 ? 10.781 13.438 4.031 1 94.94 321 HIS B N 1
ATOM 5817 C CA . HIS B 1 321 ? 9.383 13.844 4.035 1 94.94 321 HIS B CA 1
ATOM 5818 C C . HIS B 1 321 ? 8.461 12.672 3.688 1 94.94 321 HIS B C 1
ATOM 5820 O O . HIS B 1 321 ? 8.648 12.016 2.662 1 94.94 321 HIS B O 1
ATOM 5826 N N . PRO B 1 322 ? 7.508 12.391 4.48 1 93.75 322 PRO B N 1
ATOM 5827 C CA . PRO B 1 322 ? 6.719 11.172 4.289 1 93.75 322 PRO B CA 1
ATOM 5828 C C . PRO B 1 322 ? 5.895 11.203 3.004 1 93.75 322 PRO B C 1
ATOM 5830 O O . PRO B 1 322 ? 5.531 10.141 2.48 1 93.75 322 PRO B O 1
ATOM 5833 N N . SER B 1 323 ? 5.57 12.328 2.492 1 96 323 SER B N 1
ATOM 5834 C CA . SER B 1 323 ? 4.707 12.43 1.318 1 96 323 SER B CA 1
ATOM 5835 C C . SER B 1 323 ? 5.523 12.422 0.03 1 96 323 SER B C 1
ATOM 5837 O O . SER B 1 323 ? 5.012 12.062 -1.033 1 96 323 SER B O 1
ATOM 5839 N N . PHE B 1 324 ? 6.785 12.93 0.324 1 93.5 324 PHE B N 1
ATOM 5840 C CA . PHE B 1 324 ? 7.621 13.086 -0.861 1 93.5 324 PHE B CA 1
ATOM 5841 C C . PHE B 1 324 ? 8.977 12.414 -0.666 1 93.5 324 PHE B C 1
ATOM 5843 O O . PHE B 1 324 ? 9.375 12.133 0.465 1 93.5 324 PHE B O 1
ATOM 5850 N N . VAL B 1 325 ? 9.484 11.516 -1.345 1 85.88 325 VAL B N 1
ATOM 5851 C CA . VAL B 1 325 ? 10.641 10.633 -1.35 1 85.88 325 VAL B CA 1
ATOM 5852 C C . VAL B 1 325 ? 11.883 11.383 -0.864 1 85.88 325 VAL B C 1
ATOM 5854 O O . VAL B 1 325 ? 12.758 10.805 -0.218 1 85.88 325 VAL B O 1
ATOM 5857 N N . LEU B 1 326 ? 11.93 12.68 -0.858 1 93.56 326 LEU B N 1
ATOM 5858 C CA . LEU B 1 326 ? 13.109 13.484 -0.554 1 93.56 326 LEU B CA 1
ATOM 5859 C C . LEU B 1 326 ? 13.07 13.977 0.89 1 93.56 326 LEU B C 1
ATOM 5861 O O . LEU B 1 326 ? 12.039 13.875 1.56 1 93.56 326 LEU B O 1
ATOM 5865 N N . GLU B 1 327 ? 14.203 14.477 1.337 1 95.94 327 GLU B N 1
ATOM 5866 C CA . GLU B 1 327 ? 14.297 15.023 2.689 1 95.94 327 GLU B CA 1
ATOM 5867 C C . GLU B 1 327 ? 13.609 16.375 2.791 1 95.94 327 GLU B C 1
ATOM 5869 O O . GLU B 1 327 ? 13.5 17.094 1.797 1 95.94 327 GLU B O 1
ATOM 5874 N N . ASN B 1 328 ? 13.25 16.734 3.998 1 97.69 328 ASN B N 1
ATOM 5875 C CA . ASN B 1 328 ? 12.648 18.031 4.262 1 97.69 328 ASN B CA 1
ATOM 5876 C C . ASN B 1 328 ? 13.531 19.172 3.744 1 97.69 328 ASN B C 1
ATOM 5878 O O . ASN B 1 328 ? 13.031 20.125 3.141 1 97.69 328 ASN B O 1
ATOM 5882 N N . LYS B 1 329 ? 14.844 19.031 3.938 1 97.69 329 LYS B N 1
ATOM 5883 C CA . LYS B 1 329 ? 15.781 20.078 3.572 1 97.69 329 LYS B CA 1
ATOM 5884 C C . LYS B 1 329 ? 15.789 20.312 2.064 1 97.69 329 LYS B C 1
ATOM 5886 O O . LYS B 1 329 ? 15.828 21.469 1.608 1 97.69 329 LYS B O 1
ATOM 5891 N N . ASP B 1 330 ? 15.703 19.266 1.271 1 97.31 330 ASP B N 1
ATOM 5892 C CA . ASP B 1 330 ? 15.758 19.375 -0.184 1 97.31 330 ASP B CA 1
ATOM 5893 C C . ASP B 1 330 ? 14.477 19.984 -0.737 1 97.31 330 ASP B C 1
ATOM 5895 O O . ASP B 1 330 ? 14.523 20.828 -1.642 1 97.31 330 ASP B O 1
ATOM 5899 N N . LEU B 1 331 ? 13.383 19.609 -0.225 1 98.38 331 LEU B N 1
ATOM 5900 C CA . LEU B 1 331 ? 12.102 20.172 -0.651 1 98.38 331 LEU B CA 1
ATOM 5901 C C . LEU B 1 331 ? 12.016 21.641 -0.291 1 98.38 331 LEU B C 1
ATOM 5903 O O . LEU B 1 331 ? 11.594 22.469 -1.112 1 98.38 331 LEU B O 1
ATOM 5907 N N . ALA B 1 332 ? 12.406 21.938 0.965 1 98.56 332 ALA B N 1
ATOM 5908 C CA . ALA B 1 332 ? 12.391 23.328 1.407 1 98.56 332 ALA B CA 1
ATOM 5909 C C . ALA B 1 332 ? 13.297 24.188 0.531 1 98.56 332 ALA B C 1
ATOM 5911 O O . ALA B 1 332 ? 12.922 25.297 0.13 1 98.56 332 ALA B O 1
ATOM 5912 N N . LYS B 1 333 ? 14.508 23.688 0.261 1 98.5 333 LYS B N 1
ATOM 5913 C CA . LYS B 1 333 ? 15.43 24.422 -0.587 1 98.5 333 LYS B CA 1
ATOM 5914 C C . LYS B 1 333 ? 14.812 24.734 -1.945 1 98.5 333 LYS B C 1
ATOM 5916 O O . LYS B 1 333 ? 14.922 25.844 -2.447 1 98.5 333 LYS B O 1
ATOM 5921 N N . TYR B 1 334 ? 14.164 23.75 -2.523 1 98.44 334 TYR B N 1
ATOM 5922 C CA . TYR B 1 334 ? 13.5 23.906 -3.812 1 98.44 334 TYR B CA 1
ATOM 5923 C C . TYR B 1 334 ? 12.477 25.031 -3.766 1 98.44 334 TYR B C 1
ATOM 5925 O O . TYR B 1 334 ? 12.391 25.844 -4.695 1 98.44 334 TYR B O 1
ATOM 5933 N N . VAL B 1 335 ? 11.75 25.125 -2.66 1 98.81 335 VAL B N 1
ATOM 5934 C CA . VAL B 1 335 ? 10.695 26.125 -2.498 1 98.81 335 VAL B CA 1
ATOM 5935 C C . VAL B 1 335 ? 11.32 27.484 -2.217 1 98.81 335 VAL B C 1
ATOM 5937 O O . VAL B 1 335 ? 10.938 28.484 -2.826 1 98.81 335 VAL B O 1
ATOM 5940 N N . ILE B 1 336 ? 12.289 27.547 -1.352 1 98.81 336 ILE B N 1
ATOM 5941 C CA . ILE B 1 336 ? 12.906 28.797 -0.897 1 98.81 336 ILE B CA 1
ATOM 5942 C C . ILE B 1 336 ? 13.594 29.484 -2.07 1 98.81 336 ILE B C 1
ATOM 5944 O O . ILE B 1 336 ? 13.516 30.703 -2.213 1 98.81 336 ILE B O 1
ATOM 5948 N N . GLU B 1 337 ? 14.25 28.703 -2.91 1 98.56 337 GLU B N 1
ATOM 5949 C CA . GLU B 1 337 ? 14.961 29.25 -4.059 1 98.56 337 GLU B CA 1
ATOM 5950 C C . GLU B 1 337 ? 14.016 30.016 -4.984 1 98.56 337 GLU B C 1
ATOM 5952 O O . GLU B 1 337 ? 14.438 30.906 -5.715 1 98.56 337 GLU B O 1
ATOM 5957 N N . ARG B 1 338 ? 12.789 29.766 -4.922 1 97.44 338 ARG B N 1
ATOM 5958 C CA . ARG B 1 338 ? 11.812 30.359 -5.832 1 97.44 338 ARG B CA 1
ATOM 5959 C C . ARG B 1 338 ? 11.148 31.578 -5.207 1 97.44 338 ARG B C 1
ATOM 5961 O O . ARG B 1 338 ? 10.492 32.344 -5.902 1 97.44 338 ARG B O 1
ATOM 5968 N N . ASN B 1 339 ? 11.258 31.75 -3.918 1 97.94 339 ASN B N 1
ATOM 5969 C CA . ASN B 1 339 ? 10.758 32.906 -3.203 1 97.94 339 ASN B CA 1
ATOM 5970 C C . ASN B 1 339 ? 11.602 33.219 -1.967 1 97.94 339 ASN B C 1
ATOM 5972 O O . ASN B 1 339 ? 11.109 33.125 -0.84 1 97.94 339 ASN B O 1
ATOM 5976 N N . LYS B 1 340 ? 12.812 33.594 -2.125 1 98.31 340 LYS B N 1
ATOM 5977 C CA . LYS B 1 340 ? 13.797 33.812 -1.063 1 98.31 340 LYS B CA 1
ATOM 5978 C C . LYS B 1 340 ? 13.328 34.906 -0.087 1 98.31 340 LYS B C 1
ATOM 5980 O O . LYS B 1 340 ? 13.492 34.75 1.126 1 98.31 340 LYS B O 1
ATOM 5985 N N . GLN B 1 341 ? 12.789 35.938 -0.614 1 98.19 341 GLN B N 1
ATOM 5986 C CA . GLN B 1 341 ? 12.383 37.062 0.213 1 98.19 341 GLN B CA 1
ATOM 5987 C C . GLN B 1 341 ? 11.352 36.656 1.256 1 98.19 341 GLN B C 1
ATOM 5989 O O . GLN B 1 341 ? 11.461 37 2.428 1 98.19 341 GLN B O 1
ATOM 5994 N N . ARG B 1 342 ? 10.406 35.875 0.857 1 98.38 342 ARG B N 1
ATOM 5995 C CA . ARG B 1 342 ? 9.344 35.438 1.759 1 98.38 342 ARG B CA 1
ATOM 5996 C C . ARG B 1 342 ? 9.914 34.656 2.934 1 98.38 342 ARG B C 1
ATOM 5998 O O . ARG B 1 342 ? 9.578 34.906 4.09 1 98.38 342 ARG B O 1
ATOM 6005 N N . TYR B 1 343 ? 10.812 33.812 2.658 1 98.75 343 TYR B N 1
ATOM 6006 C CA . TYR B 1 343 ? 11.227 32.875 3.705 1 98.75 343 TYR B CA 1
ATOM 6007 C C . TYR B 1 343 ? 12.375 33.469 4.523 1 98.75 343 TYR B C 1
ATOM 6009 O O . TYR B 1 343 ? 12.633 33.031 5.645 1 98.75 343 TYR B O 1
ATOM 6017 N N . LYS B 1 344 ? 13.047 34.438 3.957 1 98.38 344 LYS B N 1
ATOM 6018 C CA . LYS B 1 344 ? 13.898 35.25 4.812 1 98.38 344 LYS B CA 1
ATOM 6019 C C . LYS B 1 344 ? 13.07 36.031 5.832 1 98.38 344 LYS B C 1
ATOM 6021 O O . LYS B 1 344 ? 13.523 36.281 6.953 1 98.38 344 LYS B O 1
ATOM 6026 N N . GLY B 1 345 ? 11.875 36.375 5.371 1 98.56 345 GLY B N 1
ATOM 6027 C CA . GLY B 1 345 ? 10.93 36.969 6.312 1 98.56 345 GLY B CA 1
ATOM 6028 C C . GLY B 1 345 ? 10.578 36.031 7.461 1 98.56 345 GLY B C 1
ATOM 6029 O O . GLY B 1 345 ? 10.461 36.469 8.609 1 98.56 345 GLY B O 1
ATOM 6030 N N . PHE B 1 346 ? 10.406 34.719 7.176 1 98.75 346 PHE B N 1
ATOM 6031 C CA . PHE B 1 346 ? 10.188 33.75 8.227 1 98.75 346 PHE B CA 1
ATOM 6032 C C . PHE B 1 346 ? 11.32 33.781 9.25 1 98.75 346 PHE B C 1
ATOM 6034 O O . PHE B 1 346 ? 11.062 33.812 10.461 1 98.75 346 PHE B O 1
ATOM 6041 N N . THR B 1 347 ? 12.586 33.875 8.727 1 98.69 347 THR B N 1
ATOM 6042 C CA . THR B 1 347 ? 13.75 33.812 9.609 1 98.69 347 THR B CA 1
ATOM 6043 C C . THR B 1 347 ? 13.812 35.062 10.492 1 98.69 347 THR B C 1
ATOM 6045 O O . THR B 1 347 ? 14.133 34.969 11.68 1 98.69 347 THR B O 1
ATOM 6048 N N . LYS B 1 348 ? 13.516 36.188 9.93 1 98.62 348 LYS B N 1
ATOM 6049 C CA . LYS B 1 348 ? 13.484 37.438 10.711 1 98.62 348 LYS B CA 1
ATOM 6050 C C . LYS B 1 348 ? 12.469 37.344 11.844 1 98.62 348 LYS B C 1
ATOM 6052 O O . LYS B 1 348 ? 12.766 37.688 12.992 1 98.62 348 LYS B O 1
ATOM 6057 N N . THR B 1 349 ? 11.328 36.875 11.523 1 98.75 349 THR B N 1
ATOM 6058 C CA . THR B 1 349 ? 10.258 36.719 12.508 1 98.75 349 THR B CA 1
ATOM 6059 C C . THR B 1 349 ? 10.656 35.75 13.609 1 98.75 349 THR B C 1
ATOM 6061 O O . THR B 1 349 ? 10.453 36.031 14.797 1 98.75 349 THR B O 1
ATOM 6064 N N . LEU B 1 350 ? 11.234 34.656 13.234 1 98.75 350 LEU B N 1
ATOM 6065 C CA . LEU B 1 350 ? 11.633 33.656 14.203 1 98.75 350 LEU B CA 1
ATOM 6066 C C . LEU B 1 350 ? 12.695 34.188 15.156 1 98.75 350 LEU B C 1
ATOM 6068 O O . LEU B 1 350 ? 12.609 34 16.375 1 98.75 350 LEU B O 1
ATOM 6072 N N . ARG B 1 351 ? 13.656 34.906 14.648 1 98.06 351 ARG B N 1
ATOM 6073 C CA . ARG B 1 351 ? 14.734 35.438 15.461 1 98.06 351 ARG B CA 1
ATOM 6074 C C . ARG B 1 351 ? 14.211 36.5 16.422 1 98.06 351 ARG B C 1
ATOM 6076 O O . ARG B 1 351 ? 14.695 36.625 17.562 1 98.06 351 ARG B O 1
ATOM 6083 N N . LEU B 1 352 ? 13.211 37.156 16 1 98.06 352 LEU B N 1
ATOM 6084 C CA . LEU B 1 352 ? 12.695 38.281 16.797 1 98.06 352 LEU B CA 1
ATOM 6085 C C . LEU B 1 352 ? 11.695 37.781 17.844 1 98.06 352 LEU B C 1
ATOM 6087 O O . LEU B 1 352 ? 11.617 38.344 18.938 1 98.06 352 LEU B O 1
ATOM 6091 N N . LYS B 1 353 ? 10.953 36.719 17.531 1 98.38 353 LYS B N 1
ATOM 6092 C CA . LYS B 1 353 ? 9.742 36.469 18.312 1 98.38 353 LYS B CA 1
ATOM 6093 C C . LYS B 1 353 ? 9.797 35.125 19 1 98.38 353 LYS B C 1
ATOM 6095 O O . LYS B 1 353 ? 8.938 34.781 19.812 1 98.38 353 LYS B O 1
ATOM 6100 N N . ILE B 1 354 ? 10.828 34.312 18.781 1 98.06 354 ILE B N 1
ATOM 6101 C CA . ILE B 1 354 ? 10.82 32.938 19.234 1 98.06 354 ILE B CA 1
ATOM 6102 C C . ILE B 1 354 ? 10.812 32.875 20.766 1 98.06 354 ILE B C 1
ATOM 6104 O O . ILE B 1 354 ? 10.25 31.953 21.359 1 98.06 354 ILE B O 1
ATOM 6108 N N . ASP B 1 355 ? 11.383 33.844 21.375 1 96.31 355 ASP B N 1
ATOM 6109 C CA . ASP B 1 355 ? 11.484 33.844 22.828 1 96.31 355 ASP B CA 1
ATOM 6110 C C . ASP B 1 355 ? 10.148 34.188 23.484 1 96.31 355 ASP B C 1
ATOM 6112 O O . ASP B 1 355 ? 9.953 33.969 24.672 1 96.31 355 ASP B O 1
ATOM 6116 N N . ASP B 1 356 ? 9.195 34.688 22.734 1 95.38 356 ASP B N 1
ATOM 6117 C CA . ASP B 1 356 ? 7.957 35.219 23.297 1 95.38 356 ASP B CA 1
ATOM 6118 C C . ASP B 1 356 ? 6.82 34.219 23.172 1 95.38 356 ASP B C 1
ATOM 6120 O O . ASP B 1 356 ? 5.699 34.469 23.609 1 95.38 356 ASP B O 1
ATOM 6124 N N . ILE B 1 357 ? 7.125 33.062 22.641 1 97.56 357 ILE B N 1
ATOM 6125 C CA . ILE B 1 357 ? 6.035 32.125 22.453 1 97.56 357 ILE B CA 1
ATOM 6126 C C . ILE B 1 357 ? 5.809 31.344 23.75 1 97.56 357 ILE B C 1
ATOM 6128 O O . ILE B 1 357 ? 6.637 31.375 24.656 1 97.56 357 ILE B O 1
ATOM 6132 N N . ASN B 1 358 ? 4.629 30.75 23.844 1 98.12 358 ASN B N 1
ATOM 6133 C CA . ASN B 1 358 ? 4.367 29.844 24.969 1 98.12 358 ASN B CA 1
ATOM 6134 C C . ASN B 1 358 ? 5.129 28.531 24.812 1 98.12 358 ASN B C 1
ATOM 6136 O O . ASN B 1 358 ? 5.023 27.859 23.797 1 98.12 358 ASN B O 1
ATOM 6140 N N . TRP B 1 359 ? 5.891 28.141 25.812 1 98.25 359 TRP B N 1
ATOM 6141 C CA . TRP B 1 359 ? 6.707 26.938 25.75 1 98.25 359 TRP B CA 1
ATOM 6142 C C . TRP B 1 359 ? 6.047 25.812 26.531 1 98.25 359 TRP B C 1
ATOM 6144 O O . TRP B 1 359 ? 6.602 24.703 26.625 1 98.25 359 TRP B O 1
ATOM 6154 N N . PHE B 1 360 ? 4.887 26.062 27.156 1 97.31 360 PHE B N 1
ATOM 6155 C CA . PHE B 1 360 ? 3.998 25.094 27.781 1 97.31 360 PHE B CA 1
ATOM 6156 C C . PHE B 1 360 ? 4.727 24.312 28.875 1 97.31 360 PHE B C 1
ATOM 6158 O O . PHE B 1 360 ? 4.516 23.109 29.031 1 97.31 360 PHE B O 1
ATOM 6165 N N . ASN B 1 361 ? 5.695 24.969 29.531 1 94.75 361 ASN B N 1
ATOM 6166 C CA . ASN B 1 361 ? 6.457 24.422 30.656 1 94.75 361 ASN B CA 1
ATOM 6167 C C . ASN B 1 361 ? 7.238 23.172 30.266 1 94.75 361 ASN B C 1
ATOM 6169 O O . ASN B 1 361 ? 7.352 22.234 31.047 1 94.75 361 ASN B O 1
ATOM 6173 N N . CYS B 1 362 ? 7.633 23.109 29 1 96 362 CYS B N 1
ATOM 6174 C CA . CYS B 1 362 ? 8.5 21.984 28.609 1 96 362 CYS B CA 1
ATOM 6175 C C . CYS B 1 362 ? 9.836 22.078 29.328 1 96 362 CYS B C 1
ATOM 6177 O O . CYS B 1 362 ? 10.211 23.125 29.844 1 96 362 CYS B O 1
ATOM 6179 N N . PRO B 1 363 ? 10.586 20.953 29.422 1 95.31 363 PRO B N 1
ATOM 6180 C CA . PRO B 1 363 ? 11.898 20.984 30.062 1 95.31 363 PRO B CA 1
ATOM 6181 C C . PRO B 1 363 ? 12.844 21.984 29.406 1 95.31 363 PRO B C 1
ATOM 6183 O O . PRO B 1 363 ? 12.844 22.141 28.188 1 95.31 363 PRO B O 1
ATOM 6186 N N . ASN B 1 364 ? 13.68 22.578 30.266 1 97 364 ASN B N 1
ATOM 6187 C CA . ASN B 1 364 ? 14.57 23.641 29.781 1 97 364 ASN B CA 1
ATOM 6188 C C . ASN B 1 364 ? 15.492 23.125 28.688 1 97 364 ASN B C 1
ATOM 6190 O O . ASN B 1 364 ? 15.734 23.812 27.688 1 97 364 ASN B O 1
ATOM 6194 N N . TRP B 1 365 ? 15.984 21.938 28.844 1 96.75 365 TRP B N 1
ATOM 6195 C CA . TRP B 1 365 ? 16.906 21.406 27.844 1 96.75 365 TRP B CA 1
ATOM 6196 C C . TRP B 1 365 ? 16.203 21.266 26.5 1 96.75 365 TRP B C 1
ATOM 6198 O O . TRP B 1 365 ? 16.828 21.438 25.453 1 96.75 365 TRP B O 1
ATOM 6208 N N . TYR B 1 366 ? 14.961 20.906 26.5 1 97.19 366 TYR B N 1
ATOM 6209 C CA . TYR B 1 366 ? 14.195 20.75 25.281 1 97.19 366 TYR B CA 1
ATOM 6210 C C . TYR B 1 366 ? 13.93 22.094 24.625 1 97.19 366 TYR B C 1
ATOM 6212 O O . TYR B 1 366 ? 14.094 22.25 23.406 1 97.19 366 TYR B O 1
ATOM 6220 N N . LYS B 1 367 ? 13.602 23.094 25.453 1 97.88 367 LYS B N 1
ATOM 6221 C CA . LYS B 1 367 ? 13.406 24.469 24.969 1 97.88 367 LYS B CA 1
ATOM 6222 C C . LYS B 1 367 ? 14.656 24.984 24.266 1 97.88 367 LYS B C 1
ATOM 6224 O O . LYS B 1 367 ? 14.578 25.469 23.141 1 97.88 367 LYS B O 1
ATOM 6229 N N . GLU B 1 368 ? 15.758 24.781 24.875 1 97.88 368 GLU B N 1
ATOM 6230 C CA . GLU B 1 368 ? 17.016 25.266 24.312 1 97.88 368 GLU B CA 1
ATOM 6231 C C . GLU B 1 368 ? 17.391 24.469 23.062 1 97.88 368 GLU B C 1
ATOM 6233 O O . GLU B 1 368 ? 17.938 25.031 22.109 1 97.88 368 GLU B O 1
ATOM 6238 N N . GLY B 1 369 ? 17.125 23.219 23.141 1 97.88 369 GLY B N 1
ATOM 6239 C CA . GLY B 1 369 ? 17.359 22.391 21.969 1 97.88 369 GLY B CA 1
ATOM 6240 C C . GLY B 1 369 ? 16.531 22.828 20.75 1 97.88 369 GLY B C 1
ATOM 6241 O O . GLY B 1 369 ? 17.062 22.922 19.641 1 97.88 369 GLY B O 1
ATOM 6242 N N . ILE B 1 370 ? 15.273 23.125 20.969 1 98.38 370 ILE B N 1
ATOM 6243 C CA . ILE B 1 370 ? 14.383 23.562 19.891 1 98.38 370 ILE B CA 1
ATOM 6244 C C . ILE B 1 370 ? 14.859 24.891 19.328 1 98.38 370 ILE B C 1
ATOM 6246 O O . ILE B 1 370 ? 14.891 25.094 18.109 1 98.38 370 ILE B O 1
ATOM 6250 N N . LYS B 1 371 ? 15.234 25.781 20.234 1 98.38 371 LYS B N 1
ATOM 6251 C CA . LYS B 1 371 ? 15.75 27.062 19.766 1 98.38 371 LYS B CA 1
ATOM 6252 C C . LYS B 1 371 ? 16.984 26.875 18.891 1 98.38 371 LYS B C 1
ATOM 6254 O O . LYS B 1 371 ? 17.109 27.516 17.844 1 98.38 371 LYS B O 1
ATOM 6259 N N . LYS B 1 372 ? 17.844 26.016 19.344 1 98.25 372 LYS B N 1
ATOM 6260 C CA . LYS B 1 372 ? 19.047 25.703 18.562 1 98.25 372 LYS B CA 1
ATOM 6261 C C . LYS B 1 372 ? 18.672 25.188 17.188 1 98.25 372 LYS B C 1
ATOM 6263 O O . LYS B 1 372 ? 19.266 25.594 16.188 1 98.25 372 LYS B O 1
ATOM 6268 N N . LEU B 1 373 ? 17.75 24.297 17.109 1 98.31 373 LEU B N 1
ATOM 6269 C CA . LEU B 1 373 ? 17.281 23.766 15.844 1 98.31 373 LEU B CA 1
ATOM 6270 C C . LEU B 1 373 ? 16.75 24.891 14.953 1 98.31 373 LEU B C 1
ATOM 6272 O O . LEU B 1 373 ? 17.188 25.031 13.805 1 98.31 373 LEU B O 1
ATOM 6276 N N . ILE B 1 374 ? 15.875 25.75 15.516 1 98.62 374 ILE B N 1
ATOM 6277 C CA . ILE B 1 374 ? 15.211 26.797 14.766 1 98.62 374 ILE B CA 1
ATOM 6278 C C . ILE B 1 374 ? 16.234 27.797 14.242 1 98.62 374 ILE B C 1
ATOM 6280 O O . ILE B 1 374 ? 16.188 28.203 13.078 1 98.62 374 ILE B O 1
ATOM 6284 N N . PHE B 1 375 ? 17.172 28.141 15.039 1 98.5 375 PHE B N 1
ATOM 6285 C CA . PHE B 1 375 ? 18.188 29.109 14.625 1 98.5 375 PHE B CA 1
ATOM 6286 C C . PHE B 1 375 ? 19.094 28.516 13.562 1 98.5 375 PHE B C 1
ATOM 6288 O O . PHE B 1 375 ? 19.516 29.219 12.641 1 98.5 375 PHE B O 1
ATOM 6295 N N . THR B 1 376 ? 19.391 27.266 13.719 1 98.38 376 THR B N 1
ATOM 6296 C CA . THR B 1 376 ? 20.172 26.578 12.688 1 98.38 376 THR B CA 1
ATOM 6297 C C . THR B 1 376 ? 19.422 26.594 11.352 1 98.38 376 THR B C 1
ATOM 6299 O O . THR B 1 376 ? 20.016 26.875 10.305 1 98.38 376 THR B O 1
ATOM 6302 N N . ARG B 1 377 ? 18.109 26.328 11.383 1 98.5 377 ARG B N 1
ATOM 6303 C CA . ARG B 1 377 ? 17.281 26.391 10.18 1 98.5 377 ARG B CA 1
ATOM 6304 C C . ARG B 1 377 ? 17.297 27.797 9.578 1 98.5 377 ARG B C 1
ATOM 6306 O O . ARG B 1 377 ? 17.391 27.953 8.359 1 98.5 377 ARG B O 1
ATOM 6313 N N . CYS B 1 378 ? 17.219 28.797 10.453 1 98.5 378 CYS B N 1
ATOM 6314 C CA . CYS B 1 378 ? 17.266 30.172 9.992 1 98.5 378 CYS B CA 1
ATOM 6315 C C . CYS B 1 378 ? 18.578 30.453 9.25 1 98.5 378 CYS B C 1
ATOM 6317 O O . CYS B 1 378 ? 18.562 31.109 8.203 1 98.5 378 CYS B O 1
ATOM 6319 N N . GLU B 1 379 ? 19.672 29.953 9.727 1 98.38 379 GLU B N 1
ATOM 6320 C CA . GLU B 1 379 ? 20.969 30.141 9.086 1 98.38 379 GLU B CA 1
ATOM 6321 C C . GLU B 1 379 ? 20.984 29.516 7.699 1 98.38 379 GLU B C 1
ATOM 6323 O O . GLU B 1 379 ? 21.453 30.125 6.734 1 98.38 379 GLU B O 1
ATOM 6328 N N . VAL B 1 380 ? 20.484 28.328 7.668 1 98.25 380 VAL B N 1
ATOM 6329 C CA . VAL B 1 380 ? 20.469 27.609 6.398 1 98.25 380 VAL B CA 1
ATOM 6330 C C . VAL B 1 380 ? 19.594 28.344 5.391 1 98.25 380 VAL B C 1
ATOM 6332 O O . VAL B 1 380 ? 19.984 28.547 4.242 1 98.25 380 VAL B O 1
ATOM 6335 N N . ILE B 1 381 ? 18.422 28.781 5.793 1 98.56 381 ILE B N 1
ATOM 6336 C CA . ILE B 1 381 ? 17.484 29.484 4.922 1 98.56 381 ILE B CA 1
ATOM 6337 C C . ILE B 1 381 ? 18.109 30.781 4.414 1 98.56 381 ILE B C 1
ATOM 6339 O O . ILE B 1 381 ? 18.031 31.078 3.223 1 98.56 381 ILE B O 1
ATOM 6343 N N . ASN B 1 382 ? 18.781 31.453 5.273 1 98 382 ASN B N 1
ATOM 6344 C CA . ASN B 1 382 ? 19.406 32.719 4.902 1 98 382 ASN B CA 1
ATOM 6345 C C . ASN B 1 382 ? 20.578 32.5 3.936 1 98 382 ASN B C 1
ATOM 6347 O O . ASN B 1 382 ? 20.906 33.406 3.156 1 98 382 ASN B O 1
ATOM 6351 N N . SER B 1 383 ? 21.172 31.328 3.975 1 97.38 383 SER B N 1
ATOM 6352 C CA . SER B 1 383 ? 22.312 31.031 3.104 1 97.38 383 SER B CA 1
ATOM 6353 C C . SER B 1 383 ? 21.844 30.703 1.687 1 97.38 383 SER B C 1
ATOM 6355 O O . SER B 1 383 ? 22.641 30.719 0.749 1 97.38 383 SER B O 1
ATOM 6357 N N . ILE B 1 384 ? 20.656 30.344 1.563 1 96.56 384 ILE B N 1
ATOM 6358 C CA . ILE B 1 384 ? 20.094 30.031 0.252 1 96.56 384 ILE B CA 1
ATOM 6359 C C . ILE B 1 384 ? 19.828 31.328 -0.502 1 96.56 384 ILE B C 1
ATOM 6361 O O . ILE B 1 384 ? 20.047 31.406 -1.713 1 96.56 384 ILE B O 1
#

Sequence (768 aa):
MNKDIPVLIFSDKLNINGDYPIIKIINEQSLPYILKHEIGGLKDWFKSRVIPTNRNHLEKLIESLQFEKKPTALDYLKLNNGFSLNDSYWIKPLDISSMYPKDLCWDKYNLYDNKFEEALGLVTFFGNNTSLGGTVNTPKVSSPELTTQGVMNKAWRRTDNKLLLYKRGNIGAANLDKEHFSESIASEIGKILGLNCIPYWTDKWHNQNCSVCEIFTNKDKGYLPFRYFLEAIEPNRKKWGFANVIEWIPKEFKQDFLDMIVFDYIIENRDRHLGNFGFIIDNNTQELLSFAPLFDQGYSLMANALEEDFNKDLKEYSESHPSFVLENKDLAKYVIERNKQRYKGFTKTLRLKIDDINWFNCPNWYKEGIKKLIFTRCEVINSIMNKDIPVLIFSDKLNINGDYPIIKIINEQSLPYILKHEIGGLKDWFKSRVIPTNRNHLEKLIESLQFEKKPTALDYLKLNNGFSLNDSYWIKPLDISSMYPKDLCWDKYNLYDNKFEEALGLVTFFGNNTSLGGTVNTPKVSSPELTTQGVMNKAWRRTDNKLLLYKRGNIGAANLDKEHFSESIASEIGKILGLNCIPYWTDKWHNQNCSVCEIFTNKDKGYLPFRYFLEAIEPNRKKWGFANVIEWIPKEFKQDFLDMIVFDYIIENRDRHLGNFGFIIDNNTQELLSFAPLFDQGYSLMANALEEDFNKDLKEYSESHPSFVLENKDLAKYVIERNKQRYKGFTKTLRLKIDDINWFNCPNWYKEGIKKLIFTRCEVINSI

Foldseek 3Di:
DQAQDDAFDWAPDADPVRAIGTPGGDHLQLDALCVNLVLDGPLVVLQLFFEDPLAPLVVVLCQQQPDPDDDGSVNLLQQLQVAALFERDGHDDPPPPPLEDPPDHSVAQHPLQDDFDCLSLCCSQPVDCVVVVGHPPRSHHSANNRGDYDRFRWGWDQDPNFIKIKTAWDDDDPLTGQLLLLQQLLQLLCVLLVAQAFHWAWDDDPNGITIMTTRPADHFKGWDQQVSVCCSVPVPLVPVAPVVVLVSDPPQASVSVLVVLLSCFLFQQAPPASRQWGFIATSRRRHGDYTDHGHDRSRTLPSRDDLCNLVDDLLPDWDCHNHHRRTSVVSNVVSCVVPLPSVLSSLVSCVVCVVPTDSNPDDPSSSVSSNSNNNSSNVNSNVD/DQAQDDAFDWAPDADPVRAIGTPGGDHLQLDALCVNLVLDGPLVVLQLFFEDPLAPLVVVVCQLQPDPDDDGSVNLLQQLQVAALFERDGHDDPPPDPLEDPPDHSVAQHPLQYDFDCLSLCCSQPVDSVVVVGHPPGSHHSANNGGDYDRFRWGWDQDPNFIKIKTAWDDDDPLTGQLLLLQQLLQLLCVLLVAQAFHWAWDDDPNGITIMTTRPADHFKGWDQQVSVCCSVPVPLVPVAPVVVLVSDPPQASVSVLVVLLSCFLFQQAPPASRQWGFIATSRRRHGDYTDHGHDRSRTLPSRDDLCNLVPDLLPDWDCHNHHRRTSLVSNVVSCVVPLPSVLSSLVSCVVCVVPTDSNPPDPSSSVSSNSNNNSSNVNSNVD

Organism: Clostridium novyi (strain NT) (NCBI:txid386415)